Protein AF-A0A6N7G9A5-F1 (afdb_monomer_lite)

Structure (mmCIF, N/CA/C/O backbone):
data_AF-A0A6N7G9A5-F1
#
_entry.id   AF-A0A6N7G9A5-F1
#
loop_
_atom_site.group_PDB
_atom_site.id
_atom_site.type_symbol
_atom_site.label_atom_id
_atom_site.label_alt_id
_atom_site.label_comp_id
_atom_site.label_asym_id
_atom_site.label_entity_id
_atom_site.label_seq_id
_atom_site.pdbx_PDB_ins_code
_atom_site.Cartn_x
_atom_site.Cartn_y
_atom_site.Cartn_z
_atom_site.occupancy
_atom_site.B_iso_or_equiv
_atom_site.auth_seq_id
_atom_site.auth_comp_id
_atom_site.auth_asym_id
_atom_site.auth_atom_id
_atom_site.pdbx_PDB_model_num
ATOM 1 N N . MET A 1 1 ? -48.803 -59.055 18.938 1.00 36.44 1 MET A N 1
ATOM 2 C CA . MET A 1 1 ? -49.743 -59.397 20.038 1.00 36.44 1 MET A CA 1
ATOM 3 C C . MET A 1 1 ? -50.839 -58.345 20.004 1.00 36.44 1 MET A C 1
ATOM 5 O O . MET A 1 1 ? -50.505 -57.189 19.887 1.00 36.44 1 MET A O 1
ATOM 9 N N . GLY A 1 2 ? -52.135 -58.602 19.994 1.00 31.39 2 GLY A N 1
ATOM 10 C CA . GLY A 1 2 ? -52.877 -59.771 20.417 1.00 31.39 2 GLY A CA 1
ATOM 11 C C . GLY A 1 2 ? -54.177 -59.260 21.036 1.00 31.39 2 GLY A C 1
ATOM 12 O O . GLY A 1 2 ? -54.162 -58.829 22.176 1.00 31.39 2 GLY A O 1
ATOM 13 N N . LYS A 1 3 ? -55.256 -59.302 20.242 1.00 30.66 3 LYS A N 1
ATOM 14 C CA . LYS A 1 3 ? -56.678 -59.503 20.589 1.00 30.66 3 LYS A CA 1
ATOM 15 C C . LYS A 1 3 ? -57.119 -59.262 22.043 1.00 30.66 3 LYS A C 1
ATOM 17 O O . LYS A 1 3 ? -56.614 -59.939 22.935 1.00 30.66 3 LYS A O 1
ATOM 22 N N . ARG A 1 4 ? -58.280 -58.603 22.193 1.00 28.23 4 ARG A N 1
ATOM 23 C CA . ARG A 1 4 ? -59.519 -59.052 22.900 1.00 28.23 4 ARG A CA 1
ATOM 24 C C . ARG A 1 4 ? -60.460 -57.840 23.064 1.00 28.23 4 ARG A C 1
ATOM 26 O O . ARG A 1 4 ? -59.945 -56.752 23.232 1.00 28.23 4 ARG A O 1
ATOM 33 N N . ARG A 1 5 ? -61.795 -57.894 23.138 1.00 32.72 5 ARG A N 1
ATOM 34 C CA . ARG A 1 5 ? -62.924 -58.804 22.814 1.00 32.72 5 ARG A CA 1
ATOM 35 C C . ARG A 1 5 ? -64.164 -58.158 23.506 1.00 32.72 5 ARG A C 1
ATOM 37 O O . ARG A 1 5 ? -63.971 -57.603 24.579 1.00 32.72 5 ARG A O 1
ATOM 44 N N . PHE A 1 6 ? -65.384 -58.417 22.994 1.00 28.06 6 PHE A N 1
ATOM 45 C CA . PHE A 1 6 ? -66.720 -58.275 23.651 1.00 28.06 6 PHE A CA 1
ATOM 46 C C . PHE A 1 6 ? -67.262 -56.839 23.873 1.00 28.06 6 PHE A C 1
ATOM 48 O O . PHE A 1 6 ? -66.478 -55.941 24.116 1.00 28.06 6 PHE A O 1
ATOM 55 N N . ALA A 1 7 ? -68.565 -56.515 23.845 1.00 28.77 7 ALA A N 1
ATOM 56 C CA . ALA A 1 7 ? -69.832 -57.219 23.595 1.00 28.77 7 ALA A CA 1
ATOM 57 C C . ALA A 1 7 ? -70.938 -56.184 23.258 1.00 28.77 7 ALA A C 1
ATOM 59 O O . ALA A 1 7 ? -70.817 -55.003 23.558 1.00 28.77 7 ALA A O 1
ATOM 60 N N . VAL A 1 8 ? -72.029 -56.691 22.689 1.00 30.64 8 VAL A N 1
ATOM 61 C CA . VAL A 1 8 ? -73.323 -56.067 22.357 1.00 30.64 8 VAL A CA 1
ATOM 62 C C . VAL A 1 8 ? -74.145 -55.689 23.608 1.00 30.64 8 VAL A C 1
ATOM 64 O O . VAL A 1 8 ? -74.232 -56.535 24.492 1.00 30.64 8 VAL A O 1
ATOM 67 N N . LEU A 1 9 ? -74.829 -54.525 23.636 1.00 25.88 9 LEU A N 1
ATOM 68 C CA . LEU A 1 9 ? -76.278 -54.368 23.946 1.00 25.88 9 LEU A CA 1
ATOM 69 C C . LEU A 1 9 ? -76.773 -52.908 23.796 1.00 25.88 9 LEU A C 1
ATOM 71 O O . LEU A 1 9 ? -75.995 -51.966 23.814 1.00 25.88 9 LEU A O 1
ATOM 75 N N . ALA A 1 10 ? -78.086 -52.766 23.610 1.00 29.31 10 ALA A N 1
ATOM 76 C CA . ALA A 1 10 ? -78.815 -51.626 23.057 1.00 29.31 10 ALA A CA 1
ATOM 77 C C . ALA A 1 10 ? -79.323 -50.555 24.060 1.00 29.31 10 ALA A C 1
ATOM 79 O O . ALA A 1 10 ? -79.392 -50.804 25.259 1.00 29.31 10 ALA A O 1
ATOM 80 N N . CYS A 1 11 ? -79.856 -49.472 23.464 1.00 23.83 11 CYS A N 1
ATOM 81 C CA . CYS A 1 11 ? -80.899 -48.521 23.912 1.00 23.83 11 CYS A CA 1
ATOM 82 C C . CYS A 1 11 ? -80.522 -47.122 24.461 1.00 23.83 11 CYS A C 1
ATOM 84 O O . CYS A 1 11 ? -79.784 -46.985 25.425 1.00 23.83 11 CYS A O 1
ATOM 86 N N . LEU A 1 12 ? -81.256 -46.146 23.894 1.00 25.31 12 LEU A N 1
ATOM 87 C CA . LEU A 1 12 ? -81.702 -44.830 24.392 1.00 25.31 12 LEU A CA 1
ATOM 88 C C . LEU A 1 12 ? -80.767 -43.590 24.377 1.00 25.31 12 LEU A C 1
ATOM 90 O O . LEU A 1 12 ? -79.867 -43.447 25.189 1.00 25.31 12 LEU A O 1
ATOM 94 N N . SER A 1 13 ? -81.164 -42.632 23.517 1.00 28.06 13 SER A N 1
ATOM 95 C CA . SER A 1 13 ? -81.358 -41.179 23.757 1.00 28.06 13 SER A CA 1
ATOM 96 C C . SER A 1 13 ? -80.238 -40.286 24.326 1.00 28.06 13 SER A C 1
ATOM 98 O O . SER A 1 13 ? -79.962 -40.342 25.518 1.00 28.06 13 SER A O 1
ATOM 100 N N . ALA A 1 14 ? -79.777 -39.333 23.500 1.00 30.27 14 ALA A N 1
ATOM 101 C CA . ALA A 1 14 ? -79.524 -37.892 23.761 1.00 30.27 14 ALA A CA 1
ATOM 102 C C . ALA A 1 14 ? -78.944 -37.311 22.442 1.00 30.27 14 ALA A C 1
ATOM 104 O O . ALA A 1 14 ? -78.022 -37.909 21.904 1.00 30.27 14 ALA A O 1
ATOM 105 N N . PHE A 1 15 ? -79.516 -36.355 21.700 1.00 28.52 15 PHE A N 1
ATOM 106 C CA . PHE A 1 15 ? -79.980 -34.986 21.985 1.00 28.52 15 PHE A CA 1
ATOM 107 C C . PHE A 1 15 ? -78.852 -34.000 22.334 1.00 28.52 15 PHE A C 1
ATOM 109 O O . PHE A 1 15 ? -78.487 -33.906 23.497 1.00 28.52 15 PHE A O 1
ATOM 116 N N . THR A 1 16 ? -78.384 -33.275 21.306 1.00 31.84 16 THR A N 1
ATOM 117 C CA . THR A 1 16 ? -77.787 -31.911 21.264 1.00 31.84 16 THR A CA 1
ATOM 118 C C . THR A 1 16 ? -77.370 -31.697 19.794 1.00 31.84 16 THR A C 1
ATOM 120 O O . THR A 1 16 ? -76.538 -32.442 19.301 1.00 31.84 16 THR A O 1
ATOM 123 N N . LEU A 1 17 ? -77.957 -30.869 18.922 1.00 30.53 17 LEU A N 1
ATOM 124 C CA . LEU A 1 17 ? -78.688 -29.596 18.987 1.00 30.53 17 LEU A CA 1
ATOM 125 C C . LEU A 1 17 ? -77.843 -28.418 19.496 1.00 30.53 17 LEU A C 1
ATOM 127 O O . LEU A 1 17 ? -77.754 -28.198 20.695 1.00 30.53 17 LEU A O 1
ATOM 131 N N . PHE A 1 18 ? -77.279 -27.686 18.532 1.00 30.78 18 PHE A N 1
ATOM 132 C CA . PHE A 1 18 ? -77.001 -26.242 18.488 1.00 30.78 18 PHE A CA 1
ATOM 133 C C . PHE A 1 18 ? -77.009 -25.921 16.976 1.00 30.78 18 PHE A C 1
ATOM 135 O O . PHE A 1 18 ? -76.253 -26.554 16.253 1.00 30.78 18 PHE A O 1
ATOM 142 N N . VAL A 1 19 ? -77.848 -25.108 16.324 1.00 36.34 19 VAL A N 1
ATOM 143 C CA . VAL A 1 19 ? -78.741 -23.990 16.676 1.00 36.34 19 VAL A CA 1
ATOM 144 C C . VAL A 1 19 ? -78.189 -23.072 17.754 1.00 36.34 19 VAL A C 1
ATOM 146 O O . VAL A 1 19 ? -78.376 -23.299 18.942 1.00 36.34 19 VAL A O 1
ATOM 149 N N . GLY A 1 20 ? -77.581 -21.986 17.302 1.00 26.16 20 GLY A N 1
ATOM 150 C CA . GLY A 1 20 ? -77.301 -20.797 18.089 1.00 26.16 20 GLY A CA 1
ATOM 151 C C . GLY A 1 20 ? -76.529 -19.831 17.198 1.00 26.16 20 GLY A C 1
ATOM 152 O O . GLY A 1 20 ? -75.470 -20.186 16.715 1.00 26.16 20 GLY A O 1
ATOM 153 N N . GLY A 1 21 ? -77.017 -18.646 16.878 1.00 29.00 21 GLY A N 1
ATOM 154 C CA . GLY A 1 21 ? -78.244 -18.013 17.314 1.00 29.00 21 GLY A CA 1
ATOM 155 C C . GLY A 1 21 ? -78.239 -16.589 16.791 1.00 29.00 21 GLY A C 1
ATOM 156 O O . GLY A 1 21 ? -77.190 -15.956 16.723 1.00 29.00 21 GLY A O 1
ATOM 157 N N . ALA A 1 22 ? -79.423 -16.090 16.447 1.00 33.31 22 ALA A N 1
ATOM 158 C CA . ALA A 1 22 ? -79.662 -14.661 16.460 1.00 33.31 22 ALA A CA 1
ATOM 159 C C . ALA A 1 22 ? -79.161 -14.119 17.807 1.00 33.31 22 ALA A C 1
ATOM 161 O O . ALA A 1 22 ? -79.602 -14.589 18.863 1.00 33.31 22 ALA A O 1
ATOM 162 N N . ILE A 1 23 ? -78.219 -13.178 17.774 1.00 27.05 23 ILE A N 1
ATOM 163 C CA . ILE A 1 23 ? -77.836 -12.441 18.971 1.00 27.05 23 ILE A CA 1
ATOM 164 C C . ILE A 1 23 ? -79.038 -11.568 19.324 1.00 27.05 23 ILE A C 1
ATOM 166 O O . ILE A 1 23 ? -79.325 -10.558 18.687 1.00 27.05 23 ILE A O 1
ATOM 170 N N . ALA A 1 24 ? -79.791 -12.018 20.324 1.00 29.48 24 ALA A N 1
ATOM 171 C CA . ALA A 1 24 ? -80.792 -11.215 20.992 1.00 29.48 24 ALA A CA 1
ATOM 172 C C . ALA A 1 24 ? -80.064 -10.131 21.796 1.00 29.48 24 ALA A C 1
ATOM 174 O O . ALA A 1 24 ? -79.471 -10.412 22.839 1.00 29.48 24 ALA A O 1
ATOM 175 N N . VAL A 1 25 ? -80.107 -8.896 21.302 1.00 32.22 25 VAL A N 1
ATOM 176 C CA . VAL A 1 25 ? -79.693 -7.717 22.063 1.00 32.22 25 VAL A CA 1
ATOM 177 C C . VAL A 1 25 ? -80.685 -7.505 23.212 1.00 32.22 25 VAL A C 1
ATOM 179 O O . VAL A 1 25 ? -81.902 -7.612 23.046 1.00 32.22 25 VAL A O 1
ATOM 182 N N . ALA A 1 26 ? -80.138 -7.271 24.404 1.00 33.50 26 ALA A N 1
ATOM 183 C CA . ALA A 1 26 ? -80.866 -7.072 25.649 1.00 33.50 26 ALA A CA 1
ATOM 184 C C . ALA A 1 26 ? -81.902 -5.933 25.557 1.00 33.50 26 ALA A C 1
ATOM 186 O O . ALA A 1 26 ? -81.669 -4.902 24.931 1.00 33.50 26 ALA A O 1
ATOM 187 N N . GLY A 1 27 ? -83.055 -6.129 26.205 1.00 31.39 27 GLY A N 1
ATOM 188 C CA . GLY A 1 27 ? -84.157 -5.162 26.223 1.00 31.39 27 GLY A CA 1
ATOM 189 C C . GLY A 1 27 ? -83.847 -3.857 26.986 1.00 31.39 27 GLY A C 1
ATOM 190 O O . GLY A 1 27 ? -82.984 -3.847 27.865 1.00 31.39 27 GLY A O 1
ATOM 191 N N . PRO A 1 28 ? -84.573 -2.758 26.694 1.00 33.72 28 PRO A N 1
ATOM 192 C CA . PRO A 1 28 ? -84.279 -1.421 27.224 1.00 33.72 28 PRO A CA 1
ATOM 193 C C . PRO A 1 28 ? -84.869 -1.179 28.634 1.00 33.72 28 PRO A C 1
ATOM 195 O O . PRO A 1 28 ? -85.912 -1.754 28.962 1.00 33.72 28 PRO A O 1
ATOM 198 N N . PRO A 1 29 ? -84.283 -0.293 29.473 1.00 34.09 29 PRO A N 1
ATOM 199 C CA . PRO A 1 29 ? -84.945 0.212 30.677 1.00 34.09 29 PRO A CA 1
ATOM 200 C C . PRO A 1 29 ? -85.996 1.295 30.324 1.00 34.09 29 PRO A C 1
ATOM 202 O O . PRO A 1 29 ? -86.023 1.790 29.197 1.00 34.09 29 PRO A O 1
ATOM 205 N N . PRO A 1 30 ? -86.930 1.615 31.242 1.00 46.16 30 PRO A N 1
ATOM 206 C CA . PRO A 1 30 ? -88.298 1.971 30.883 1.00 46.16 30 PRO A CA 1
ATOM 207 C C . PRO A 1 30 ? -88.495 3.437 30.478 1.00 46.16 30 PRO A C 1
ATOM 209 O O . PRO A 1 30 ? -87.754 4.331 30.871 1.00 46.16 30 PRO A O 1
ATOM 212 N N . ASP A 1 31 ? -89.608 3.637 29.768 1.00 40.84 31 ASP A N 1
ATOM 213 C CA . ASP A 1 31 ? -90.300 4.900 29.491 1.00 40.84 31 ASP A CA 1
ATOM 214 C C . ASP A 1 31 ? -89.763 5.778 28.351 1.00 40.84 31 ASP A C 1
ATOM 216 O O . ASP A 1 31 ? -89.345 6.918 28.543 1.00 40.84 31 ASP A O 1
ATOM 220 N N . LYS A 1 32 ? -89.976 5.318 27.111 1.00 33.50 32 LYS A N 1
ATOM 221 C CA . LYS A 1 32 ? -91.065 5.817 26.236 1.00 33.50 32 LYS A CA 1
ATOM 222 C C . LYS A 1 32 ? -90.928 5.241 24.823 1.00 33.50 32 LYS A C 1
ATOM 224 O O . LYS A 1 32 ? -89.987 5.550 24.110 1.00 33.50 32 LYS A O 1
ATOM 229 N N . GLY A 1 33 ? -91.949 4.499 24.392 1.00 35.34 33 GLY A N 1
ATOM 230 C CA . GLY A 1 33 ? -92.214 4.257 22.971 1.00 35.34 33 GLY A CA 1
ATOM 231 C C . GLY A 1 33 ? -91.430 3.109 22.344 1.00 35.34 33 GLY A C 1
ATOM 232 O O . GLY A 1 33 ? -90.650 3.323 21.419 1.00 35.34 33 GLY A O 1
ATOM 233 N N . ASN A 1 34 ? -91.715 1.882 22.790 1.00 41.69 34 ASN A N 1
ATOM 234 C CA . ASN A 1 34 ? -91.424 0.684 22.007 1.00 41.69 34 ASN A CA 1
ATOM 235 C C . ASN A 1 34 ? -92.007 0.897 20.605 1.00 41.69 34 ASN A C 1
ATOM 237 O O . ASN A 1 34 ? -93.212 1.112 20.465 1.00 41.69 34 ASN A O 1
ATOM 241 N N . SER A 1 35 ? -91.161 0.955 19.588 1.00 43.06 35 SER A N 1
ATOM 242 C CA . SER A 1 35 ? -91.624 1.219 18.235 1.00 43.06 35 SER A CA 1
ATOM 243 C C . SER A 1 35 ? -91.107 0.102 17.356 1.00 43.06 35 SER A C 1
ATOM 245 O O . SER A 1 35 ? -89.953 0.146 16.941 1.00 43.06 35 SER A O 1
ATOM 247 N N . ASP A 1 36 ? -91.985 -0.887 17.158 1.00 48.09 36 ASP A N 1
ATOM 248 C CA . ASP A 1 36 ? -91.850 -2.036 16.263 1.00 48.09 36 ASP A CA 1
ATOM 249 C C . ASP A 1 36 ? -91.108 -1.620 14.994 1.00 48.09 36 ASP A C 1
ATOM 251 O O . ASP A 1 36 ? -91.685 -0.994 14.110 1.00 48.09 36 ASP A O 1
ATOM 255 N N . ALA A 1 37 ? -89.812 -1.880 14.934 1.00 47.75 37 ALA A N 1
ATOM 256 C CA . ALA A 1 37 ? -89.019 -1.626 13.753 1.00 47.75 37 ALA A CA 1
ATOM 257 C C . ALA A 1 37 ? -88.049 -2.777 13.595 1.00 47.75 37 ALA A C 1
ATOM 259 O O . ALA A 1 37 ? -87.420 -3.193 14.570 1.00 47.75 37 ALA A O 1
ATOM 260 N N . VAL A 1 38 ? -87.983 -3.309 12.385 1.00 47.44 38 VAL A N 1
ATOM 261 C CA . VAL A 1 38 ? -86.993 -4.314 12.020 1.00 47.44 38 VAL A CA 1
ATOM 262 C C . VAL A 1 38 ? -85.860 -3.564 11.346 1.00 47.44 38 VAL A C 1
ATOM 264 O O . VAL A 1 38 ? -86.121 -2.781 10.436 1.00 47.44 38 VAL A O 1
ATOM 267 N N . ILE A 1 39 ? -84.639 -3.766 11.840 1.00 50.56 39 ILE A N 1
ATOM 268 C CA . ILE A 1 39 ? -83.426 -3.271 11.193 1.00 50.56 39 ILE A CA 1
ATOM 269 C C . ILE A 1 39 ? -82.854 -4.430 10.388 1.00 50.56 39 ILE A C 1
ATOM 271 O O . ILE A 1 39 ? -82.611 -5.502 10.949 1.00 50.56 39 ILE A O 1
ATOM 275 N N . THR A 1 40 ? -82.667 -4.229 9.091 1.00 45.94 40 THR A N 1
ATOM 276 C CA . THR A 1 40 ? -81.996 -5.185 8.207 1.00 45.94 40 THR A CA 1
ATOM 277 C C . THR A 1 40 ? -80.705 -4.572 7.702 1.00 45.94 40 THR A C 1
ATOM 279 O O . THR A 1 40 ? -80.706 -3.421 7.280 1.00 45.94 40 THR A O 1
ATOM 282 N N . GLY A 1 41 ? -79.625 -5.349 7.768 1.00 48.00 41 GLY A N 1
ATOM 283 C CA . GLY A 1 41 ? -78.352 -5.016 7.144 1.00 48.00 41 GLY A CA 1
ATOM 284 C C . GLY A 1 41 ? -77.867 -6.188 6.306 1.00 48.00 41 GLY A C 1
ATOM 285 O O . GLY A 1 41 ? -78.084 -7.348 6.674 1.00 48.00 41 GLY A O 1
ATOM 286 N N . SER A 1 42 ? -77.242 -5.889 5.176 1.00 46.06 42 SER A N 1
ATOM 287 C CA . SER A 1 42 ? -76.635 -6.874 4.285 1.00 46.06 42 SER A CA 1
ATOM 288 C C . SER A 1 42 ? -75.257 -6.406 3.856 1.00 46.06 42 SER A C 1
ATOM 290 O O . SER A 1 42 ? -75.061 -5.218 3.627 1.00 46.06 42 SER A O 1
ATOM 292 N N . PHE A 1 43 ? -74.341 -7.359 3.727 1.00 44.12 43 PHE A N 1
ATOM 293 C CA . PHE A 1 43 ? -73.066 -7.175 3.048 1.00 44.12 43 PHE A CA 1
ATOM 294 C C . PHE A 1 43 ? -73.204 -7.765 1.642 1.00 44.12 43 PHE A C 1
ATOM 296 O O . PHE A 1 43 ? -73.871 -8.792 1.479 1.00 44.12 43 PHE A O 1
ATOM 303 N N . SER A 1 44 ? -72.628 -7.109 0.636 1.00 43.84 44 SER A N 1
ATOM 304 C CA . SER A 1 44 ? -72.447 -7.698 -0.692 1.00 43.84 44 SER A CA 1
ATOM 305 C C . SER A 1 44 ? -70.955 -7.936 -0.908 1.00 43.84 44 SER A C 1
ATOM 307 O O . SER A 1 44 ? -70.146 -7.048 -0.647 1.00 43.84 44 SER A O 1
ATOM 309 N N . ASP A 1 45 ? -70.595 -9.151 -1.312 1.00 45.44 45 ASP A N 1
ATOM 310 C CA . ASP A 1 45 ? -69.234 -9.670 -1.124 1.00 45.44 45 ASP A CA 1
ATOM 311 C C . ASP A 1 45 ? -68.226 -9.207 -2.189 1.00 45.44 45 ASP A C 1
ATOM 313 O O . ASP A 1 45 ? -67.065 -9.590 -2.129 1.00 45.44 45 ASP A O 1
ATOM 317 N N . GLU A 1 46 ? -68.629 -8.353 -3.131 1.00 39.41 46 GLU A N 1
ATOM 318 C CA . GLU A 1 46 ? -67.723 -7.858 -4.181 1.00 39.41 46 GLU A CA 1
ATOM 319 C C . GLU A 1 46 ? -67.289 -6.396 -3.963 1.00 39.41 46 GLU A C 1
ATOM 321 O O . GLU A 1 46 ? -66.339 -5.947 -4.589 1.00 39.41 46 GLU A O 1
ATOM 326 N N . CYS A 1 47 ? -67.918 -5.673 -3.028 1.00 42.81 47 CYS A N 1
ATOM 327 C CA . CYS A 1 47 ? -67.525 -4.351 -2.518 1.00 42.81 47 CYS A CA 1
ATOM 328 C C . CYS A 1 47 ? -68.265 -4.160 -1.187 1.00 42.81 47 CYS A C 1
ATOM 330 O O . CYS A 1 47 ? -69.495 -4.205 -1.188 1.00 42.81 47 CYS A O 1
ATOM 332 N N . ARG A 1 48 ? -67.557 -4.000 -0.057 1.00 47.66 48 ARG A N 1
ATOM 333 C CA . ARG A 1 48 ? -68.136 -3.978 1.307 1.00 47.66 48 ARG A CA 1
ATOM 334 C C . ARG A 1 48 ? -69.029 -2.754 1.572 1.00 47.66 48 ARG A C 1
ATOM 336 O O . ARG A 1 48 ? -68.702 -1.906 2.397 1.00 47.66 48 ARG A O 1
ATOM 343 N N . ASP A 1 49 ? -70.183 -2.710 0.926 1.00 44.56 49 ASP A N 1
ATOM 344 C CA . ASP A 1 49 ? -71.264 -1.784 1.223 1.00 44.56 49 ASP A CA 1
ATOM 345 C C . ASP A 1 49 ? -72.060 -2.287 2.427 1.00 44.56 49 ASP A C 1
ATOM 347 O O . ASP A 1 49 ? -72.414 -3.468 2.524 1.00 44.56 49 ASP A O 1
ATOM 351 N N . PHE A 1 50 ? -72.343 -1.373 3.354 1.00 47.34 50 PHE A N 1
ATOM 352 C CA . PHE A 1 50 ? -73.234 -1.615 4.479 1.00 47.34 50 PHE A CA 1
ATOM 353 C C . PHE A 1 50 ? -74.429 -0.665 4.392 1.00 47.34 50 PHE A C 1
ATOM 355 O O . PHE A 1 50 ? -74.315 0.535 4.641 1.00 47.34 50 PHE A O 1
ATOM 362 N N . GLU A 1 51 ? -75.592 -1.228 4.076 1.00 50.53 51 GLU A N 1
ATOM 363 C CA . GLU A 1 51 ? -76.870 -0.521 4.088 1.00 50.53 51 GLU A CA 1
ATOM 364 C C . GLU A 1 51 ? -77.665 -0.927 5.333 1.00 50.53 51 GLU A C 1
ATOM 366 O O . GLU A 1 51 ? -77.736 -2.108 5.682 1.00 50.53 51 GLU A O 1
ATOM 371 N N . ALA A 1 52 ? -78.247 0.055 6.025 1.00 51.25 52 ALA A N 1
ATOM 372 C CA . ALA A 1 52 ? -79.105 -0.179 7.179 1.00 51.25 52 ALA A CA 1
ATOM 373 C C . ALA A 1 52 ? -80.438 0.541 7.003 1.00 51.25 52 ALA A C 1
ATOM 375 O O . ALA A 1 52 ? -80.508 1.770 7.060 1.00 51.25 52 ALA A O 1
ATOM 376 N N . ASP A 1 53 ? -81.501 -0.249 6.893 1.00 53.69 53 ASP A N 1
ATOM 377 C CA . ASP A 1 53 ? -82.872 0.238 6.802 1.00 53.69 53 ASP A CA 1
ATOM 378 C C . ASP A 1 53 ? -83.662 -0.109 8.053 1.00 53.69 53 ASP A C 1
ATOM 380 O O . ASP A 1 53 ? -83.502 -1.183 8.638 1.00 53.69 53 ASP A O 1
ATOM 384 N N . ALA A 1 54 ? -84.563 0.791 8.447 1.00 51.94 54 ALA A N 1
ATOM 385 C CA . ALA A 1 54 ? -85.544 0.520 9.485 1.00 51.94 54 ALA A CA 1
ATOM 386 C C . ALA A 1 54 ? -86.956 0.808 8.989 1.00 51.94 54 ALA A C 1
ATOM 388 O O . ALA A 1 54 ? -87.306 1.938 8.642 1.00 51.94 54 ALA A O 1
ATOM 389 N N . GLU A 1 55 ? -87.807 -0.211 9.053 1.00 52.62 55 GLU A N 1
ATOM 390 C CA . GLU A 1 55 ? -89.211 -0.116 8.662 1.00 52.62 55 GLU A CA 1
ATOM 391 C C . GLU A 1 55 ? -90.146 -0.518 9.802 1.00 52.62 55 GLU A C 1
ATOM 393 O O . GLU A 1 55 ? -89.851 -1.394 10.617 1.00 52.62 55 GLU A O 1
ATOM 398 N N . LYS A 1 56 ? -91.315 0.122 9.852 1.00 57.34 56 LYS A N 1
ATOM 399 C CA . LYS A 1 56 ? -92.443 -0.278 10.705 1.00 57.34 56 LYS A CA 1
ATOM 400 C C . LYS A 1 56 ? -93.130 -1.529 10.133 1.00 57.34 56 LYS A C 1
ATOM 402 O O . LYS A 1 56 ? -93.004 -1.791 8.940 1.00 57.34 56 LYS A O 1
ATOM 407 N N . PRO A 1 57 ? -93.973 -2.249 10.902 1.00 57.19 57 PRO A N 1
ATOM 408 C CA . PRO A 1 57 ? -94.661 -3.448 10.414 1.00 57.19 57 PRO A CA 1
ATOM 409 C C . PRO A 1 57 ? -95.612 -3.192 9.235 1.00 57.19 57 PRO A C 1
ATOM 411 O O . PRO A 1 57 ? -96.050 -4.137 8.587 1.00 57.19 57 PRO A O 1
ATOM 414 N N . ASP A 1 58 ? -95.968 -1.928 8.975 1.00 65.81 58 ASP A N 1
ATOM 415 C CA . ASP A 1 58 ? -96.769 -1.501 7.828 1.00 65.81 58 ASP A CA 1
ATOM 416 C C . ASP A 1 58 ? -95.931 -1.125 6.586 1.00 65.81 58 ASP A C 1
ATOM 418 O O . ASP A 1 58 ? -96.495 -0.582 5.635 1.00 65.81 58 ASP A O 1
ATOM 422 N N . GLY A 1 59 ? -94.621 -1.415 6.585 1.00 55.44 59 GLY A N 1
ATOM 423 C CA . GLY A 1 59 ? -93.700 -1.211 5.456 1.00 55.44 59 GLY A CA 1
ATOM 424 C C . GLY A 1 59 ? -93.326 0.251 5.212 1.00 55.44 59 GLY A C 1
ATOM 425 O O . GLY A 1 59 ? -93.012 0.637 4.091 1.00 55.44 59 GLY A O 1
ATOM 426 N N . LYS A 1 60 ? -93.458 1.110 6.232 1.00 54.84 60 LYS A N 1
ATOM 427 C CA . LYS A 1 60 ? -93.069 2.525 6.148 1.00 54.84 60 LYS A CA 1
ATOM 428 C C . LYS A 1 60 ? -91.735 2.767 6.852 1.00 54.84 60 LYS A C 1
ATOM 430 O O . LYS A 1 60 ? -91.566 2.249 7.960 1.00 54.84 60 LYS A O 1
ATOM 435 N N . PRO A 1 61 ? -90.862 3.628 6.299 1.00 51.19 61 PRO A N 1
ATOM 436 C CA . PRO A 1 61 ? -89.562 3.910 6.888 1.00 51.19 61 PRO A CA 1
ATOM 437 C C . PRO A 1 61 ? -89.690 4.585 8.257 1.00 51.19 61 PRO A C 1
ATOM 439 O O . PRO A 1 61 ? -90.662 5.297 8.561 1.00 51.19 61 PRO A O 1
ATOM 442 N N . LYS A 1 62 ? -88.697 4.335 9.103 1.00 49.94 62 LYS A N 1
ATOM 443 C CA . LYS A 1 62 ? -88.570 4.868 10.454 1.00 49.94 62 LYS A CA 1
ATOM 444 C C . LYS A 1 62 ? -87.127 5.304 10.690 1.00 49.94 62 LYS A C 1
ATOM 446 O O . LYS A 1 62 ? -86.200 4.669 10.211 1.00 49.94 62 LYS A O 1
ATOM 451 N N . ASP A 1 63 ? -86.954 6.359 11.477 1.00 45.56 63 ASP A N 1
ATOM 452 C CA . ASP A 1 63 ? -85.627 6.872 11.798 1.00 45.56 63 ASP A CA 1
ATOM 453 C C . ASP A 1 63 ? -84.810 5.865 12.619 1.00 45.56 63 ASP A C 1
ATOM 455 O O . ASP A 1 63 ? -85.278 5.340 13.639 1.00 45.56 63 ASP A O 1
ATOM 459 N N . ILE A 1 64 ? -83.571 5.644 12.179 1.00 49.59 64 ILE A N 1
ATOM 460 C CA . ILE A 1 64 ? -82.539 4.922 12.918 1.00 49.59 64 ILE A CA 1
ATOM 461 C C . ILE A 1 64 ? -81.793 5.937 13.775 1.00 49.59 64 ILE A C 1
ATOM 463 O O . ILE A 1 64 ? -81.282 6.933 13.274 1.00 49.59 64 ILE A O 1
ATOM 467 N N . SER A 1 65 ? -81.757 5.702 15.082 1.00 41.28 65 SER A N 1
ATOM 468 C CA . SER A 1 65 ? -81.116 6.614 16.032 1.00 41.28 65 SER A CA 1
ATOM 469 C C . SER A 1 65 ? -79.651 6.276 16.329 1.00 41.28 65 SER A C 1
ATOM 471 O O . SER A 1 65 ? -78.958 7.132 16.872 1.00 41.28 65 SER A O 1
ATOM 473 N N . TYR A 1 66 ? -79.194 5.054 16.023 1.00 41.06 66 TYR A N 1
ATOM 474 C CA . TYR A 1 66 ? -77.825 4.593 16.283 1.00 41.06 66 TYR A CA 1
ATOM 475 C C . TYR A 1 66 ? -77.493 3.316 15.489 1.00 41.06 66 TYR A C 1
ATOM 477 O O . TYR A 1 66 ? -78.324 2.406 15.449 1.00 41.06 66 TYR A O 1
ATOM 485 N N . VAL A 1 67 ? -76.290 3.246 14.908 1.00 46.44 67 VAL A N 1
ATOM 486 C CA . VAL A 1 67 ? -75.685 2.037 14.319 1.00 46.44 67 VAL A CA 1
ATOM 487 C C . VAL A 1 67 ? -74.214 1.987 14.736 1.00 46.44 67 VAL A C 1
ATOM 489 O O . VAL A 1 67 ? -73.543 3.016 14.705 1.00 46.44 67 VAL A O 1
ATOM 492 N N . GLU A 1 68 ? -73.722 0.810 15.121 1.00 41.38 68 GLU A N 1
ATOM 493 C CA . GLU A 1 68 ? -72.331 0.578 15.524 1.00 41.38 68 GLU A CA 1
ATOM 494 C C . GLU A 1 68 ? -71.748 -0.580 14.707 1.00 41.38 68 GLU A C 1
ATOM 496 O O . GLU A 1 68 ? -72.362 -1.647 14.630 1.00 41.38 68 GLU A O 1
ATOM 501 N N . LEU A 1 69 ? -70.580 -0.370 14.096 1.00 46.69 69 LEU A N 1
ATOM 502 C CA . LEU A 1 69 ? -69.871 -1.368 13.294 1.00 46.69 69 LEU A CA 1
ATOM 503 C C . LEU A 1 69 ? -68.505 -1.647 13.926 1.00 46.69 69 LEU A C 1
ATOM 505 O O . LEU A 1 69 ? -67.767 -0.717 14.237 1.00 46.69 69 LEU A O 1
ATOM 509 N N . HIS A 1 70 ? -68.170 -2.927 14.100 1.00 39.25 70 HIS A N 1
ATOM 510 C CA . HIS A 1 70 ? -66.877 -3.382 14.621 1.00 39.25 70 HIS A CA 1
ATOM 511 C C . HIS A 1 70 ? -66.162 -4.189 13.534 1.00 39.25 70 HIS A C 1
ATOM 513 O O . HIS A 1 70 ? -66.715 -5.169 13.034 1.00 39.25 70 HIS A O 1
ATOM 519 N N . TYR A 1 71 ? -64.945 -3.785 13.170 1.00 42.53 71 TYR A N 1
ATOM 520 C CA . TYR A 1 71 ? -64.094 -4.513 12.226 1.00 42.53 71 TYR A CA 1
ATOM 521 C C . TYR A 1 71 ? -63.202 -5.487 13.001 1.00 42.53 71 TYR A C 1
ATOM 523 O O . TYR A 1 71 ? -62.619 -5.111 14.015 1.00 42.53 71 TYR A O 1
ATOM 531 N N . ALA A 1 72 ? -63.134 -6.743 12.557 1.00 38.03 72 ALA A N 1
ATOM 532 C CA . ALA A 1 72 ? -62.432 -7.798 13.289 1.00 38.03 72 ALA A CA 1
ATOM 533 C C . ALA A 1 72 ? -60.907 -7.805 13.070 1.00 38.03 72 ALA A C 1
ATOM 535 O O . ALA A 1 72 ? -60.206 -8.322 13.931 1.00 38.03 72 ALA A O 1
ATOM 536 N N . ASP A 1 73 ? -60.404 -7.193 11.991 1.00 36.97 73 ASP A N 1
ATOM 537 C CA . ASP A 1 73 ? -58.970 -7.054 11.714 1.00 36.97 73 ASP A CA 1
ATOM 538 C C . ASP A 1 73 ? -58.654 -5.654 11.173 1.00 36.97 73 ASP A C 1
ATOM 540 O O . ASP A 1 73 ? -59.368 -5.107 10.328 1.00 36.97 73 ASP A O 1
ATOM 544 N N . GLY A 1 74 ? -57.625 -5.031 11.746 1.00 41.41 74 GLY A N 1
ATOM 545 C CA . GLY A 1 74 ? -57.330 -3.612 11.590 1.00 41.41 74 GLY A CA 1
ATOM 546 C C . GLY A 1 74 ? -56.461 -3.287 10.378 1.00 41.41 74 GLY A C 1
ATOM 547 O O . GLY A 1 74 ? -55.280 -3.609 10.376 1.00 41.41 74 GLY A O 1
ATOM 548 N N . ARG A 1 75 ? -57.040 -2.561 9.416 1.00 33.22 75 ARG A N 1
ATOM 549 C CA . ARG A 1 75 ? -56.479 -1.434 8.634 1.00 33.22 75 ARG A CA 1
ATOM 550 C C . ARG A 1 75 ? -57.622 -0.895 7.757 1.00 33.22 75 ARG A C 1
ATOM 552 O O . ARG A 1 75 ? -58.216 -1.648 6.997 1.00 33.22 75 ARG A O 1
ATOM 559 N N . VAL A 1 76 ? -57.972 0.387 7.898 1.00 37.88 76 VAL A N 1
ATOM 560 C CA . VAL A 1 76 ? -58.998 1.063 7.078 1.00 37.88 76 VAL A CA 1
ATOM 561 C C . VAL A 1 76 ? -58.290 2.094 6.204 1.00 37.88 76 VAL A C 1
ATOM 563 O O . VAL A 1 76 ? -57.597 2.968 6.731 1.00 37.88 76 VAL A O 1
ATOM 566 N N . VAL A 1 77 ? -58.431 1.979 4.881 1.00 36.06 77 VAL A N 1
ATOM 567 C CA . VAL A 1 77 ? -57.889 2.951 3.923 1.00 36.06 77 VAL A CA 1
ATOM 568 C C . VAL A 1 77 ? -58.795 4.183 3.900 1.00 36.06 77 VAL A C 1
ATOM 570 O O . VAL A 1 77 ? -60.021 4.104 3.899 1.00 36.06 77 VAL A O 1
ATOM 573 N N . LYS A 1 78 ? -58.149 5.339 3.979 1.00 35.09 78 LYS A N 1
ATOM 574 C CA . LYS A 1 78 ? -58.700 6.649 4.311 1.00 35.09 78 LYS A CA 1
ATOM 575 C C . LYS A 1 78 ? -59.378 7.300 3.102 1.00 35.09 78 LYS A C 1
ATOM 577 O O . LYS A 1 78 ? -58.790 8.202 2.523 1.00 35.09 78 LYS A O 1
ATOM 582 N N . ASP A 1 79 ? -60.598 6.893 2.757 1.00 39.12 79 ASP A N 1
ATOM 583 C CA . ASP A 1 79 ? -61.518 7.784 2.027 1.00 39.12 79 ASP A CA 1
ATOM 584 C C . ASP A 1 79 ? -63.002 7.412 2.208 1.00 39.12 79 ASP A C 1
ATOM 586 O O . ASP A 1 79 ? -63.737 7.108 1.272 1.00 39.12 79 ASP A O 1
ATOM 590 N N . GLU A 1 80 ? -63.473 7.419 3.457 1.00 42.75 80 GLU A N 1
ATOM 591 C CA . GLU A 1 80 ? -64.910 7.353 3.735 1.00 42.75 80 GLU A CA 1
ATOM 592 C C . GLU A 1 80 ? -65.534 8.745 3.533 1.00 42.75 80 GLU A C 1
ATOM 594 O O . GLU A 1 80 ? -65.470 9.608 4.413 1.00 42.75 80 GLU A O 1
ATOM 599 N N . SER A 1 81 ? -66.161 8.982 2.378 1.00 40.94 81 SER A N 1
ATOM 600 C CA . SER A 1 81 ? -67.015 10.157 2.180 1.00 40.94 81 SER A CA 1
ATOM 601 C C . SER A 1 81 ? -68.485 9.794 2.421 1.00 40.94 81 SER A C 1
ATOM 603 O O . SER A 1 81 ? -69.075 8.969 1.729 1.00 40.94 81 SER A O 1
ATOM 605 N N . VAL A 1 82 ? -69.099 10.407 3.437 1.00 40.44 82 VAL A N 1
ATOM 606 C CA . VAL A 1 82 ? -70.534 10.259 3.725 1.00 40.44 82 VAL A CA 1
ATOM 607 C C . VAL A 1 82 ? -71.246 11.511 3.227 1.00 40.44 82 VAL A C 1
ATOM 609 O O . VAL A 1 82 ? -71.115 12.579 3.826 1.00 40.44 82 VAL A O 1
ATOM 612 N N . ASN A 1 83 ? -72.023 11.395 2.148 1.00 39.62 83 ASN A N 1
ATOM 613 C CA . ASN A 1 83 ? -72.892 12.468 1.661 1.00 39.62 83 ASN A CA 1
ATOM 614 C C . ASN A 1 83 ? -74.347 12.199 2.067 1.00 39.62 83 ASN A C 1
ATOM 616 O O . ASN A 1 83 ? -75.103 11.527 1.371 1.00 39.62 83 ASN A O 1
ATOM 620 N N . SER A 1 84 ? -74.761 12.775 3.196 1.00 38.47 84 SER A N 1
ATOM 621 C CA . SER A 1 84 ? -76.175 12.931 3.552 1.00 38.47 84 SER A CA 1
ATOM 622 C C . SER A 1 84 ? -76.442 14.406 3.865 1.00 38.47 84 SER A C 1
ATOM 624 O O . SER A 1 84 ? -75.607 15.042 4.509 1.00 38.47 84 SER A O 1
ATOM 626 N N . PRO A 1 85 ? -77.569 14.995 3.418 1.00 33.09 85 PRO A N 1
ATOM 627 C CA . PRO A 1 85 ? -77.730 16.448 3.335 1.00 33.09 85 PRO A CA 1
ATOM 628 C C . PRO A 1 85 ? -77.793 17.208 4.669 1.00 33.09 85 PRO A C 1
ATOM 630 O O . PRO A 1 85 ? -77.929 18.428 4.635 1.00 33.09 85 PRO A O 1
ATOM 633 N N . HIS A 1 86 ? -77.683 16.558 5.831 1.00 39.06 86 HIS A N 1
ATOM 634 C CA . HIS A 1 86 ? -77.656 17.260 7.116 1.00 39.06 86 HIS A CA 1
ATOM 635 C C . HIS A 1 86 ? -76.834 16.538 8.194 1.00 39.06 86 HIS A C 1
ATOM 637 O O . HIS A 1 86 ? -77.380 15.803 9.018 1.00 39.06 86 HIS A O 1
ATOM 643 N N . TYR A 1 87 ? -75.539 16.846 8.261 1.00 37.31 87 TYR A N 1
ATOM 644 C CA . TYR A 1 87 ? -74.744 16.696 9.482 1.00 37.31 87 TYR A CA 1
ATOM 645 C C . TYR A 1 87 ? -73.773 17.878 9.652 1.00 37.31 87 TYR A C 1
ATOM 647 O O . TYR A 1 87 ? -73.519 18.626 8.710 1.00 37.31 87 TYR A O 1
ATOM 655 N N . GLU A 1 88 ? -73.256 18.049 10.868 1.00 34.97 88 GLU A N 1
ATOM 656 C CA . GLU A 1 88 ? -72.166 18.971 11.207 1.00 34.97 88 GLU A CA 1
ATOM 657 C C . GLU A 1 88 ? -71.095 18.133 11.933 1.00 34.97 88 GLU A C 1
ATOM 659 O O . GLU A 1 88 ? -71.434 17.384 12.852 1.00 34.97 88 GLU A O 1
ATOM 664 N N . ILE A 1 89 ? -69.841 18.175 11.465 1.00 38.91 89 ILE A N 1
ATOM 665 C CA . ILE A 1 89 ? -68.682 17.544 12.126 1.00 38.91 89 ILE A CA 1
ATOM 666 C C . ILE A 1 89 ? -68.044 18.606 13.016 1.00 38.91 89 ILE A C 1
ATOM 668 O O . ILE A 1 89 ? -67.728 19.685 12.517 1.00 38.91 89 ILE A O 1
ATOM 672 N N . ASP A 1 90 ? -67.822 18.291 14.291 1.00 35.12 90 ASP A N 1
ATOM 673 C CA . ASP A 1 90 ? -66.927 19.082 15.136 1.00 35.12 90 ASP A CA 1
ATOM 674 C C . ASP A 1 90 ? -65.532 18.430 15.113 1.00 35.12 90 ASP A C 1
ATOM 676 O O . ASP A 1 90 ? -65.374 17.271 15.496 1.00 35.12 90 ASP A O 1
ATOM 680 N N . GLU A 1 91 ? -64.564 19.204 14.618 1.00 37.28 91 GLU A N 1
ATOM 681 C CA . GLU A 1 91 ? -63.101 19.007 14.629 1.00 37.28 91 GLU A CA 1
ATOM 682 C C . GLU A 1 91 ? -62.434 18.060 13.589 1.00 37.28 91 GLU A C 1
ATOM 684 O O . GLU A 1 91 ? -63.040 17.169 12.992 1.00 37.28 91 GLU A O 1
ATOM 689 N N . GLY A 1 92 ? -61.176 18.405 13.261 1.00 38.41 92 GLY A N 1
ATOM 690 C CA . GLY A 1 92 ? -60.456 18.087 12.017 1.00 38.41 92 GLY A CA 1
ATOM 691 C C . GLY A 1 92 ? -59.691 16.746 11.959 1.00 38.41 92 GLY A C 1
ATOM 692 O O . GLY A 1 92 ? -59.782 15.923 12.862 1.00 38.41 92 GLY A O 1
ATOM 693 N N . PRO A 1 93 ? -58.958 16.489 10.855 1.00 32.97 93 PRO A N 1
ATOM 694 C CA . PRO A 1 93 ? -58.411 15.170 10.521 1.00 32.97 93 PRO A CA 1
ATOM 695 C C . PRO A 1 93 ? -57.230 14.751 11.412 1.00 32.97 93 PRO A C 1
ATOM 697 O O . PRO A 1 93 ? -56.209 15.434 11.432 1.00 32.97 93 PRO A O 1
ATOM 700 N N . GLY A 1 94 ? -57.336 13.582 12.058 1.00 40.19 94 GLY A N 1
ATOM 701 C CA . GLY A 1 94 ? -56.224 12.939 12.777 1.00 40.19 94 GLY A CA 1
ATOM 702 C C . GLY A 1 94 ? -56.575 12.243 14.095 1.00 40.19 94 GLY A C 1
ATOM 703 O O . GLY A 1 94 ? -55.770 11.442 14.556 1.00 40.19 94 GLY A O 1
ATOM 704 N N . ASP A 1 95 ? -57.756 12.484 14.669 1.00 34.75 95 ASP A N 1
ATOM 705 C CA . ASP A 1 95 ? -58.138 11.899 15.963 1.00 34.75 95 ASP A CA 1
ATOM 706 C C . ASP A 1 95 ? -58.983 10.614 15.839 1.00 34.75 95 ASP A C 1
ATOM 708 O O . ASP A 1 95 ? -59.811 10.464 14.935 1.00 34.75 95 ASP A O 1
ATOM 712 N N . GLU A 1 96 ? -58.786 9.691 16.788 1.00 35.25 96 GLU A N 1
ATOM 713 C CA . GLU A 1 96 ? -59.531 8.436 16.953 1.00 35.25 96 GLU A CA 1
ATOM 714 C C . GLU A 1 96 ? -61.004 8.736 17.306 1.00 35.25 96 GLU A C 1
ATOM 716 O O . GLU A 1 96 ? -61.324 9.283 18.366 1.00 35.25 96 GLU A O 1
ATOM 721 N N . LYS A 1 97 ? -61.933 8.430 16.392 1.00 41.25 97 LYS A N 1
ATOM 722 C CA . LYS A 1 97 ? -63.349 8.808 16.533 1.00 41.25 97 LYS A CA 1
ATOM 723 C C . LYS A 1 97 ? -64.125 7.768 17.336 1.00 41.25 97 LYS A C 1
ATOM 725 O O . LYS A 1 97 ? -64.168 6.605 16.960 1.00 41.25 97 LYS A O 1
ATOM 730 N N . THR A 1 98 ? -64.824 8.192 18.391 1.00 31.73 98 THR A N 1
ATOM 731 C CA . THR A 1 98 ? -65.656 7.284 19.209 1.00 31.73 98 THR A CA 1
ATOM 732 C C . THR A 1 98 ? -67.160 7.363 18.931 1.00 31.73 98 THR A C 1
ATOM 734 O O . THR A 1 98 ? -67.880 6.474 19.371 1.00 31.73 98 THR A O 1
ATOM 737 N N . HIS A 1 99 ? -67.674 8.376 18.216 1.00 33.28 99 HIS A N 1
ATOM 738 C CA . HIS A 1 99 ? -69.120 8.510 17.963 1.00 33.28 99 HIS A CA 1
ATOM 739 C C . HIS A 1 99 ? -69.443 9.273 16.665 1.00 33.28 99 HIS A C 1
ATOM 741 O O . HIS A 1 99 ? -68.839 10.307 16.387 1.00 33.28 99 HIS A O 1
ATOM 747 N N . ALA A 1 100 ? -70.472 8.829 15.931 1.00 34.78 100 ALA A N 1
ATOM 748 C CA . ALA A 1 100 ? -71.122 9.581 14.853 1.00 34.78 100 ALA A CA 1
ATOM 749 C C . ALA A 1 100 ? -72.655 9.513 15.004 1.00 34.78 100 ALA A C 1
ATOM 751 O O . ALA A 1 100 ? -73.209 8.454 15.299 1.00 34.78 100 ALA A O 1
ATOM 752 N N . PHE A 1 101 ? -73.355 10.637 14.813 1.00 33.28 101 PHE A N 1
ATOM 753 C CA . PHE A 1 101 ? -74.822 10.706 14.858 1.00 33.28 101 PHE A CA 1
ATOM 754 C C . PHE A 1 101 ? -75.377 10.975 13.459 1.00 33.28 101 PHE A C 1
ATOM 756 O O . PHE A 1 101 ? -75.142 12.045 12.902 1.00 33.28 101 PHE A O 1
ATOM 763 N N . VAL A 1 102 ? -76.176 10.054 12.920 1.00 33.66 102 VAL A N 1
ATOM 764 C CA . VAL A 1 102 ? -76.885 10.258 11.648 1.00 33.66 102 VAL A CA 1
ATOM 765 C C . VAL A 1 102 ? -78.355 10.570 11.936 1.00 33.66 102 VAL A C 1
ATOM 767 O O . VAL A 1 102 ? -79.029 9.826 12.646 1.00 33.66 102 VAL A O 1
ATOM 770 N N . LYS A 1 103 ? -78.873 11.679 11.394 1.00 28.92 103 LYS A N 1
ATOM 771 C CA . LYS A 1 103 ? -80.314 11.979 11.360 1.00 28.92 103 LYS A CA 1
ATOM 772 C C . LYS A 1 103 ? -80.823 11.874 9.921 1.00 28.92 103 LYS A C 1
ATOM 774 O O . LYS A 1 103 ? -80.566 12.763 9.126 1.00 28.92 103 LYS A O 1
ATOM 779 N N . SER A 1 104 ? -81.558 10.793 9.652 1.00 30.95 104 SER A N 1
ATOM 780 C CA . SER A 1 104 ? -82.497 10.535 8.539 1.00 30.95 104 SER A CA 1
ATOM 781 C C . SER A 1 104 ? -82.123 10.983 7.109 1.00 30.95 104 SER A C 1
ATOM 783 O O . SER A 1 104 ? -82.107 12.177 6.809 1.00 30.95 104 SER A O 1
ATOM 785 N N . GLY A 1 105 ? -82.043 10.023 6.180 1.00 34.44 105 GLY A N 1
ATOM 786 C CA . GLY A 1 105 ? -82.179 10.245 4.733 1.00 34.44 105 GLY A CA 1
ATOM 787 C C . GLY A 1 105 ? -81.763 9.023 3.904 1.00 34.44 105 GLY A C 1
ATOM 788 O O . GLY A 1 105 ? -80.752 8.410 4.215 1.00 34.44 105 GLY A O 1
ATOM 789 N N . THR A 1 106 ? -82.529 8.678 2.862 1.00 31.39 106 THR A N 1
ATOM 790 C CA . THR A 1 106 ? -82.148 7.702 1.820 1.00 31.39 106 THR A CA 1
ATOM 791 C C . THR A 1 106 ? -81.456 8.427 0.670 1.00 31.39 106 THR A C 1
ATOM 793 O O . THR A 1 106 ? -82.033 9.369 0.116 1.00 31.39 106 THR A O 1
ATOM 796 N N . THR A 1 107 ? -80.264 7.975 0.287 1.00 31.80 107 THR A N 1
ATOM 797 C CA . THR A 1 107 ? -79.577 8.385 -0.943 1.00 31.80 107 THR A CA 1
ATOM 798 C C . THR A 1 107 ? -79.337 7.154 -1.809 1.00 31.80 107 THR A C 1
ATOM 800 O O . THR A 1 107 ? -79.092 6.070 -1.292 1.00 31.80 107 THR A O 1
ATOM 803 N N . THR A 1 108 ? -79.453 7.306 -3.123 1.00 31.83 108 THR A N 1
ATOM 804 C CA . THR A 1 108 ? -79.059 6.281 -4.089 1.00 31.83 108 THR A CA 1
ATOM 805 C C . THR A 1 108 ? -78.155 6.983 -5.076 1.00 31.83 108 THR A C 1
ATOM 807 O O . THR A 1 108 ? -78.632 7.766 -5.900 1.00 31.83 108 THR A O 1
ATOM 810 N N . GLU A 1 109 ? -76.858 6.732 -4.972 1.00 31.66 109 GLU A N 1
ATOM 811 C CA . GLU A 1 109 ? -75.901 7.124 -5.994 1.00 31.66 109 GLU A CA 1
ATOM 812 C C . GLU A 1 109 ? -75.265 5.861 -6.560 1.00 31.66 109 GLU A C 1
ATOM 814 O O . GLU A 1 109 ? -74.979 4.905 -5.845 1.00 31.66 109 GLU A O 1
ATOM 819 N N . ARG A 1 110 ? -75.142 5.833 -7.884 1.00 31.69 110 ARG A N 1
ATOM 820 C CA . ARG A 1 110 ? -74.477 4.761 -8.605 1.00 31.69 110 ARG A CA 1
ATOM 821 C C . ARG A 1 110 ? -73.050 5.236 -8.806 1.00 31.69 110 ARG A C 1
ATOM 823 O O . ARG A 1 110 ? -72.841 6.177 -9.567 1.00 31.69 110 ARG A O 1
ATOM 830 N N . PHE A 1 111 ? -72.110 4.619 -8.107 1.00 32.16 111 PHE A N 1
ATOM 831 C CA . PHE A 1 111 ? -70.699 4.814 -8.389 1.00 32.16 111 PHE A CA 1
ATOM 832 C C . PHE A 1 111 ? -70.401 4.145 -9.734 1.00 32.16 111 PHE A C 1
ATOM 834 O O . PHE A 1 111 ? -70.592 2.939 -9.890 1.00 32.16 111 PHE A O 1
ATOM 841 N N . ASP A 1 112 ? -70.005 4.937 -10.730 1.00 34.06 112 ASP A N 1
ATOM 842 C CA . ASP A 1 112 ? -69.207 4.409 -11.832 1.00 34.06 112 ASP A CA 1
ATOM 843 C C . ASP A 1 112 ? -67.808 4.206 -11.251 1.00 34.06 112 ASP A C 1
ATOM 845 O O . ASP A 1 112 ? -67.019 5.147 -11.151 1.00 34.06 112 ASP A O 1
ATOM 849 N N . CYS A 1 113 ? -67.522 2.981 -10.810 1.00 35.59 113 CYS A N 1
ATOM 850 C CA . CYS A 1 113 ? -66.147 2.521 -10.779 1.00 35.59 113 CYS A CA 1
ATOM 851 C C . CYS A 1 113 ? -65.698 2.515 -12.239 1.00 35.59 113 CYS A C 1
ATOM 853 O O . CYS A 1 113 ? -66.084 1.628 -13.004 1.00 35.59 113 CYS A O 1
ATOM 855 N N . ASP A 1 114 ? -64.944 3.538 -12.643 1.00 39.19 114 ASP A N 1
ATOM 856 C CA . ASP A 1 114 ? -64.079 3.392 -13.806 1.00 39.19 114 ASP A CA 1
ATOM 857 C C . ASP A 1 114 ? -63.247 2.133 -13.529 1.00 39.19 114 ASP A C 1
ATOM 859 O O . ASP A 1 114 ? -62.634 2.014 -12.467 1.00 39.19 114 ASP A O 1
ATOM 863 N N . GLY A 1 115 ? -63.420 1.118 -14.372 1.00 42.78 115 GLY A N 1
ATOM 864 C CA . GLY A 1 115 ? -63.092 -0.270 -14.066 1.00 42.78 115 GLY A CA 1
ATOM 865 C C . GLY A 1 115 ? -61.600 -0.501 -13.868 1.00 42.78 115 GLY A C 1
ATOM 866 O O . GLY A 1 115 ? -60.913 -0.879 -14.808 1.00 42.78 115 GLY A O 1
ATOM 867 N N . GLY A 1 116 ? -61.132 -0.325 -12.637 1.00 39.66 116 GLY A N 1
ATOM 868 C CA . GLY A 1 116 ? -59.836 -0.773 -12.146 1.00 39.66 116 GLY A CA 1
ATOM 869 C C . GLY A 1 116 ? -60.018 -1.854 -11.090 1.00 39.66 116 GLY A C 1
ATOM 870 O O . GLY A 1 116 ? -59.588 -1.685 -9.957 1.00 39.66 116 GLY A O 1
ATOM 871 N N . GLY A 1 117 ? -60.709 -2.941 -11.443 1.00 46.34 117 GLY A N 1
ATOM 872 C CA . GLY A 1 117 ? -60.384 -4.225 -10.837 1.00 46.34 117 GLY A CA 1
ATOM 873 C C . GLY A 1 117 ? -59.023 -4.613 -11.393 1.00 46.34 117 GLY A C 1
ATOM 874 O O . GLY A 1 117 ? -58.961 -5.185 -12.476 1.00 46.34 117 GLY A O 1
ATOM 875 N N . GLY A 1 118 ? -57.958 -4.185 -10.722 1.00 48.38 118 GLY A N 1
ATOM 876 C CA . GLY A 1 118 ? -56.753 -4.990 -10.730 1.00 48.38 118 GLY A CA 1
ATOM 877 C C . GLY A 1 118 ? -57.074 -6.187 -9.854 1.00 48.38 118 GLY A C 1
ATOM 878 O O . GLY A 1 118 ? -57.611 -6.012 -8.754 1.00 48.38 118 GLY A O 1
ATOM 879 N N . ASP A 1 119 ? -56.808 -7.388 -10.348 1.00 59.84 119 ASP A N 1
ATOM 880 C CA . ASP A 1 119 ? -56.505 -8.498 -9.453 1.00 59.84 119 ASP A CA 1
ATOM 881 C C . ASP A 1 119 ? -55.467 -8.004 -8.409 1.00 59.84 119 ASP A C 1
ATOM 883 O O . ASP A 1 119 ? -54.782 -7.003 -8.672 1.00 59.84 119 ASP A O 1
ATOM 887 N N . PRO A 1 120 ? -55.410 -8.572 -7.185 1.00 69.25 120 PRO A N 1
ATOM 888 C CA . PRO A 1 120 ? -54.352 -8.189 -6.250 1.00 69.25 120 PRO A CA 1
ATOM 889 C C . PRO A 1 120 ? -53.007 -8.230 -6.997 1.00 69.25 120 PRO A C 1
ATOM 891 O O . PRO A 1 120 ? -52.868 -9.100 -7.858 1.00 69.25 120 PRO A O 1
ATOM 894 N N . PRO A 1 121 ? -52.079 -7.282 -6.751 1.00 85.81 121 PRO A N 1
ATOM 895 C CA . PRO A 1 121 ? -50.774 -7.297 -7.408 1.00 85.81 121 PRO A CA 1
ATOM 896 C C . PRO A 1 121 ? -50.189 -8.704 -7.312 1.00 85.81 121 PRO A C 1
ATOM 898 O O . PRO A 1 121 ? -50.291 -9.297 -6.235 1.00 85.81 121 PRO A O 1
ATOM 901 N N . GLU A 1 122 ? -49.670 -9.236 -8.422 1.00 90.06 122 GLU A N 1
ATOM 902 C CA . GLU A 1 122 ? -49.278 -10.649 -8.545 1.00 90.06 122 GLU A CA 1
ATOM 903 C C . GLU A 1 122 ? -48.356 -11.081 -7.392 1.00 90.06 122 GLU A C 1
ATOM 905 O O . GLU A 1 122 ? -48.527 -12.161 -6.856 1.00 90.06 122 GLU A O 1
ATOM 910 N N . CYS A 1 123 ? -47.520 -10.172 -6.887 1.00 92.31 123 CYS A N 1
ATOM 911 C CA . CYS A 1 123 ? -46.646 -10.373 -5.727 1.00 92.31 123 CYS A CA 1
ATOM 912 C C . CYS A 1 123 ? -47.332 -10.417 -4.340 1.00 92.31 123 CYS A C 1
ATOM 914 O O . CYS A 1 123 ? -46.655 -10.349 -3.302 1.00 92.31 123 CYS A O 1
ATOM 916 N N . SER A 1 124 ? -48.666 -10.433 -4.289 1.00 91.81 124 SER A N 1
ATOM 917 C CA . SER A 1 124 ? -49.475 -10.488 -3.061 1.00 91.81 124 SER A CA 1
ATOM 918 C C . SER A 1 124 ? -50.829 -11.198 -3.224 1.00 91.81 124 SER A C 1
ATOM 920 O O . SER A 1 124 ? -51.720 -11.049 -2.369 1.00 91.81 124 SER A O 1
ATOM 922 N N . ASP A 1 125 ? -51.032 -11.917 -4.328 1.00 87.56 125 ASP A N 1
ATOM 923 C CA . ASP A 1 125 ? -52.311 -12.533 -4.683 1.00 87.56 125 ASP A CA 1
ATOM 924 C C . ASP A 1 125 ? -52.443 -13.994 -4.201 1.00 87.56 125 ASP A C 1
ATOM 926 O O . ASP A 1 125 ? -53.559 -14.543 -4.175 1.00 87.56 125 ASP A O 1
ATOM 930 N N . GLY A 1 126 ? -51.350 -14.594 -3.708 1.00 88.75 126 GLY A N 1
ATOM 931 C CA . GLY A 1 126 ? -51.311 -15.967 -3.210 1.00 88.75 126 GLY A CA 1
ATOM 932 C C . GLY A 1 126 ? -51.169 -17.032 -4.296 1.00 88.75 126 GLY A C 1
ATOM 933 O O . GLY A 1 126 ? -51.470 -18.207 -4.016 1.00 88.75 126 GLY A O 1
ATOM 934 N N . VAL A 1 127 ? -50.782 -16.657 -5.514 1.00 88.19 127 VAL A N 1
ATOM 935 C CA . VAL A 1 127 ? -50.618 -17.528 -6.677 1.00 88.19 127 VAL A CA 1
ATOM 936 C C . VAL A 1 127 ? -49.218 -17.355 -7.271 1.00 88.19 127 VAL A C 1
ATOM 938 O O . VAL A 1 127 ? -48.794 -16.259 -7.565 1.00 88.19 127 VAL A O 1
ATOM 941 N N . ASP A 1 128 ? -48.560 -18.493 -7.503 1.00 88.00 128 ASP A N 1
ATOM 942 C CA . ASP A 1 128 ? -47.324 -18.626 -8.289 1.00 88.00 128 ASP A CA 1
ATOM 943 C C . ASP A 1 128 ? -47.625 -18.332 -9.776 1.00 88.00 128 ASP A C 1
ATOM 945 O O . ASP A 1 128 ? -48.101 -19.207 -10.524 1.00 88.00 128 ASP A O 1
ATOM 949 N N . ASN A 1 129 ? -47.466 -17.070 -10.158 1.00 88.06 129 ASN A N 1
ATOM 950 C CA . ASN A 1 129 ? -47.776 -16.479 -11.453 1.00 88.06 129 ASN A CA 1
ATOM 951 C C . ASN A 1 129 ? -46.609 -16.606 -12.448 1.00 88.06 129 ASN A C 1
ATOM 953 O O . ASN A 1 129 ? -46.867 -16.667 -13.660 1.00 88.06 129 ASN A O 1
ATOM 957 N N . ASP A 1 130 ? -45.369 -16.764 -11.976 1.00 86.19 130 ASP A N 1
ATOM 958 C CA . ASP A 1 130 ? -44.179 -17.004 -12.808 1.00 86.19 130 ASP A CA 1
ATOM 959 C C . ASP A 1 130 ? -43.821 -18.506 -12.990 1.00 86.19 130 ASP A C 1
ATOM 961 O O . ASP A 1 130 ? -43.209 -18.902 -13.993 1.00 86.19 130 ASP A O 1
ATOM 965 N N . GLY A 1 131 ? -44.324 -19.383 -12.115 1.00 87.56 131 GLY A N 1
ATOM 966 C CA . GLY A 1 131 ? -44.191 -20.838 -12.167 1.00 87.56 131 GLY A CA 1
ATOM 967 C C . GLY A 1 131 ? -42.942 -21.413 -11.485 1.00 87.56 131 GLY A C 1
ATOM 968 O O . GLY A 1 131 ? -42.607 -22.584 -11.751 1.00 87.56 131 GLY A O 1
ATOM 969 N N . ASP A 1 132 ? -42.237 -20.648 -10.652 1.00 83.19 132 ASP A N 1
ATOM 970 C CA . ASP A 1 132 ? -40.983 -21.039 -10.001 1.00 83.19 132 ASP A CA 1
ATOM 971 C C . ASP A 1 132 ? -41.182 -21.859 -8.693 1.00 83.19 132 ASP A C 1
ATOM 973 O O . ASP A 1 132 ? -40.274 -22.591 -8.261 1.00 83.19 132 ASP A O 1
ATOM 977 N N . LYS A 1 133 ? -42.422 -21.911 -8.172 1.00 88.88 133 LYS A N 1
ATOM 978 C CA . LYS A 1 133 ? -42.895 -22.531 -6.905 1.00 88.88 133 LYS A CA 1
ATOM 979 C C . LYS A 1 133 ? -42.682 -21.712 -5.631 1.00 88.88 133 LYS A C 1
ATOM 981 O O . LYS A 1 133 ? -42.936 -22.246 -4.537 1.00 88.88 133 LYS A O 1
ATOM 986 N N . LYS A 1 134 ? -42.212 -20.488 -5.749 1.00 88.62 134 LYS A N 1
ATOM 987 C CA . LYS A 1 134 ? -42.417 -19.407 -4.795 1.00 88.62 134 LYS A CA 1
ATOM 988 C C . LYS A 1 134 ? -43.732 -18.707 -5.224 1.00 88.62 134 LYS A C 1
ATOM 990 O O . LYS A 1 134 ? -44.467 -19.291 -6.017 1.00 88.62 134 LYS A O 1
ATOM 995 N N . ILE A 1 135 ? -44.231 -17.761 -4.432 1.00 90.25 135 ILE A N 1
ATOM 996 C CA . ILE A 1 135 ? -45.680 -17.430 -4.483 1.00 90.25 135 ILE A CA 1
ATOM 997 C C . ILE A 1 135 ? -45.924 -15.936 -4.313 1.00 90.25 135 ILE A C 1
ATOM 999 O O . ILE A 1 135 ? -46.833 -15.417 -4.929 1.00 90.25 135 ILE A O 1
ATOM 1003 N N . ASP A 1 136 ? -45.256 -15.290 -3.358 1.00 89.75 136 ASP A N 1
ATOM 1004 C CA . ASP A 1 136 ? -45.464 -13.871 -3.061 1.00 89.75 136 ASP A CA 1
ATOM 1005 C C . ASP A 1 136 ? -44.247 -13.320 -2.292 1.00 89.75 136 ASP A C 1
ATOM 1007 O O . ASP A 1 136 ? -43.478 -14.057 -1.653 1.00 89.75 136 ASP A O 1
ATOM 1011 N N . TYR A 1 137 ? -44.143 -11.993 -2.209 1.00 89.50 137 TYR A N 1
ATOM 1012 C CA . TYR A 1 137 ? -43.209 -11.320 -1.305 1.00 89.50 137 TYR A CA 1
ATOM 1013 C C . TYR A 1 137 ? -43.458 -11.703 0.177 1.00 89.50 137 TYR A C 1
ATOM 1015 O O . TYR A 1 137 ? -44.608 -11.735 0.636 1.00 89.50 137 TYR A O 1
ATOM 1023 N N . PRO A 1 138 ? -42.414 -11.891 1.014 1.00 89.00 138 PRO A N 1
ATOM 1024 C CA . PRO A 1 138 ? -40.978 -11.728 0.748 1.00 89.00 138 PRO A CA 1
ATOM 1025 C C . PRO A 1 138 ? -40.264 -13.023 0.347 1.00 89.00 138 PRO A C 1
ATOM 1027 O O . PRO A 1 138 ? -39.036 -13.027 0.275 1.00 89.00 138 PRO A O 1
ATOM 1030 N N . ASP A 1 139 ? -41.007 -14.122 0.215 1.00 88.19 139 ASP A N 1
ATOM 1031 C CA . ASP A 1 139 ? -40.430 -15.442 -0.033 1.00 88.19 139 ASP A CA 1
ATOM 1032 C C . ASP A 1 139 ? -40.080 -15.627 -1.522 1.00 88.19 139 ASP A C 1
ATOM 1034 O O . ASP A 1 139 ? -39.266 -16.495 -1.836 1.00 88.19 139 ASP A O 1
ATOM 1038 N N . ASP A 1 140 ? -40.650 -14.793 -2.398 1.00 87.50 140 ASP A N 1
ATOM 1039 C CA . ASP A 1 140 ? -40.397 -14.741 -3.837 1.00 87.50 140 ASP A CA 1
ATOM 1040 C C . ASP A 1 140 ? -39.370 -13.653 -4.246 1.00 87.50 140 ASP A C 1
ATOM 1042 O O . ASP A 1 140 ? -39.628 -12.467 -4.016 1.00 87.50 140 ASP A O 1
ATOM 1046 N N . PRO A 1 141 ? -38.202 -14.011 -4.822 1.00 86.88 141 PRO A N 1
ATOM 1047 C CA . PRO A 1 141 ? -37.227 -13.076 -5.388 1.00 86.88 141 PRO A CA 1
ATOM 1048 C C . PRO A 1 141 ? -37.693 -12.349 -6.652 1.00 86.88 141 PRO A C 1
ATOM 1050 O O . PRO A 1 141 ? -37.175 -11.271 -6.924 1.00 86.88 141 PRO A O 1
ATOM 1053 N N . GLY A 1 142 ? -38.676 -12.882 -7.387 1.00 87.06 142 GLY A N 1
ATOM 1054 C CA . GLY A 1 142 ? -39.329 -12.213 -8.517 1.00 87.06 142 GLY A CA 1
ATOM 1055 C C . GLY A 1 142 ? -40.188 -11.005 -8.116 1.00 87.06 142 GLY A C 1
ATOM 1056 O O . GLY A 1 142 ? -40.742 -10.323 -8.985 1.00 87.06 142 GLY A O 1
ATOM 1057 N N . CYS A 1 143 ? -40.282 -10.730 -6.808 1.00 89.88 143 CYS A N 1
ATOM 1058 C CA . CYS A 1 143 ? -41.048 -9.651 -6.200 1.00 89.88 143 CYS A CA 1
ATOM 1059 C C . CYS A 1 143 ? -40.178 -8.740 -5.319 1.00 89.88 143 CYS A C 1
ATOM 1061 O O . CYS A 1 143 ? -39.709 -9.131 -4.243 1.00 89.88 143 CYS A O 1
ATOM 1063 N N . ASP A 1 144 ? -40.051 -7.469 -5.707 1.00 87.19 144 ASP A N 1
ATOM 1064 C CA . ASP A 1 144 ? -39.375 -6.445 -4.899 1.00 87.19 144 ASP A CA 1
ATOM 1065 C C . ASP A 1 144 ? -40.246 -5.979 -3.723 1.00 87.19 144 ASP A C 1
ATOM 1067 O O . ASP A 1 144 ? -39.752 -5.619 -2.645 1.00 87.19 144 ASP A O 1
ATOM 1071 N N . SER A 1 145 ? -41.564 -5.979 -3.921 1.00 86.38 145 SER A N 1
ATOM 1072 C CA . SER A 1 145 ? -42.560 -5.511 -2.968 1.00 86.38 145 SER A CA 1
ATOM 1073 C C . SER A 1 145 ? -43.916 -6.213 -3.156 1.00 86.38 145 SER A C 1
ATOM 1075 O O . SER A 1 145 ? -44.239 -6.691 -4.240 1.00 86.38 145 SER A O 1
ATOM 1077 N N . PRO A 1 146 ? -44.776 -6.246 -2.120 1.00 86.56 146 PRO A N 1
ATOM 1078 C CA . PRO A 1 146 ? -46.127 -6.797 -2.246 1.00 86.56 146 PRO A CA 1
ATOM 1079 C C . PRO A 1 146 ? -47.071 -5.901 -3.070 1.00 86.56 146 PRO A C 1
ATOM 1081 O O . PRO A 1 146 ? -48.233 -6.248 -3.257 1.00 86.56 146 PRO A O 1
ATOM 1084 N N . GLU A 1 147 ? -46.633 -4.715 -3.501 1.00 86.25 147 GLU A N 1
ATOM 1085 C CA . GLU A 1 147 ? -47.415 -3.818 -4.351 1.00 86.25 147 GLU A CA 1
ATOM 1086 C C . GLU A 1 147 ? -47.118 -3.987 -5.851 1.00 86.25 147 GLU A C 1
ATOM 1088 O O . GLU A 1 147 ? -47.753 -3.304 -6.658 1.00 86.25 147 GLU A O 1
ATOM 1093 N N . ASP A 1 148 ? -46.186 -4.869 -6.226 1.00 84.56 148 ASP A N 1
ATOM 1094 C CA . ASP A 1 148 ? -45.784 -5.062 -7.619 1.00 84.56 148 ASP A CA 1
ATOM 1095 C C . ASP A 1 148 ? -46.825 -5.851 -8.417 1.00 84.56 148 ASP A C 1
ATOM 1097 O O . ASP A 1 148 ? -47.243 -6.951 -8.054 1.00 84.56 148 ASP A O 1
ATOM 1101 N N . ASP A 1 149 ? -47.246 -5.260 -9.538 1.00 85.44 149 ASP A N 1
ATOM 1102 C CA . ASP A 1 149 ? -48.309 -5.784 -10.403 1.00 85.44 149 ASP A CA 1
ATOM 1103 C C . ASP A 1 149 ? -47.886 -7.028 -11.210 1.00 85.44 149 ASP A C 1
ATOM 1105 O O . ASP A 1 149 ? -48.718 -7.580 -11.926 1.00 85.44 149 ASP A O 1
ATOM 1109 N N . SER A 1 150 ? -46.612 -7.427 -11.165 1.00 85.19 150 SER A N 1
ATOM 1110 C CA . SER A 1 150 ? -46.074 -8.560 -11.920 1.00 85.19 150 SER A CA 1
ATOM 1111 C C . SER A 1 150 ? -45.070 -9.323 -11.074 1.00 85.19 150 SER A C 1
ATOM 1113 O O . SER A 1 150 ? -44.083 -8.734 -10.638 1.00 85.19 150 SER A O 1
ATOM 1115 N N . GLU A 1 151 ? -45.281 -10.627 -10.941 1.00 87.62 151 GLU A N 1
ATOM 1116 C CA . GLU A 1 151 ? -44.256 -11.554 -10.464 1.00 87.62 151 GLU A CA 1
ATOM 1117 C C . GLU A 1 151 ? -43.335 -11.818 -11.660 1.00 87.62 151 GLU A C 1
ATOM 1119 O O . GLU A 1 151 ? -43.722 -12.436 -12.660 1.00 87.62 151 GLU A O 1
ATOM 1124 N N . SER A 1 152 ? -42.173 -11.165 -11.661 1.00 83.81 152 SER A N 1
ATOM 1125 C CA . SER A 1 152 ? -41.207 -11.342 -12.746 1.00 83.81 152 SER A CA 1
ATOM 1126 C C . SER A 1 152 ? -40.535 -12.705 -12.592 1.00 83.81 152 SER A C 1
ATOM 1128 O O . SER A 1 152 ? -40.407 -13.164 -11.463 1.00 83.81 152 SER A O 1
ATOM 1130 N N . PRO A 1 153 ? -40.063 -13.343 -13.684 1.00 80.25 153 PRO A N 1
ATOM 1131 C CA . PRO A 1 153 ? -39.178 -14.494 -13.545 1.00 80.25 153 PRO A CA 1
ATOM 1132 C C . PRO A 1 153 ? -38.042 -14.149 -12.584 1.00 80.25 153 PRO A C 1
ATOM 1134 O O . PRO A 1 153 ? -37.545 -13.020 -12.653 1.00 80.25 153 PRO A O 1
ATOM 1137 N N . ASN A 1 154 ? -37.650 -15.102 -11.736 1.00 85.69 154 ASN A N 1
ATOM 1138 C CA . ASN A 1 154 ? -36.541 -14.917 -10.798 1.00 85.69 154 ASN A CA 1
ATOM 1139 C C . ASN A 1 154 ? -35.357 -14.159 -11.434 1.00 85.69 154 ASN A C 1
ATOM 1141 O O . ASN A 1 154 ? -34.980 -14.474 -12.571 1.00 85.69 154 ASN A O 1
ATOM 1145 N N . PRO A 1 155 ? -34.768 -13.191 -10.709 1.00 88.38 155 PRO A N 1
ATOM 1146 C CA . PRO A 1 155 ? -33.489 -12.583 -11.070 1.00 88.38 155 PRO A CA 1
ATOM 1147 C C . PRO A 1 155 ? -32.426 -13.659 -11.287 1.00 88.38 155 PRO A C 1
ATOM 1149 O O . PRO A 1 155 ? -32.540 -14.718 -10.664 1.00 88.38 155 PRO A O 1
ATOM 1152 N N . GLN A 1 156 ? -31.435 -13.384 -12.151 1.00 91.44 156 GLN A N 1
ATOM 1153 C CA . GLN A 1 156 ? -30.420 -14.361 -12.582 1.00 91.44 156 GLN A CA 1
ATOM 1154 C C . GLN A 1 156 ? -29.898 -15.141 -11.373 1.00 91.44 156 GLN A C 1
ATOM 1156 O O . GLN A 1 156 ? -30.168 -16.331 -11.287 1.00 91.44 156 GLN A O 1
ATOM 1161 N N . CYS A 1 157 ? -29.446 -14.416 -10.346 1.00 92.62 157 CYS A N 1
ATOM 1162 C CA . CYS A 1 157 ? -28.896 -14.918 -9.086 1.00 92.62 157 CYS A CA 1
ATOM 1163 C C . CYS A 1 157 ? -29.815 -15.764 -8.182 1.00 92.62 157 CYS A C 1
ATOM 1165 O O . CYS A 1 157 ? -29.464 -16.045 -7.024 1.00 92.62 157 CYS A O 1
ATOM 1167 N N . SER A 1 158 ? -31.022 -16.105 -8.634 1.00 92.19 158 SER A N 1
ATOM 1168 C CA . SER A 1 158 ? -31.937 -17.025 -7.952 1.00 92.19 158 SER A CA 1
ATOM 1169 C C . SER A 1 158 ? -32.808 -17.869 -8.895 1.00 92.19 158 SER A C 1
ATOM 1171 O O . SER A 1 158 ? -33.798 -18.474 -8.441 1.00 92.19 158 SER A O 1
ATOM 1173 N N . ASP A 1 159 ? -32.491 -17.899 -10.192 1.00 89.50 159 ASP A N 1
ATOM 1174 C CA . ASP A 1 159 ? -33.274 -18.586 -11.218 1.00 89.50 159 ASP A CA 1
ATOM 1175 C C . ASP A 1 159 ? -32.880 -20.069 -11.400 1.00 89.50 159 ASP A C 1
ATOM 1177 O O . ASP A 1 159 ? -33.636 -20.850 -12.005 1.00 89.50 159 ASP A O 1
ATOM 1181 N N . GLY A 1 160 ? -31.771 -20.506 -10.789 1.00 89.62 160 GLY A N 1
ATOM 1182 C CA . GLY A 1 160 ? -31.282 -21.880 -10.868 1.00 89.62 160 GLY A CA 1
ATOM 1183 C C . GLY A 1 160 ? -30.481 -22.198 -12.129 1.00 89.62 160 GLY A C 1
ATOM 1184 O O . GLY A 1 160 ? -30.323 -23.392 -12.446 1.00 89.62 160 GLY A O 1
ATOM 1185 N N . VAL A 1 161 ? -30.034 -21.189 -12.872 1.00 90.88 161 VAL A N 1
ATOM 1186 C CA . VAL A 1 161 ? -29.279 -21.287 -14.121 1.00 90.88 161 VAL A CA 1
ATOM 1187 C C . VAL A 1 161 ? -28.009 -20.448 -14.020 1.00 90.88 161 VAL A C 1
ATOM 1189 O O . VAL A 1 161 ? -28.082 -19.249 -13.887 1.00 90.88 161 VAL A O 1
ATOM 1192 N N . ASP A 1 162 ? -26.868 -21.103 -14.236 1.00 87.69 162 ASP A N 1
ATOM 1193 C CA . ASP A 1 162 ? -25.562 -20.478 -14.495 1.00 87.69 162 ASP A CA 1
ATOM 1194 C C . ASP A 1 162 ? -25.628 -19.613 -15.773 1.00 87.69 162 ASP A C 1
ATOM 1196 O O . ASP A 1 162 ? -25.535 -20.134 -16.901 1.00 87.69 162 ASP A O 1
ATOM 1200 N N . ASN A 1 163 ? -25.921 -18.324 -15.608 1.00 87.56 163 ASN A N 1
ATOM 1201 C CA . ASN A 1 163 ? -26.195 -17.376 -16.681 1.00 87.56 163 ASN A CA 1
ATOM 1202 C C . ASN A 1 163 ? -24.922 -16.710 -17.223 1.00 87.56 163 ASN A C 1
ATOM 1204 O O . ASN A 1 163 ? -24.925 -16.286 -18.390 1.00 87.56 163 ASN A O 1
ATOM 1208 N N . ASP A 1 164 ? -23.832 -16.685 -16.454 1.00 84.06 164 ASP A N 1
ATOM 1209 C CA . ASP A 1 164 ? -22.526 -16.156 -16.866 1.00 84.06 164 ASP A CA 1
ATOM 1210 C C . ASP A 1 164 ? -21.547 -17.250 -17.365 1.00 84.06 164 ASP A C 1
ATOM 1212 O O . ASP A 1 164 ? -20.673 -16.984 -18.201 1.00 84.06 164 ASP A O 1
ATOM 1216 N N . GLY A 1 165 ? -21.790 -18.513 -17.010 1.00 85.31 165 GLY A N 1
ATOM 1217 C CA . GLY A 1 165 ? -21.059 -19.689 -17.467 1.00 85.31 165 GLY A CA 1
ATOM 1218 C C . GLY A 1 165 ? -19.812 -20.032 -16.650 1.00 85.31 165 GLY A C 1
ATOM 1219 O O . GLY A 1 165 ? -18.981 -20.801 -17.161 1.00 85.31 165 GLY A O 1
ATOM 1220 N N . ASP A 1 166 ? -19.644 -19.486 -15.445 1.00 76.38 166 ASP A N 1
ATOM 1221 C CA . ASP A 1 166 ? -18.477 -19.703 -14.581 1.00 76.38 166 ASP A CA 1
ATOM 1222 C C . ASP A 1 166 ? -18.530 -21.048 -13.804 1.00 76.38 166 ASP A C 1
ATOM 1224 O O . ASP A 1 166 ? -17.538 -21.516 -13.226 1.00 76.38 166 ASP A O 1
ATOM 1228 N N . GLY A 1 167 ? -19.672 -21.746 -13.866 1.00 83.56 167 GLY A N 1
ATOM 1229 C CA . GLY A 1 167 ? -19.921 -23.031 -13.213 1.00 83.56 167 GLY A CA 1
ATOM 1230 C C . GLY A 1 167 ? -20.444 -22.935 -11.777 1.00 83.56 167 GLY A C 1
ATOM 1231 O O . GLY A 1 167 ? -20.656 -23.983 -11.140 1.00 83.56 167 GLY A O 1
ATOM 1232 N N . LYS A 1 168 ? -20.642 -21.721 -11.273 1.00 86.12 168 LYS A N 1
ATOM 1233 C CA . LYS A 1 168 ? -21.501 -21.356 -10.147 1.00 86.12 168 LYS A CA 1
ATOM 1234 C C . LYS A 1 168 ? -22.879 -20.993 -10.738 1.00 86.12 168 LYS A C 1
ATOM 1236 O O . LYS A 1 168 ? -23.121 -21.305 -11.895 1.00 86.12 168 LYS A O 1
ATOM 1241 N N . VAL A 1 169 ? -23.882 -20.736 -9.901 1.00 91.88 169 VAL A N 1
ATOM 1242 C CA . VAL A 1 169 ? -25.286 -20.864 -10.370 1.00 91.88 169 VAL A CA 1
ATOM 1243 C C . VAL A 1 169 ? -26.204 -19.818 -9.776 1.00 91.88 169 VAL A C 1
ATOM 1245 O O . VAL A 1 169 ? -27.116 -19.418 -10.459 1.00 91.88 169 VAL A O 1
ATOM 1248 N N . ASP A 1 170 ? -26.076 -19.502 -8.489 1.00 91.12 170 ASP A N 1
ATOM 1249 C CA . ASP A 1 170 ? -26.957 -18.557 -7.796 1.00 91.12 170 ASP A CA 1
ATOM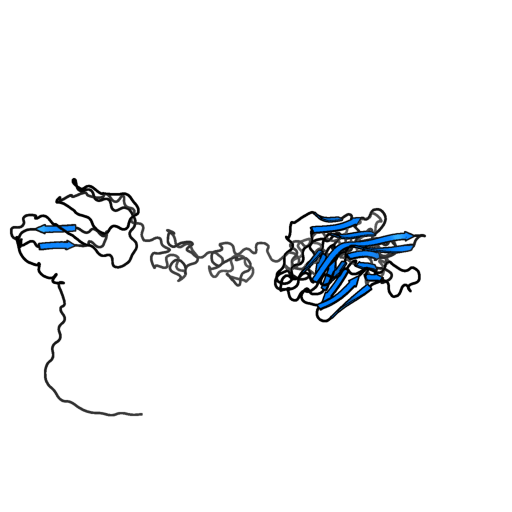 1250 C C . ASP A 1 170 ? -26.277 -18.102 -6.488 1.00 91.12 170 ASP A C 1
ATOM 1252 O O . ASP A 1 170 ? -25.337 -18.737 -5.982 1.00 91.12 170 ASP A O 1
ATOM 1256 N N . TYR A 1 171 ? -26.829 -17.078 -5.835 1.00 90.06 171 TYR A N 1
ATOM 1257 C CA . TYR A 1 171 ? -26.443 -16.689 -4.477 1.00 90.06 171 TYR A CA 1
ATOM 1258 C C . TYR A 1 171 ? -26.715 -17.801 -3.433 1.00 90.06 171 TYR A C 1
ATOM 1260 O O . TYR A 1 171 ? -27.799 -18.399 -3.425 1.00 90.06 171 TYR A O 1
ATOM 1268 N N . PRO A 1 172 ? -25.840 -18.003 -2.420 1.00 87.75 172 PRO A N 1
ATOM 1269 C CA . PRO A 1 172 ? -24.579 -17.300 -2.139 1.00 87.75 172 PRO A CA 1
ATOM 1270 C C . PRO A 1 172 ? -23.348 -17.980 -2.748 1.00 87.75 172 PRO A C 1
ATOM 1272 O O . PRO A 1 172 ? -22.221 -17.650 -2.376 1.00 87.75 172 PRO A O 1
ATOM 1275 N N . GLU A 1 173 ? -23.547 -19.027 -3.544 1.00 87.56 173 GLU A N 1
ATOM 1276 C CA . GLU A 1 173 ? -22.444 -19.785 -4.117 1.00 87.56 173 GLU A CA 1
ATOM 1277 C C . GLU A 1 173 ? -21.770 -19.042 -5.272 1.00 87.56 173 GLU A C 1
ATOM 1279 O O . GLU A 1 173 ? -20.592 -19.299 -5.509 1.00 87.56 173 GLU A O 1
ATOM 1284 N N . ASP A 1 174 ? -22.487 -18.126 -5.918 1.00 85.75 174 ASP A N 1
ATOM 1285 C CA . ASP A 1 174 ? -22.036 -17.295 -7.029 1.00 85.75 174 ASP A CA 1
ATOM 1286 C C . ASP A 1 174 ? -21.507 -15.907 -6.577 1.00 85.75 174 ASP A C 1
ATOM 1288 O O . ASP A 1 174 ? -22.265 -15.144 -5.972 1.00 85.75 174 ASP A O 1
ATOM 1292 N N . PRO A 1 175 ? -20.213 -15.576 -6.788 1.00 82.75 175 PRO A N 1
ATOM 1293 C CA . PRO A 1 175 ? -19.608 -14.274 -6.509 1.00 82.75 175 PRO A CA 1
ATOM 1294 C C . PRO A 1 175 ? -20.090 -13.132 -7.398 1.00 82.75 175 PRO A C 1
ATOM 1296 O O . PRO A 1 175 ? -19.953 -11.985 -6.966 1.00 82.75 175 PRO A O 1
ATOM 1299 N N . GLY A 1 176 ? -20.657 -13.421 -8.573 1.00 84.81 176 GLY A N 1
ATOM 1300 C CA . GLY A 1 176 ? -21.299 -12.421 -9.419 1.00 84.81 176 GLY A CA 1
ATOM 1301 C C . GLY A 1 176 ? -22.562 -11.847 -8.781 1.00 84.81 176 GLY A C 1
ATOM 1302 O O . GLY A 1 176 ? -22.955 -10.733 -9.098 1.00 84.81 176 GLY A O 1
ATOM 1303 N N . CYS A 1 177 ? -23.133 -12.556 -7.801 1.00 89.69 177 CYS A N 1
ATOM 1304 C CA . CYS A 1 177 ? -24.371 -12.191 -7.126 1.00 89.69 177 CYS A CA 1
ATOM 1305 C C . CYS A 1 177 ? -24.157 -11.472 -5.791 1.00 89.69 177 CYS A C 1
ATOM 1307 O O . CYS A 1 177 ? -23.701 -12.069 -4.805 1.00 89.69 177 CYS A O 1
ATOM 1309 N N . GLU A 1 178 ? -24.609 -10.220 -5.682 1.00 86.94 178 GLU A N 1
ATOM 1310 C CA . GLU A 1 178 ? -24.595 -9.500 -4.402 1.00 86.94 178 GLU A CA 1
ATOM 1311 C C . GLU A 1 178 ? -25.651 -10.046 -3.421 1.00 86.94 178 GLU A C 1
ATOM 1313 O O . GLU A 1 178 ? -25.396 -10.183 -2.214 1.00 86.94 178 GLU A O 1
ATOM 1318 N N . ASP A 1 179 ? -26.842 -10.376 -3.932 1.00 88.44 179 ASP A N 1
ATOM 1319 C CA . ASP A 1 179 ? -27.943 -10.981 -3.183 1.00 88.44 179 ASP A CA 1
ATOM 1320 C C . ASP A 1 179 ? -28.926 -11.751 -4.103 1.00 88.44 179 ASP A C 1
ATOM 1322 O O . ASP A 1 179 ? -28.825 -11.664 -5.323 1.00 88.44 179 ASP A O 1
ATOM 1326 N N . PRO A 1 180 ? -29.887 -12.535 -3.566 1.00 87.81 180 PRO A N 1
ATOM 1327 C CA . PRO A 1 180 ? -30.806 -13.333 -4.389 1.00 87.81 180 PRO A CA 1
ATOM 1328 C C . PRO A 1 180 ? -31.738 -12.544 -5.320 1.00 87.81 180 PRO A C 1
ATOM 1330 O O . PRO A 1 180 ? -32.456 -13.167 -6.095 1.00 87.81 180 PRO A O 1
ATOM 1333 N N . ARG A 1 181 ? -31.838 -11.217 -5.188 1.00 85.94 181 ARG A N 1
ATOM 1334 C CA . ARG A 1 181 ? -32.644 -10.366 -6.076 1.00 85.94 181 ARG A CA 1
ATOM 1335 C C . ARG A 1 181 ? -31.814 -9.690 -7.166 1.00 85.94 181 ARG A C 1
ATOM 1337 O O . ARG A 1 181 ? -32.376 -8.936 -7.956 1.00 85.94 181 ARG A O 1
ATOM 1344 N N . ASP A 1 182 ? -30.509 -9.929 -7.184 1.00 84.31 182 ASP A N 1
ATOM 1345 C CA . ASP A 1 182 ? -29.600 -9.389 -8.184 1.00 84.31 182 ASP A CA 1
ATOM 1346 C C . ASP A 1 182 ? -29.901 -9.985 -9.571 1.00 84.31 182 ASP A C 1
ATOM 1348 O O . ASP A 1 182 ? -30.112 -11.193 -9.717 1.00 84.31 182 ASP A O 1
ATOM 1352 N N . ASP A 1 183 ? -30.009 -9.123 -10.584 1.00 87.81 183 ASP A N 1
ATOM 1353 C CA . ASP A 1 183 ? -30.344 -9.513 -11.955 1.00 87.81 183 ASP A CA 1
ATOM 1354 C C . ASP A 1 183 ? -29.115 -9.697 -12.845 1.00 87.81 183 ASP A C 1
ATOM 1356 O O . ASP A 1 183 ? -29.277 -9.935 -14.046 1.00 87.81 183 ASP A O 1
ATOM 1360 N N . ASP A 1 184 ? -27.919 -9.629 -12.264 1.00 85.00 184 ASP A N 1
ATOM 1361 C CA . ASP A 1 184 ? -26.639 -9.800 -12.933 1.00 85.00 184 ASP A CA 1
ATOM 1362 C C . ASP A 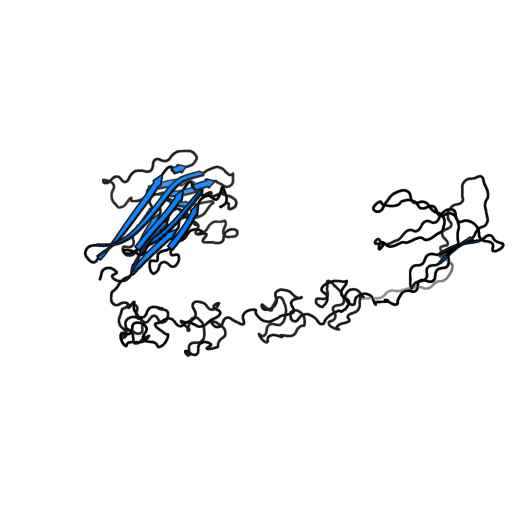1 184 ? -25.788 -10.847 -12.199 1.00 85.00 184 ASP A C 1
ATOM 1364 O O . ASP A 1 184 ? -25.408 -10.657 -11.053 1.00 85.00 184 ASP A O 1
ATOM 1368 N N . GLU A 1 185 ? -25.509 -11.962 -12.873 1.00 88.31 185 GLU A N 1
ATOM 1369 C CA . GLU A 1 185 ? -24.558 -12.982 -12.408 1.00 88.31 185 GLU A CA 1
ATOM 1370 C C . GLU A 1 185 ? -23.140 -12.720 -12.893 1.00 88.31 185 GLU A C 1
ATOM 1372 O O . GLU A 1 185 ? -22.242 -13.492 -12.587 1.00 88.31 185 GLU A O 1
ATOM 1377 N N . SER A 1 186 ? -22.906 -11.667 -13.683 1.00 83.06 186 SER A N 1
ATOM 1378 C CA . SER A 1 186 ? -21.552 -11.413 -14.140 1.00 83.06 186 SER A CA 1
ATOM 1379 C C . SER A 1 186 ? -20.670 -11.021 -12.963 1.00 83.06 186 SER A C 1
ATOM 1381 O O . SER A 1 186 ? -20.876 -9.992 -12.313 1.00 83.06 186 SER A O 1
ATOM 1383 N N . ASP A 1 187 ? -19.639 -11.833 -12.728 1.00 77.81 187 ASP A N 1
ATOM 1384 C CA . ASP A 1 187 ? -18.497 -11.445 -11.916 1.00 77.81 187 ASP A CA 1
ATOM 1385 C C . ASP A 1 187 ? -18.057 -10.041 -12.386 1.00 77.81 187 ASP A C 1
ATOM 1387 O O . ASP A 1 187 ? -17.584 -9.856 -13.512 1.00 77.81 187 ASP A O 1
ATOM 1391 N N . ASN A 1 188 ? -18.264 -9.011 -11.554 1.00 59.91 188 ASN A N 1
ATOM 1392 C CA . ASN A 1 188 ? -17.979 -7.610 -11.915 1.00 59.91 188 ASN A CA 1
ATOM 1393 C C . ASN A 1 188 ? -16.486 -7.333 -12.214 1.00 59.91 188 ASN A C 1
ATOM 1395 O O . ASN A 1 188 ? -16.112 -6.214 -12.564 1.00 59.91 188 ASN A O 1
ATOM 1399 N N . GLY A 1 189 ? -15.642 -8.353 -12.138 1.00 57.88 189 GLY A N 1
ATOM 1400 C CA . GLY A 1 189 ? -14.564 -8.615 -13.077 1.00 57.88 189 GLY A CA 1
ATOM 1401 C C . GLY A 1 189 ? -14.512 -10.131 -13.209 1.00 57.88 189 GLY A C 1
ATOM 1402 O O . GLY A 1 189 ? -14.458 -10.799 -12.179 1.00 57.88 189 GLY A O 1
ATOM 1403 N N . GLY A 1 190 ? -14.576 -10.683 -14.428 1.00 64.06 190 GLY A N 1
ATOM 1404 C CA . GLY A 1 190 ? -14.294 -12.111 -14.625 1.00 64.06 190 GLY A CA 1
ATOM 1405 C C . GLY A 1 190 ? -12.994 -12.485 -13.912 1.00 64.06 190 GLY A C 1
ATOM 1406 O O . GLY A 1 190 ? -12.203 -11.588 -13.625 1.00 64.06 190 GLY A O 1
ATOM 1407 N N . GLN A 1 191 ? -12.801 -13.771 -13.592 1.00 68.62 191 GLN A N 1
ATOM 1408 C CA . GLN A 1 191 ? -11.602 -14.257 -12.891 1.00 68.62 191 GLN A CA 1
ATOM 1409 C C . GLN A 1 191 ? -10.363 -13.428 -13.295 1.00 68.62 191 GLN A C 1
ATOM 1411 O O . GLN A 1 191 ? -10.137 -13.320 -14.502 1.00 68.62 191 GLN A O 1
ATOM 1416 N N . PRO A 1 192 ? -9.657 -12.777 -12.341 1.00 85.06 192 PRO A N 1
ATOM 1417 C CA . PRO A 1 192 ? -8.635 -11.778 -12.657 1.00 85.06 192 PRO A CA 1
ATOM 1418 C C . PRO A 1 192 ? -7.664 -12.328 -13.693 1.00 85.06 192 PRO A C 1
ATOM 1420 O O . PRO A 1 192 ? -7.301 -13.500 -13.562 1.00 85.06 192 PRO A O 1
ATOM 1423 N N . GLU A 1 193 ? -7.281 -11.523 -14.696 1.00 89.25 193 GLU A N 1
ATOM 1424 C CA . GLU A 1 193 ? -6.461 -11.976 -15.837 1.00 89.25 193 GLU A CA 1
ATOM 1425 C C . GLU A 1 193 ? -5.251 -12.782 -15.342 1.00 89.25 193 GLU A C 1
ATOM 1427 O O . GLU A 1 193 ? -5.025 -13.893 -15.789 1.00 89.25 193 GLU A O 1
ATOM 1432 N N . CYS A 1 194 ? -4.620 -12.335 -14.253 1.00 92.81 194 CYS A N 1
ATOM 1433 C CA . CYS A 1 194 ? -3.490 -12.998 -13.604 1.00 92.81 194 CYS A CA 1
ATOM 1434 C C . CYS A 1 194 ? -3.770 -14.339 -12.900 1.00 92.81 194 CYS A C 1
ATOM 1436 O O . CYS A 1 194 ? -2.911 -14.861 -12.172 1.00 92.81 194 CYS A O 1
ATOM 1438 N N . SER A 1 195 ? -4.967 -14.892 -13.049 1.00 92.12 195 SER A N 1
ATOM 1439 C CA . SER A 1 195 ? -5.355 -16.189 -12.510 1.00 92.12 195 SER A CA 1
ATOM 1440 C C . SER A 1 195 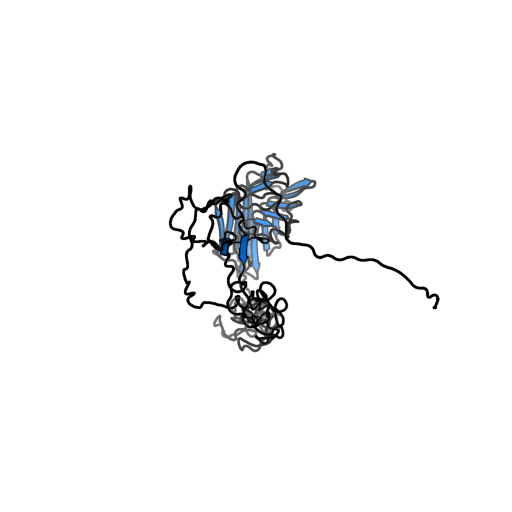? -6.316 -16.973 -13.401 1.00 92.12 195 SER A C 1
ATOM 1442 O O . SER A 1 195 ? -6.741 -18.051 -12.977 1.00 92.12 195 SER A O 1
ATOM 1444 N N . ASP A 1 196 ? -6.704 -16.469 -14.574 1.00 87.31 196 ASP A N 1
ATOM 1445 C CA . ASP A 1 196 ? -7.793 -17.013 -15.392 1.00 87.31 196 ASP A CA 1
ATOM 1446 C C . ASP A 1 196 ? -7.381 -18.214 -16.276 1.00 87.31 196 ASP A C 1
ATOM 1448 O O . ASP A 1 196 ? -8.240 -18.931 -16.816 1.00 87.31 196 ASP A O 1
ATOM 1452 N N . GLY A 1 197 ? -6.082 -18.521 -16.358 1.00 89.75 197 GLY A N 1
ATOM 1453 C CA . GLY A 1 197 ? -5.546 -19.631 -17.145 1.00 89.75 197 GLY A CA 1
ATOM 1454 C C . GLY A 1 197 ? -5.359 -19.327 -18.632 1.00 89.75 197 GLY A C 1
ATOM 1455 O O . GLY A 1 197 ? -5.153 -20.272 -19.417 1.00 89.75 197 GLY A O 1
ATOM 1456 N N . VAL A 1 198 ? -5.468 -18.066 -19.036 1.00 90.44 198 VAL A N 1
ATOM 1457 C CA . VAL A 1 198 ? -5.282 -17.542 -20.392 1.00 90.44 198 VAL A CA 1
ATOM 1458 C C . VAL A 1 198 ? -4.032 -16.643 -20.415 1.00 90.44 198 VAL A C 1
ATOM 1460 O O . VAL A 1 198 ? -3.458 -16.346 -19.394 1.00 90.44 198 VAL A O 1
ATOM 1463 N N . ASP A 1 199 ? -3.495 -16.394 -21.609 1.00 89.88 199 ASP A N 1
ATOM 1464 C CA . ASP A 1 199 ? -2.358 -15.488 -21.855 1.00 89.88 199 ASP A CA 1
ATOM 1465 C C . ASP A 1 199 ? -2.978 -14.244 -22.502 1.00 89.88 199 ASP A C 1
ATOM 1467 O O . ASP A 1 199 ? -3.254 -14.242 -23.718 1.00 89.88 199 ASP A O 1
ATOM 1471 N N . ASN A 1 200 ? -3.369 -13.281 -21.671 1.00 89.50 200 ASN A N 1
ATOM 1472 C CA . ASN A 1 200 ? -4.168 -12.116 -22.039 1.00 89.50 200 ASN A CA 1
ATOM 1473 C C . ASN A 1 200 ? -3.310 -10.993 -22.630 1.00 89.50 200 ASN A C 1
ATOM 1475 O O . ASN A 1 200 ? -3.806 -10.239 -23.484 1.00 89.50 200 ASN A O 1
ATOM 1479 N N . ASP A 1 201 ? -2.020 -10.935 -22.298 1.00 89.50 201 ASP A N 1
ATOM 1480 C CA . ASP A 1 201 ? -1.079 -9.953 -22.848 1.00 89.50 201 ASP A CA 1
ATOM 1481 C C . ASP A 1 201 ? -0.314 -10.447 -24.106 1.00 89.50 201 ASP A C 1
ATOM 1483 O O . ASP A 1 201 ? 0.114 -9.648 -24.955 1.00 89.50 201 ASP A O 1
ATOM 1487 N N . GLY A 1 202 ? -0.259 -11.764 -24.329 1.00 90.75 202 GLY A N 1
ATOM 1488 C CA . GLY A 1 202 ? 0.323 -12.412 -25.502 1.00 90.75 202 GLY A CA 1
ATOM 1489 C C . GLY A 1 202 ? 1.831 -12.672 -25.424 1.00 90.75 202 GLY A C 1
ATOM 1490 O O . GLY A 1 202 ? 2.453 -12.928 -26.477 1.00 90.75 202 GLY A O 1
ATOM 1491 N N . ASP A 1 203 ? 2.443 -12.600 -24.246 1.00 86.44 203 ASP A N 1
ATOM 1492 C CA . ASP A 1 203 ? 3.876 -12.794 -24.044 1.00 86.44 203 ASP A CA 1
ATOM 1493 C C . ASP A 1 203 ? 4.285 -14.291 -23.965 1.00 86.44 203 ASP A C 1
ATOM 1495 O O . ASP A 1 203 ? 5.431 -14.645 -24.308 1.00 86.44 203 ASP A O 1
ATOM 1499 N N . LYS A 1 204 ? 3.302 -15.195 -23.778 1.00 91.31 204 LYS A N 1
ATOM 1500 C CA . LYS A 1 204 ? 3.385 -16.668 -23.588 1.00 91.31 204 LYS A CA 1
ATOM 1501 C C . LYS A 1 204 ? 3.638 -17.137 -22.155 1.00 91.31 204 LYS A C 1
ATOM 1503 O O . LYS A 1 204 ? 3.935 -18.329 -21.960 1.00 91.31 204 LYS A O 1
ATOM 1508 N N . LYS A 1 205 ? 3.561 -16.241 -21.195 1.00 91.75 205 LYS A N 1
ATOM 1509 C CA . LYS A 1 205 ? 3.288 -16.505 -19.792 1.00 91.75 205 LYS A CA 1
ATOM 1510 C C . LYS A 1 205 ? 1.750 -16.415 -19.638 1.00 91.75 205 LYS A C 1
ATOM 1512 O O . LYS A 1 205 ? 1.067 -16.344 -20.654 1.00 91.75 205 LYS A O 1
ATOM 1517 N N . ILE A 1 206 ? 1.205 -16.814 -18.494 1.00 92.69 206 ILE A N 1
ATOM 1518 C CA . ILE A 1 206 ? -0.244 -17.108 -18.399 1.00 92.69 206 ILE A CA 1
ATOM 1519 C C . ILE A 1 206 ? -0.787 -16.460 -17.134 1.00 92.69 206 ILE A C 1
ATOM 1521 O O . ILE A 1 206 ? -1.577 -15.549 -17.194 1.00 92.69 206 ILE A O 1
ATOM 1525 N N . ASP A 1 207 ? -0.332 -16.916 -15.970 1.00 92.62 207 ASP A N 1
ATOM 1526 C CA . ASP A 1 207 ? -0.863 -16.436 -14.697 1.00 92.62 207 ASP A CA 1
ATOM 1527 C C . ASP A 1 207 ? 0.264 -16.253 -13.684 1.00 92.62 207 ASP A C 1
ATOM 1529 O O . ASP A 1 207 ? 1.366 -16.813 -13.810 1.00 92.62 207 ASP A O 1
ATOM 1533 N N . TYR A 1 208 ? -0.060 -15.598 -12.572 1.00 92.00 208 TYR A N 1
ATOM 1534 C CA . TYR A 1 208 ? 0.763 -15.631 -11.374 1.00 92.00 208 TYR A CA 1
ATOM 1535 C C . TYR A 1 208 ? 1.017 -17.082 -10.895 1.00 92.00 208 TYR A C 1
ATOM 1537 O O . TYR A 1 208 ? 0.094 -17.902 -10.824 1.00 92.00 208 TYR A O 1
ATOM 1545 N N . PRO A 1 209 ? 2.242 -17.440 -10.458 1.00 90.75 209 PRO A N 1
ATOM 1546 C CA . PRO A 1 209 ? 3.452 -16.619 -10.348 1.00 90.75 209 PRO A CA 1
ATOM 1547 C C . PRO A 1 209 ? 4.393 -16.755 -11.555 1.00 90.75 209 PRO A C 1
ATOM 1549 O O . PRO A 1 209 ? 5.550 -16.337 -11.462 1.00 90.75 209 PRO A O 1
ATOM 1552 N N . ASP A 1 210 ? 3.969 -17.436 -12.617 1.00 92.12 210 ASP A N 1
ATOM 1553 C CA . ASP A 1 210 ? 4.819 -17.688 -13.782 1.00 92.12 210 ASP A CA 1
ATOM 1554 C C . ASP A 1 210 ? 4.864 -16.463 -14.714 1.00 92.12 210 ASP A C 1
ATOM 1556 O O . ASP A 1 210 ? 5.830 -16.315 -15.466 1.00 92.12 210 ASP A O 1
ATOM 1560 N N . ASP A 1 211 ? 3.866 -15.581 -14.617 1.00 92.12 211 ASP A N 1
ATOM 1561 C CA . ASP A 1 211 ? 3.784 -14.294 -15.301 1.00 92.12 211 ASP A CA 1
ATOM 1562 C C . ASP A 1 211 ? 4.355 -13.125 -14.455 1.00 92.12 211 ASP A C 1
ATOM 1564 O O . ASP A 1 211 ? 3.871 -12.890 -13.344 1.00 92.12 211 ASP A O 1
ATOM 1568 N N . PRO A 1 212 ? 5.413 -12.420 -14.909 1.00 89.81 212 PRO A N 1
ATOM 1569 C CA . PRO A 1 212 ? 5.956 -11.209 -14.304 1.00 89.81 212 PRO A CA 1
ATOM 1570 C C . PRO A 1 212 ? 5.081 -9.970 -14.471 1.00 89.81 212 PRO A C 1
ATOM 1572 O O . PRO A 1 212 ? 5.235 -9.058 -13.667 1.00 89.81 212 PRO A O 1
ATOM 1575 N N . GLY A 1 213 ? 4.176 -9.933 -15.453 1.00 90.12 213 GLY A N 1
ATOM 1576 C CA . GLY A 1 213 ? 3.169 -8.878 -15.569 1.00 90.12 213 GLY A CA 1
ATOM 1577 C C . GLY A 1 213 ? 2.095 -8.941 -14.476 1.00 90.12 213 GLY A C 1
ATOM 1578 O O . GLY A 1 213 ? 1.274 -8.036 -14.369 1.00 90.12 213 GLY A O 1
ATOM 1579 N N . CYS A 1 214 ? 2.135 -9.986 -13.639 1.00 92.25 214 CYS A N 1
ATOM 1580 C CA . CYS A 1 214 ? 1.262 -10.202 -12.494 1.00 92.25 214 CYS A CA 1
ATOM 1581 C C . CYS A 1 214 ? 2.030 -10.101 -11.166 1.00 92.25 214 CYS A C 1
ATOM 1583 O O . CYS A 1 214 ? 2.894 -10.936 -10.854 1.00 92.25 214 CYS A O 1
ATOM 1585 N N . GLU A 1 215 ? 1.661 -9.137 -10.323 1.00 88.44 215 GLU A N 1
ATOM 1586 C CA . GLU A 1 215 ? 2.164 -9.019 -8.949 1.00 88.44 215 GLU A CA 1
ATOM 1587 C C . GLU A 1 215 ? 1.438 -10.000 -8.017 1.00 88.44 215 GLU A C 1
ATOM 1589 O O . GLU A 1 215 ? 2.028 -10.550 -7.076 1.00 88.44 215 GLU A O 1
ATOM 1594 N N . SER A 1 216 ? 0.163 -10.267 -8.308 1.00 88.56 216 SER A N 1
ATOM 1595 C CA . SER A 1 216 ? -0.715 -11.133 -7.534 1.00 88.56 216 SER A CA 1
ATOM 1596 C C . SER A 1 216 ? -1.719 -11.892 -8.423 1.00 88.56 216 SER A C 1
ATOM 1598 O O . SER A 1 216 ? -2.009 -11.473 -9.540 1.00 88.56 216 SER A O 1
ATOM 1600 N N . PRO A 1 217 ? -2.303 -13.010 -7.946 1.00 87.62 217 PRO A N 1
ATOM 1601 C CA . PRO A 1 217 ? -3.386 -13.691 -8.662 1.00 87.62 217 PRO A CA 1
ATOM 1602 C C . PRO A 1 217 ? -4.714 -12.911 -8.638 1.00 87.62 217 PRO A C 1
ATOM 1604 O O . PRO A 1 217 ? -5.695 -13.369 -9.211 1.00 87.62 217 PRO A O 1
ATOM 1607 N N . GLU A 1 218 ? -4.785 -11.793 -7.915 1.00 85.31 218 GLU A N 1
ATOM 1608 C CA . GLU A 1 218 ? -5.977 -10.947 -7.793 1.00 85.31 218 GLU A CA 1
ATOM 1609 C C . GLU A 1 218 ? -5.935 -9.767 -8.780 1.00 85.31 218 GLU A C 1
ATOM 1611 O O . GLU A 1 218 ? -6.882 -8.986 -8.826 1.00 85.31 218 GLU A O 1
ATOM 1616 N N . ASP A 1 219 ? -4.858 -9.641 -9.563 1.00 83.19 219 ASP A N 1
ATOM 1617 C CA . ASP A 1 219 ? -4.657 -8.536 -10.495 1.00 83.19 219 ASP A CA 1
ATOM 1618 C C . ASP A 1 219 ? -5.512 -8.708 -11.758 1.00 83.19 219 ASP A C 1
ATOM 1620 O O . ASP A 1 219 ? -5.495 -9.746 -12.426 1.00 83.19 219 ASP A O 1
ATOM 1624 N N . ASP A 1 220 ? -6.227 -7.644 -12.122 1.00 87.75 220 ASP A N 1
ATOM 1625 C CA . ASP A 1 220 ? -7.142 -7.612 -13.270 1.00 87.75 220 ASP A CA 1
ATOM 1626 C C . ASP A 1 220 ? -6.424 -7.499 -14.634 1.00 87.75 220 ASP A C 1
ATOM 1628 O O . ASP A 1 220 ? -7.084 -7.283 -15.649 1.00 87.75 220 ASP A O 1
ATOM 1632 N N . SER A 1 221 ? -5.088 -7.532 -14.676 1.00 87.38 221 SER A N 1
ATOM 1633 C CA . SER A 1 221 ? -4.296 -7.299 -15.892 1.00 87.38 221 SER A CA 1
ATOM 1634 C C . SER A 1 221 ? -2.927 -7.968 -15.802 1.00 87.38 221 SER A C 1
ATOM 1636 O O . SER A 1 221 ? -2.189 -7.681 -14.868 1.00 87.38 221 SER A O 1
ATOM 1638 N N . GLU A 1 222 ? -2.554 -8.751 -16.819 1.00 91.56 222 GLU A N 1
ATOM 1639 C CA . GLU A 1 222 ? -1.200 -9.327 -17.015 1.00 91.56 222 GLU A CA 1
ATOM 1640 C C . GLU A 1 222 ? -0.185 -8.308 -17.584 1.00 91.56 222 GLU A C 1
ATOM 1642 O O . GLU A 1 222 ? 0.911 -8.648 -18.012 1.00 91.56 222 GLU A O 1
ATOM 1647 N N . SER A 1 223 ? -0.555 -7.029 -17.671 1.00 89.12 223 SER A N 1
ATOM 1648 C CA . SER A 1 223 ? 0.273 -5.972 -18.258 1.00 89.12 223 SER A CA 1
ATOM 1649 C C . SER A 1 223 ? 0.247 -4.697 -17.405 1.00 89.12 223 SER A C 1
ATOM 1651 O O . SER A 1 223 ? -0.800 -4.363 -16.837 1.00 89.12 223 SER A O 1
ATOM 1653 N N . PRO A 1 224 ? 1.314 -3.875 -17.437 1.00 86.56 224 PRO A N 1
ATOM 1654 C CA . PRO A 1 224 ? 2.503 -4.006 -18.289 1.00 86.56 224 PRO A CA 1
ATOM 1655 C C . PRO A 1 224 ? 3.494 -5.063 -17.794 1.00 86.56 224 PRO A C 1
ATOM 1657 O O . PRO A 1 224 ? 3.654 -5.252 -16.596 1.00 86.56 224 PRO A O 1
ATOM 1660 N N . ASN A 1 225 ? 4.192 -5.697 -18.737 1.00 89.44 225 ASN A N 1
ATOM 1661 C CA . ASN A 1 225 ? 5.358 -6.509 -18.416 1.00 89.44 225 ASN A CA 1
ATOM 1662 C C . ASN A 1 225 ? 6.491 -5.608 -17.866 1.00 89.44 225 ASN A C 1
ATOM 1664 O O . ASN A 1 225 ? 6.701 -4.526 -18.427 1.00 89.44 225 ASN A O 1
ATOM 1668 N N . PRO A 1 226 ? 7.206 -6.028 -16.803 1.00 90.06 226 PRO A N 1
ATOM 1669 C CA . PRO A 1 226 ? 8.401 -5.345 -16.300 1.00 90.06 226 PRO A CA 1
ATOM 1670 C C . PRO A 1 226 ? 9.471 -5.222 -17.386 1.00 90.06 226 PRO A C 1
ATOM 1672 O O . PRO A 1 226 ? 9.568 -6.115 -18.231 1.00 90.06 226 PRO A O 1
ATOM 1675 N N . GLU A 1 227 ? 10.279 -4.157 -17.354 1.00 90.31 227 GLU A N 1
ATOM 1676 C CA . GLU A 1 227 ? 11.271 -3.866 -18.402 1.00 90.31 227 GLU A CA 1
ATOM 1677 C C . GLU A 1 227 ? 12.202 -5.057 -18.662 1.00 90.31 227 GLU A C 1
ATOM 1679 O O . GLU A 1 227 ? 12.423 -5.412 -19.811 1.00 90.31 227 GLU A O 1
ATOM 1684 N N . CYS A 1 228 ? 12.619 -5.783 -17.620 1.00 92.06 228 CYS A N 1
ATOM 1685 C CA . CYS A 1 228 ? 13.467 -6.966 -17.763 1.00 92.06 228 CYS A CA 1
ATOM 1686 C C . CYS A 1 228 ? 12.786 -8.211 -18.352 1.00 92.06 228 CYS A C 1
ATOM 1688 O O . CYS A 1 228 ? 13.393 -9.294 -18.396 1.00 92.06 228 CYS A O 1
ATOM 1690 N N . SER A 1 229 ? 11.519 -8.121 -18.758 1.00 92.75 229 SER A N 1
ATOM 1691 C CA . SER A 1 229 ? 10.798 -9.209 -19.419 1.00 92.75 229 SER A CA 1
ATOM 1692 C C . SER A 1 229 ? 9.800 -8.760 -20.497 1.00 92.75 229 SER A C 1
ATOM 1694 O O . SER A 1 229 ? 8.969 -9.578 -20.919 1.00 92.75 229 SER A O 1
ATOM 1696 N N . ASP A 1 230 ? 9.887 -7.508 -20.962 1.00 91.44 230 ASP A N 1
ATOM 1697 C CA . ASP A 1 230 ? 8.978 -6.908 -21.948 1.00 91.44 230 ASP A CA 1
ATOM 1698 C C . ASP A 1 230 ? 9.440 -7.092 -23.416 1.00 91.44 230 ASP A C 1
ATOM 1700 O O . ASP A 1 230 ? 8.682 -6.833 -24.366 1.00 91.44 230 ASP A O 1
ATOM 1704 N N . GLY A 1 231 ? 10.656 -7.608 -23.637 1.00 91.31 231 GLY A N 1
ATOM 1705 C CA . GLY A 1 231 ? 11.221 -7.853 -24.963 1.00 91.31 231 GLY A CA 1
ATOM 1706 C C . GLY A 1 231 ? 11.763 -6.615 -25.678 1.00 91.31 231 GLY A C 1
ATOM 1707 O O . GLY A 1 231 ? 11.973 -6.672 -26.905 1.00 91.31 231 GLY A O 1
ATOM 1708 N N . VAL A 1 232 ? 11.942 -5.503 -24.971 1.00 92.50 232 VAL A N 1
ATOM 1709 C CA . VAL A 1 232 ? 12.461 -4.222 -25.460 1.00 92.50 232 VAL A CA 1
ATOM 1710 C C . VAL A 1 232 ? 13.835 -3.940 -24.813 1.00 92.50 232 VAL A C 1
ATOM 1712 O O . VAL A 1 232 ? 14.303 -4.692 -23.985 1.00 92.50 232 VAL A O 1
ATOM 1715 N N . ASP A 1 233 ? 14.579 -2.989 -25.385 1.00 90.25 233 ASP A N 1
ATOM 1716 C CA . ASP A 1 233 ? 15.883 -2.500 -24.893 1.00 90.25 233 ASP A CA 1
ATOM 1717 C C . ASP A 1 233 ? 15.601 -1.093 -24.357 1.00 90.25 233 ASP A C 1
ATOM 1719 O O . ASP A 1 233 ? 15.564 -0.122 -25.138 1.00 90.25 233 ASP A O 1
ATOM 1723 N N . ASN A 1 234 ? 15.221 -1.012 -23.085 1.00 87.25 234 ASN A N 1
ATOM 1724 C CA . ASN A 1 234 ? 14.623 0.168 -22.460 1.00 87.25 234 ASN A CA 1
ATOM 1725 C C . ASN A 1 234 ? 15.695 1.197 -22.083 1.00 87.25 234 ASN A C 1
ATOM 1727 O O . ASN A 1 234 ? 15.455 2.409 -22.196 1.00 87.25 234 ASN A O 1
ATOM 1731 N N . ASP A 1 235 ? 16.913 0.739 -21.787 1.00 83.56 235 ASP A N 1
ATOM 1732 C CA . ASP A 1 235 ? 18.072 1.577 -21.466 1.00 83.56 235 ASP A CA 1
ATOM 1733 C C . ASP A 1 235 ? 18.887 2.008 -22.717 1.00 83.56 235 ASP A C 1
ATOM 1735 O O . ASP A 1 235 ? 19.594 3.030 -22.722 1.00 83.56 235 ASP A O 1
ATOM 1739 N N . GLY A 1 236 ? 18.711 1.309 -23.843 1.00 88.00 236 GLY A N 1
ATOM 1740 C CA . GLY A 1 236 ? 19.319 1.612 -25.133 1.00 88.00 236 GLY A CA 1
ATOM 1741 C C . GLY A 1 236 ? 20.779 1.173 -25.268 1.00 88.00 236 GLY A C 1
ATOM 1742 O O . GLY A 1 236 ? 21.498 1.720 -26.129 1.00 88.00 236 GLY A O 1
ATOM 1743 N N . ASP A 1 237 ? 21.250 0.245 -24.441 1.00 83.19 237 ASP A N 1
ATOM 1744 C CA . ASP A 1 237 ? 22.611 -0.283 -24.480 1.00 83.19 237 ASP A CA 1
ATOM 1745 C C . ASP A 1 237 ? 22.789 -1.428 -25.502 1.00 83.19 237 ASP A C 1
ATOM 1747 O O . ASP A 1 237 ? 23.915 -1.724 -25.949 1.00 83.19 237 ASP A O 1
ATOM 1751 N N . GLY A 1 238 ? 21.670 -1.960 -26.004 1.00 89.94 238 GLY A N 1
ATOM 1752 C CA . GLY A 1 238 ? 21.609 -2.996 -27.027 1.00 89.94 238 GLY A CA 1
ATOM 1753 C C . GLY A 1 238 ? 21.487 -4.420 -26.490 1.00 89.94 238 GLY A C 1
ATOM 1754 O O . GLY A 1 238 ? 21.661 -5.355 -27.292 1.00 89.94 238 GLY A O 1
ATOM 1755 N N . LYS A 1 239 ? 21.250 -4.587 -25.191 1.00 92.50 239 LYS A N 1
ATOM 1756 C CA . LYS A 1 239 ? 20.865 -5.830 -24.519 1.00 92.50 239 LYS A CA 1
ATOM 1757 C C . LYS A 1 239 ? 19.366 -5.755 -24.153 1.00 92.50 239 LYS A C 1
ATOM 1759 O O . LYS A 1 239 ? 18.732 -4.753 -24.443 1.00 92.50 239 LYS A O 1
ATOM 1764 N N . VAL A 1 240 ? 18.769 -6.909 -23.848 1.00 93.25 240 VAL A N 1
ATOM 1765 C CA . VAL A 1 240 ? 17.304 -7.085 -23.738 1.00 93.25 240 VAL A CA 1
ATOM 1766 C C . VAL A 1 240 ? 17.025 -8.226 -22.762 1.00 93.25 240 VAL A C 1
ATOM 1768 O O . VAL A 1 240 ? 17.561 -9.329 -22.961 1.00 93.25 240 VAL A O 1
ATOM 1771 N N . ASP A 1 241 ? 16.146 -8.005 -21.789 1.00 92.56 241 ASP A N 1
ATOM 1772 C CA . ASP A 1 241 ? 15.631 -8.990 -20.834 1.00 92.56 241 ASP A CA 1
ATOM 1773 C C . ASP A 1 241 ? 16.745 -9.853 -20.182 1.00 92.56 241 ASP A C 1
ATOM 1775 O O . ASP A 1 241 ? 17.771 -9.379 -19.715 1.00 92.56 241 ASP A O 1
ATOM 1779 N N . ALA A 1 242 ? 16.605 -11.185 -20.208 1.00 92.75 242 ALA A N 1
ATOM 1780 C CA . ALA A 1 242 ? 17.571 -12.154 -19.684 1.00 92.75 242 ALA A CA 1
ATOM 1781 C C . ALA A 1 242 ? 18.943 -12.171 -20.391 1.00 92.75 242 ALA A C 1
ATOM 1783 O O . ALA A 1 242 ? 19.853 -12.873 -19.944 1.00 92.75 242 ALA A O 1
ATOM 1784 N N . ASP A 1 243 ? 19.093 -11.507 -21.543 1.00 93.69 243 ASP A N 1
ATOM 1785 C CA . ASP A 1 243 ? 20.410 -11.292 -22.158 1.00 93.69 243 ASP A CA 1
ATOM 1786 C C . ASP A 1 243 ? 21.065 -9.993 -21.645 1.00 93.69 243 ASP A C 1
ATOM 1788 O O . ASP A 1 243 ? 22.235 -9.733 -21.964 1.00 93.69 243 ASP A O 1
ATOM 1792 N N . ASP A 1 244 ? 20.336 -9.204 -20.856 1.00 89.19 244 ASP A N 1
ATOM 1793 C CA . ASP A 1 244 ? 20.796 -8.001 -20.193 1.00 89.19 244 ASP A CA 1
ATOM 1794 C C . ASP A 1 244 ? 21.387 -8.309 -18.806 1.00 89.19 244 ASP A C 1
ATOM 1796 O O . ASP A 1 244 ? 20.666 -8.753 -17.920 1.00 89.19 244 ASP A O 1
ATOM 1800 N N . PRO A 1 245 ? 22.702 -8.117 -18.572 1.00 87.56 245 PRO A N 1
ATOM 1801 C CA . PRO A 1 245 ? 23.314 -8.179 -17.253 1.00 87.56 245 PRO A CA 1
ATOM 1802 C C . PRO A 1 245 ? 22.596 -7.317 -16.232 1.00 87.56 245 PRO A C 1
ATOM 1804 O O . PRO A 1 245 ? 22.677 -7.624 -15.043 1.00 87.56 245 PRO A O 1
ATOM 1807 N N . GLU A 1 246 ? 21.925 -6.264 -16.687 1.00 85.06 246 GLU A N 1
ATOM 1808 C CA . GLU A 1 246 ? 21.211 -5.366 -15.822 1.00 85.06 246 GLU A CA 1
ATOM 1809 C C . GLU A 1 246 ? 19.930 -5.991 -15.224 1.00 85.06 246 GLU A C 1
ATOM 1811 O O . GLU A 1 246 ? 19.573 -5.720 -14.088 1.00 85.06 246 GLU A O 1
ATOM 1816 N N . CYS A 1 247 ? 19.370 -7.017 -15.858 1.00 89.12 247 CYS A N 1
ATOM 1817 C CA . CYS A 1 247 ? 18.256 -7.801 -15.313 1.00 89.12 247 CYS A CA 1
ATOM 1818 C C . CYS A 1 247 ? 18.685 -8.945 -14.388 1.00 89.12 247 CYS A C 1
ATOM 1820 O O . CYS A 1 247 ? 17.930 -9.884 -14.116 1.00 89.12 247 CYS A O 1
ATOM 1822 N N . HIS A 1 248 ? 19.948 -8.945 -13.962 1.00 86.06 248 HIS A N 1
ATOM 1823 C CA . HIS A 1 248 ? 20.517 -9.974 -13.108 1.00 86.06 248 HIS A CA 1
ATOM 1824 C C . HIS A 1 248 ? 20.995 -9.366 -11.794 1.00 86.06 248 HIS A C 1
ATOM 1826 O O . HIS A 1 248 ? 21.849 -8.481 -11.760 1.00 86.06 248 HIS A O 1
ATOM 1832 N N . THR A 1 249 ? 20.558 -9.963 -10.688 1.00 81.69 249 THR A N 1
ATOM 1833 C CA . THR A 1 249 ? 20.933 -9.581 -9.314 1.00 81.69 249 THR A CA 1
ATOM 1834 C C . THR A 1 249 ? 22.445 -9.604 -9.033 1.00 81.69 249 THR A C 1
ATOM 1836 O O . THR A 1 249 ? 22.897 -9.059 -8.028 1.00 81.69 249 THR A O 1
ATOM 1839 N N . ASP A 1 250 ? 23.252 -10.237 -9.892 1.00 76.06 250 ASP A N 1
ATOM 1840 C CA . ASP A 1 250 ? 24.719 -10.271 -9.812 1.00 76.06 250 ASP A CA 1
ATOM 1841 C C . ASP A 1 250 ? 25.440 -9.580 -10.984 1.00 76.06 250 ASP A C 1
ATOM 1843 O O . ASP A 1 250 ? 26.671 -9.679 -11.080 1.00 76.06 250 ASP A O 1
ATOM 1847 N N . GLY A 1 251 ? 24.698 -8.915 -11.877 1.00 80.19 251 GLY A N 1
ATOM 1848 C CA . GLY A 1 251 ? 25.256 -8.201 -13.024 1.00 80.19 251 GLY A CA 1
ATOM 1849 C C . GLY A 1 251 ? 25.895 -9.117 -14.071 1.00 80.19 251 GLY A C 1
ATOM 1850 O O . GLY A 1 251 ? 26.761 -8.673 -14.832 1.00 80.19 251 GLY A O 1
ATOM 1851 N N . ASP A 1 252 ? 25.576 -10.416 -14.076 1.00 81.31 252 ASP A N 1
ATOM 1852 C CA . ASP A 1 252 ? 26.126 -11.399 -15.011 1.00 81.31 252 ASP A CA 1
ATOM 1853 C C . ASP A 1 252 ? 25.007 -12.126 -15.770 1.00 81.31 252 ASP A C 1
ATOM 1855 O O . ASP A 1 252 ? 24.529 -13.175 -15.340 1.00 81.31 252 ASP A O 1
ATOM 1859 N N . ALA A 1 253 ? 24.696 -11.652 -16.983 1.00 88.88 253 ALA A N 1
ATOM 1860 C CA . ALA A 1 253 ? 23.753 -12.303 -17.908 1.00 88.88 253 ALA A CA 1
ATOM 1861 C C . ALA A 1 253 ? 24.082 -13.777 -18.226 1.00 88.88 253 ALA A C 1
ATOM 1863 O O . ALA A 1 253 ? 23.277 -14.521 -18.786 1.00 88.88 253 ALA A O 1
ATOM 1864 N N . THR A 1 254 ? 25.296 -14.251 -17.918 1.00 90.25 254 THR A N 1
ATOM 1865 C CA . THR A 1 254 ? 25.652 -15.664 -18.101 1.00 90.25 254 THR A CA 1
ATOM 1866 C C . THR A 1 254 ? 25.238 -16.557 -16.932 1.00 90.25 254 THR A C 1
ATOM 1868 O O . THR A 1 254 ? 25.330 -17.787 -17.058 1.00 90.25 254 THR A O 1
ATOM 1871 N N . ASN A 1 255 ? 24.769 -15.975 -15.826 1.00 87.88 255 ASN A N 1
ATOM 1872 C CA . ASN A 1 255 ? 24.222 -16.673 -14.675 1.00 87.88 255 ASN A CA 1
ATOM 1873 C C . ASN A 1 255 ? 22.678 -16.676 -14.721 1.00 87.88 255 ASN A C 1
ATOM 1875 O O . ASN A 1 255 ? 22.038 -15.738 -14.272 1.00 87.88 255 ASN A O 1
ATOM 1879 N N . PRO A 1 256 ? 22.034 -17.748 -15.209 1.00 89.00 256 PRO A N 1
ATOM 1880 C CA . PRO A 1 256 ? 20.574 -17.797 -15.286 1.00 89.00 256 PRO A CA 1
ATOM 1881 C C . PRO A 1 256 ? 19.887 -17.873 -13.914 1.00 89.00 256 PRO A C 1
ATOM 1883 O O . PRO A 1 256 ? 18.681 -17.683 -13.846 1.00 89.00 256 PRO A O 1
ATOM 1886 N N . ASP A 1 257 ? 20.622 -18.192 -12.840 1.00 90.25 257 ASP A N 1
ATOM 1887 C CA . ASP A 1 257 ? 20.057 -18.264 -11.488 1.00 90.25 257 ASP A CA 1
ATOM 1888 C C . ASP A 1 257 ? 19.913 -16.867 -10.846 1.00 90.25 257 ASP A C 1
ATOM 1890 O O . ASP A 1 257 ? 19.277 -16.764 -9.799 1.00 90.25 257 ASP A O 1
ATOM 1894 N N . SER A 1 258 ? 20.528 -15.822 -11.420 1.00 85.38 258 SER A N 1
ATOM 1895 C CA . SER A 1 258 ? 20.466 -14.442 -10.915 1.00 85.38 258 SER A CA 1
ATOM 1896 C C . SER A 1 258 ? 19.482 -13.541 -11.658 1.00 85.38 258 SER A C 1
ATOM 1898 O O . SER A 1 258 ? 19.262 -12.431 -11.184 1.00 85.38 258 SER A O 1
ATOM 1900 N N . TYR A 1 259 ? 18.905 -14.005 -12.771 1.00 90.56 259 TYR A N 1
ATOM 1901 C CA . TYR A 1 259 ? 17.923 -13.262 -13.563 1.00 90.56 259 TYR A CA 1
ATOM 1902 C C . TYR A 1 259 ? 16.643 -13.006 -12.759 1.00 90.56 259 TYR A C 1
ATOM 1904 O O . TYR A 1 259 ? 16.045 -13.968 -12.258 1.00 90.56 259 TYR A O 1
ATOM 1912 N N . ASP A 1 260 ? 16.220 -11.746 -12.672 1.00 89.38 260 ASP A N 1
ATOM 1913 C CA . ASP A 1 260 ? 14.934 -11.352 -12.103 1.00 89.38 260 ASP A CA 1
ATOM 1914 C C . ASP A 1 260 ? 14.006 -10.812 -13.208 1.00 89.38 260 ASP A C 1
ATOM 1916 O O . ASP A 1 260 ? 14.164 -9.683 -13.658 1.00 89.38 260 ASP A O 1
ATOM 1920 N N . PRO A 1 261 ? 13.031 -11.609 -13.682 1.00 88.56 261 PRO A N 1
ATOM 1921 C CA . PRO A 1 261 ? 12.091 -11.159 -14.704 1.00 88.56 261 PRO A CA 1
ATOM 1922 C C . PRO A 1 261 ? 11.053 -10.159 -14.180 1.00 88.56 261 PRO A C 1
ATOM 1924 O O . PRO A 1 261 ? 10.283 -9.644 -14.984 1.00 88.56 261 PRO A O 1
ATOM 1927 N N . ARG A 1 262 ? 10.963 -9.951 -12.857 1.00 86.81 262 ARG A N 1
ATOM 1928 C CA . ARG A 1 262 ? 10.049 -8.978 -12.244 1.00 86.81 262 ARG A CA 1
ATOM 1929 C C . ARG A 1 262 ? 10.680 -7.605 -12.042 1.00 86.81 262 ARG A C 1
ATOM 1931 O O . ARG A 1 262 ? 9.982 -6.706 -11.591 1.00 86.81 262 ARG A O 1
ATOM 1938 N N . ASP A 1 263 ? 11.966 -7.469 -12.342 1.00 84.62 263 ASP A N 1
ATOM 1939 C CA . ASP A 1 263 ? 12.658 -6.191 -12.280 1.00 84.62 263 ASP A CA 1
ATOM 1940 C C . ASP A 1 263 ? 12.100 -5.252 -13.360 1.00 84.62 263 ASP A C 1
ATOM 1942 O O . ASP A 1 263 ? 12.011 -5.613 -14.539 1.00 84.62 263 ASP A O 1
ATOM 1946 N N . ASP A 1 264 ? 11.637 -4.080 -12.945 1.00 86.06 264 ASP A N 1
ATOM 1947 C CA . ASP A 1 264 ? 11.030 -3.081 -13.817 1.00 86.06 264 ASP A CA 1
ATOM 1948 C C . ASP A 1 264 ? 12.034 -2.030 -14.297 1.00 86.06 264 ASP A C 1
ATOM 1950 O O . ASP A 1 264 ? 11.621 -1.018 -14.860 1.00 86.06 264 ASP A O 1
ATOM 1954 N N . ASP A 1 265 ? 13.335 -2.275 -14.118 1.00 80.81 265 ASP A N 1
ATOM 1955 C CA . ASP A 1 265 ? 14.389 -1.356 -14.533 1.00 80.81 265 ASP A CA 1
ATOM 1956 C C . ASP A 1 265 ? 15.565 -2.079 -15.220 1.00 80.81 265 ASP A C 1
ATOM 1958 O O . ASP A 1 265 ? 16.462 -2.629 -14.579 1.00 80.81 265 ASP A O 1
ATOM 1962 N N . GLU A 1 266 ? 15.631 -1.999 -16.555 1.00 81.31 266 GLU A N 1
ATOM 1963 C CA . GLU A 1 266 ? 16.786 -2.498 -17.331 1.00 81.31 266 GLU A CA 1
ATOM 1964 C C . GLU A 1 266 ? 18.043 -1.626 -17.177 1.00 81.31 266 GLU A C 1
ATOM 1966 O O . GLU A 1 266 ? 19.102 -1.953 -17.708 1.00 81.31 266 GLU A O 1
ATOM 1971 N N . SER A 1 267 ? 17.965 -0.504 -16.462 1.00 72.44 267 SER A N 1
ATOM 1972 C CA . SER A 1 267 ? 19.117 0.350 -16.184 1.00 72.44 267 SER A CA 1
ATOM 1973 C C . SER A 1 267 ? 19.788 0.052 -14.843 1.00 72.44 267 SER A C 1
ATOM 1975 O O . SER A 1 267 ? 20.887 0.565 -14.604 1.00 72.44 267 SER A O 1
ATOM 1977 N N . ASN A 1 268 ? 19.198 -0.806 -13.996 1.00 60.69 268 ASN A N 1
ATOM 1978 C CA . ASN A 1 268 ? 19.641 -0.997 -12.612 1.00 60.69 268 ASN A CA 1
ATOM 1979 C C . ASN A 1 268 ? 20.335 -2.333 -12.321 1.00 60.69 268 ASN A C 1
ATOM 1981 O O . ASN A 1 268 ? 20.177 -2.968 -11.275 1.00 60.69 268 ASN A O 1
ATOM 1985 N N . GLY A 1 269 ? 21.200 -2.738 -13.242 1.00 48.19 269 GLY A N 1
ATOM 1986 C CA . GLY A 1 269 ? 21.990 -3.942 -13.092 1.00 48.19 269 GLY A CA 1
ATOM 1987 C C . GLY A 1 269 ? 22.756 -4.111 -11.815 1.00 48.19 269 GLY A C 1
ATOM 1988 O O . GLY A 1 269 ? 23.538 -3.243 -11.428 1.00 48.19 269 GLY A O 1
ATOM 1989 N N . GLY A 1 270 ? 22.701 -5.343 -11.294 1.00 48.44 270 GLY A N 1
ATOM 1990 C CA . GLY A 1 270 ? 23.543 -5.918 -10.238 1.00 48.44 270 GLY A CA 1
ATOM 1991 C C . GLY A 1 270 ? 25.060 -5.904 -10.505 1.00 48.44 270 GLY A C 1
ATOM 1992 O O . GLY A 1 270 ? 25.810 -6.733 -9.990 1.00 48.44 270 GLY A O 1
ATOM 1993 N N . GLY A 1 271 ? 25.546 -4.950 -11.293 1.00 47.34 271 GLY A N 1
ATOM 1994 C CA . GLY A 1 271 ? 26.921 -4.604 -11.582 1.00 47.34 271 GLY A CA 1
ATOM 1995 C C . GLY A 1 271 ? 27.352 -3.215 -11.092 1.00 47.34 271 GLY A C 1
ATOM 1996 O O . GLY A 1 271 ? 28.316 -2.695 -11.643 1.00 47.34 271 GLY A O 1
ATOM 1997 N N . GLY A 1 272 ? 26.769 -2.650 -10.029 1.00 46.09 272 GLY A N 1
ATOM 1998 C CA . GLY A 1 272 ? 27.533 -1.777 -9.125 1.00 46.09 272 GLY A CA 1
ATOM 1999 C C . GLY A 1 272 ? 27.192 -0.293 -9.052 1.00 46.09 272 GLY A C 1
ATOM 2000 O O . GLY A 1 272 ? 27.999 0.415 -8.452 1.00 46.09 272 GLY A O 1
ATOM 2001 N N . ASP A 1 273 ? 26.035 0.142 -9.530 1.00 55.03 273 ASP A N 1
ATOM 2002 C CA . ASP A 1 273 ? 25.437 1.391 -9.066 1.00 55.03 273 ASP A CA 1
ATOM 2003 C C . ASP A 1 273 ? 24.414 0.967 -8.009 1.00 55.03 273 ASP A C 1
ATOM 2005 O O . ASP A 1 273 ? 23.456 0.268 -8.287 1.00 55.03 273 ASP A O 1
ATOM 2009 N N . GLY A 1 274 ? 24.749 1.158 -6.739 1.00 65.69 274 GLY A N 1
ATOM 2010 C CA . GLY A 1 274 ? 23.803 0.857 -5.669 1.00 65.69 274 GLY A CA 1
ATOM 2011 C C . GLY A 1 274 ? 22.734 1.929 -5.577 1.00 65.69 274 GLY A C 1
ATOM 2012 O O . GLY A 1 274 ? 22.971 3.060 -5.991 1.00 65.69 274 GLY A O 1
ATOM 2013 N N . ASP A 1 275 ? 21.628 1.614 -4.922 1.00 81.44 275 ASP A N 1
ATOM 2014 C CA . ASP A 1 275 ? 20.629 2.617 -4.588 1.00 81.44 275 ASP A CA 1
ATOM 2015 C C . ASP A 1 275 ? 20.536 2.815 -3.092 1.00 81.44 275 ASP A C 1
ATOM 2017 O O . ASP A 1 275 ? 20.787 1.911 -2.291 1.00 81.44 275 ASP A O 1
ATOM 2021 N N . PHE A 1 276 ? 20.170 4.034 -2.723 1.00 89.44 276 PHE A N 1
ATOM 2022 C CA . PHE A 1 276 ? 19.700 4.321 -1.387 1.00 89.44 276 PHE A CA 1
ATOM 2023 C C . PHE A 1 276 ? 18.194 4.070 -1.320 1.00 89.44 276 PHE A C 1
ATOM 2025 O O . PHE A 1 276 ? 17.433 4.493 -2.189 1.00 89.44 276 PHE A O 1
ATOM 2032 N N . SER A 1 277 ? 17.765 3.427 -0.244 1.00 92.00 277 SER A N 1
ATOM 2033 C CA . SER A 1 277 ? 16.368 3.264 0.126 1.00 92.00 277 SER A CA 1
ATOM 2034 C C . SER A 1 277 ? 16.092 4.008 1.429 1.00 92.00 277 SER A C 1
ATOM 2036 O O . SER A 1 277 ? 16.957 4.146 2.295 1.00 92.00 277 SER A O 1
ATOM 2038 N N . CYS A 1 278 ? 14.876 4.522 1.568 1.00 94.56 278 CYS A N 1
ATOM 2039 C CA . CYS A 1 278 ? 14.449 5.256 2.745 1.00 94.56 278 CYS A CA 1
ATOM 2040 C C . CYS A 1 278 ? 12.999 4.920 3.081 1.00 94.56 278 CYS A C 1
ATOM 2042 O O . CYS A 1 278 ? 12.206 4.627 2.194 1.00 94.56 278 CYS A O 1
ATOM 2044 N N . ARG A 1 279 ? 12.626 4.984 4.357 1.00 95.62 279 ARG A N 1
ATOM 2045 C CA . ARG A 1 279 ? 11.227 4.890 4.793 1.00 95.62 279 ARG A CA 1
ATOM 2046 C C . ARG A 1 279 ? 11.030 5.645 6.088 1.00 95.62 279 ARG A C 1
ATOM 2048 O O . ARG A 1 279 ? 11.826 5.513 7.016 1.00 95.62 279 ARG A O 1
ATOM 2055 N N . ALA A 1 280 ? 9.933 6.379 6.189 1.00 96.38 280 ALA A N 1
ATOM 2056 C CA . ALA A 1 280 ? 9.577 7.122 7.388 1.00 96.38 280 ALA A CA 1
ATOM 2057 C C . ALA A 1 280 ? 8.171 6.737 7.856 1.00 96.38 280 ALA A C 1
ATOM 2059 O O . ALA A 1 280 ? 7.228 6.714 7.072 1.00 96.38 280 ALA A O 1
ATOM 2060 N N . SER A 1 281 ? 8.008 6.472 9.152 1.00 94.50 281 SER A N 1
ATOM 2061 C CA . SER A 1 281 ? 6.719 6.157 9.768 1.00 94.50 281 SER A CA 1
ATOM 2062 C C . SER A 1 281 ? 6.527 6.897 11.080 1.00 94.50 281 SER A C 1
ATOM 2064 O O . SER A 1 281 ? 7.264 6.722 12.054 1.00 94.50 281 SER A O 1
ATOM 2066 N N . ALA A 1 282 ? 5.505 7.749 11.145 1.00 92.94 282 ALA A N 1
ATOM 2067 C CA . ALA A 1 282 ? 5.259 8.537 12.350 1.00 92.94 282 ALA A CA 1
ATOM 2068 C C . ALA A 1 282 ? 4.679 7.684 13.494 1.00 92.94 282 ALA A C 1
ATOM 2070 O O . ALA A 1 282 ? 4.905 7.982 14.672 1.00 92.94 282 ALA A O 1
ATOM 2071 N N . LEU A 1 283 ? 3.909 6.644 13.158 1.00 88.56 283 LEU A N 1
ATOM 2072 C CA . LEU A 1 283 ? 3.274 5.732 14.106 1.00 88.56 283 LEU A CA 1
ATOM 2073 C C . LEU A 1 283 ? 3.016 4.377 13.441 1.00 88.56 283 LEU A C 1
ATOM 2075 O O . LEU A 1 283 ? 2.222 4.329 12.504 1.00 88.56 283 LEU A O 1
ATOM 2079 N N . ARG A 1 284 ? 3.536 3.298 14.037 1.00 86.75 284 ARG A N 1
ATOM 2080 C CA . ARG A 1 284 ? 3.195 1.912 13.685 1.00 86.75 284 ARG A CA 1
ATOM 2081 C C . ARG A 1 284 ? 2.710 1.119 14.897 1.00 86.75 284 ARG A C 1
ATOM 2083 O O . ARG A 1 284 ? 3.224 1.288 16.007 1.00 86.75 284 ARG A O 1
ATOM 2090 N N . ILE A 1 285 ? 1.706 0.269 14.685 1.00 81.25 285 ILE A N 1
ATOM 2091 C CA . ILE A 1 285 ? 1.195 -0.698 15.664 1.00 81.25 285 ILE A CA 1
ATOM 2092 C C . ILE A 1 285 ? 1.131 -2.073 14.983 1.00 81.25 285 ILE A C 1
ATOM 2094 O O . ILE A 1 285 ? 0.266 -2.286 14.137 1.00 81.25 285 ILE A O 1
ATOM 2098 N N . ASP A 1 286 ? 2.048 -2.981 15.335 1.00 73.75 286 ASP A N 1
ATOM 2099 C CA . ASP A 1 286 ? 2.330 -4.199 14.546 1.00 73.75 286 ASP A CA 1
ATOM 2100 C C . ASP A 1 286 ? 1.426 -5.401 14.858 1.00 73.75 286 ASP A C 1
ATOM 2102 O O . ASP A 1 286 ? 1.095 -6.178 13.969 1.00 73.75 286 ASP A O 1
ATOM 2106 N N . ALA A 1 287 ? 1.015 -5.579 16.113 1.00 59.94 287 ALA A N 1
ATOM 2107 C CA . ALA A 1 287 ? 0.032 -6.594 16.487 1.00 59.94 287 ALA A CA 1
ATOM 2108 C C . ALA A 1 287 ? -0.517 -6.293 17.876 1.00 59.94 287 ALA A C 1
ATOM 2110 O O . ALA A 1 287 ? 0.093 -6.593 18.910 1.00 59.94 287 ALA A O 1
ATOM 2111 N N . SER A 1 288 ? -1.694 -5.685 17.911 1.00 55.25 288 SER A N 1
ATOM 2112 C CA . SER A 1 288 ? -2.399 -5.434 19.161 1.00 55.25 288 SER A CA 1
ATOM 2113 C C . SER A 1 288 ? -3.277 -6.641 19.517 1.00 55.25 288 SER A C 1
ATOM 2115 O O . SER A 1 288 ? -3.858 -7.247 18.626 1.00 55.25 288 SER A O 1
ATOM 2117 N N . PRO A 1 289 ? -3.568 -6.957 20.795 1.00 54.50 289 PRO A N 1
ATOM 2118 C CA . PRO A 1 289 ? -4.736 -7.791 21.130 1.00 54.50 289 PRO A CA 1
ATOM 2119 C C . PRO A 1 289 ? -6.081 -7.199 20.628 1.00 54.50 289 PRO A C 1
ATOM 2121 O O . PRO A 1 289 ? -7.139 -7.798 20.838 1.00 54.50 289 PRO A O 1
ATOM 2124 N N . LEU A 1 290 ? -6.044 -6.026 19.986 1.00 51.25 290 LEU A N 1
ATOM 2125 C CA . LEU A 1 290 ? -7.121 -5.325 19.295 1.00 51.25 290 LEU A CA 1
ATOM 2126 C C . LEU A 1 290 ? -7.207 -5.622 17.781 1.00 51.25 290 LEU A C 1
ATOM 2128 O O . LEU A 1 290 ? -8.016 -4.964 17.121 1.00 51.25 290 LEU A O 1
ATOM 2132 N N . SER A 1 291 ? -6.476 -6.615 17.244 1.00 52.69 291 SER A N 1
ATOM 2133 C CA . SER A 1 291 ? -6.544 -7.052 15.829 1.00 52.69 291 SER A CA 1
ATOM 2134 C C . SER A 1 291 ? -7.958 -7.068 15.213 1.00 52.69 291 SER A C 1
ATOM 2136 O O . SER A 1 291 ? -8.098 -6.667 14.062 1.00 52.69 291 SER A O 1
ATOM 2138 N N . PRO A 1 292 ? -9.045 -7.456 15.930 1.00 53.06 292 PRO A N 1
ATOM 2139 C CA . PRO A 1 292 ? -10.390 -7.475 15.345 1.00 53.06 292 PRO A CA 1
ATOM 2140 C C . PRO A 1 292 ? -11.003 -6.096 15.038 1.00 53.06 292 PRO A C 1
ATOM 2142 O O . PRO A 1 292 ? -12.098 -6.054 14.485 1.00 53.06 292 PRO A O 1
ATOM 2145 N N . VAL A 1 293 ? -10.391 -4.986 15.472 1.00 54.78 293 VAL A N 1
ATOM 2146 C CA . VAL A 1 293 ? -10.970 -3.630 15.368 1.00 54.78 293 VAL A CA 1
ATOM 2147 C C . VAL A 1 293 ? -10.202 -2.728 14.404 1.00 54.78 293 VAL A C 1
ATOM 2149 O O . VAL A 1 293 ? -10.832 -1.893 13.762 1.00 54.78 293 VAL A O 1
ATOM 2152 N N . ILE A 1 294 ? -8.873 -2.851 14.333 1.00 54.72 294 ILE A N 1
ATOM 2153 C CA . ILE A 1 294 ? -8.012 -1.857 13.663 1.00 54.72 294 ILE A CA 1
ATOM 2154 C C . ILE A 1 294 ? -7.302 -2.431 12.420 1.00 54.72 294 ILE A C 1
ATOM 2156 O O . ILE A 1 294 ? -6.868 -1.655 11.578 1.00 54.72 294 ILE A O 1
ATOM 2160 N N . GLY A 1 295 ? -7.259 -3.762 12.255 1.00 57.56 295 GLY A N 1
ATOM 2161 C CA . GLY A 1 295 ? -6.356 -4.402 11.291 1.00 57.56 295 GLY A CA 1
ATOM 2162 C C . GLY A 1 295 ? -4.902 -4.296 11.765 1.00 57.56 295 GLY A C 1
ATOM 2163 O O . GLY A 1 295 ? -4.519 -3.299 12.372 1.00 57.56 295 GLY A O 1
ATOM 2164 N N . ASP A 1 296 ? -4.112 -5.345 11.553 1.00 64.19 296 ASP A N 1
ATOM 2165 C CA . ASP A 1 296 ? -2.676 -5.343 11.851 1.00 64.19 296 ASP A CA 1
ATOM 2166 C C . ASP A 1 296 ? -1.909 -5.471 10.519 1.00 64.19 296 ASP A C 1
ATOM 2168 O O . ASP A 1 296 ? -2.292 -6.335 9.720 1.00 64.19 296 ASP A O 1
ATOM 2172 N N . PRO A 1 297 ? -0.841 -4.684 10.274 1.00 73.69 297 PRO A N 1
ATOM 2173 C CA . PRO A 1 297 ? -0.363 -3.545 11.070 1.00 73.69 297 PRO A CA 1
ATOM 2174 C C . PRO A 1 297 ? -1.181 -2.257 10.826 1.00 73.69 297 PRO A C 1
ATOM 2176 O O . PRO A 1 297 ? -1.648 -1.997 9.719 1.00 73.69 297 PRO A O 1
ATOM 2179 N N . PHE A 1 298 ? -1.339 -1.417 11.858 1.00 78.31 298 PHE A N 1
ATOM 2180 C CA . PHE A 1 298 ? -1.941 -0.080 11.727 1.00 78.31 298 PHE A CA 1
ATOM 2181 C C . PHE A 1 298 ? -0.857 0.996 11.629 1.00 78.31 298 PHE A C 1
ATOM 2183 O O . PHE A 1 298 ? -0.165 1.279 12.614 1.00 78.31 298 PHE A O 1
ATOM 2190 N N . GLU A 1 299 ? -0.753 1.632 10.461 1.00 84.75 299 GLU A N 1
ATOM 2191 C CA . GLU A 1 299 ? 0.318 2.581 10.148 1.00 84.75 299 GLU A CA 1
ATOM 2192 C C . GLU A 1 299 ? -0.186 3.776 9.308 1.00 84.75 299 GLU A C 1
ATOM 2194 O O . GLU A 1 299 ? -0.038 3.827 8.094 1.00 84.75 299 GLU A O 1
ATOM 2199 N N . PRO A 1 300 ? -0.856 4.760 9.930 1.00 80.19 300 PRO A N 1
ATOM 2200 C CA . PRO A 1 300 ? -1.615 5.783 9.201 1.00 80.19 300 PRO A CA 1
ATOM 2201 C C . PRO A 1 300 ? -0.774 6.908 8.574 1.00 80.19 300 PRO A C 1
ATOM 2203 O O . PRO A 1 300 ? -1.342 7.756 7.885 1.00 80.19 300 PRO A O 1
ATOM 2206 N N . PHE A 1 301 ? 0.529 6.987 8.869 1.00 89.81 301 PHE A N 1
ATOM 2207 C CA . PHE A 1 301 ? 1.417 8.061 8.405 1.00 89.81 301 PHE A CA 1
ATOM 2208 C C . PHE A 1 301 ? 2.770 7.478 8.002 1.00 89.81 301 PHE A C 1
ATOM 2210 O O . PHE A 1 301 ? 3.686 7.425 8.827 1.00 89.81 301 PHE A O 1
ATOM 2217 N N . VAL A 1 302 ? 2.859 7.051 6.747 1.00 92.12 302 VAL A N 1
ATOM 2218 C CA . VAL A 1 302 ? 4.067 6.492 6.139 1.00 92.12 302 VAL A CA 1
ATOM 2219 C C . VAL A 1 302 ? 4.441 7.311 4.914 1.00 92.12 302 VAL A C 1
ATOM 2221 O O . VAL A 1 302 ? 3.558 7.702 4.156 1.00 92.12 302 VAL A O 1
ATOM 2224 N N . ALA A 1 303 ? 5.735 7.559 4.753 1.00 93.00 303 ALA A N 1
ATOM 2225 C CA . ALA A 1 303 ? 6.349 8.013 3.514 1.00 93.00 303 ALA A CA 1
ATOM 2226 C C . ALA A 1 303 ? 7.325 6.925 3.037 1.00 93.00 303 ALA A C 1
ATOM 2228 O O . ALA A 1 303 ? 8.081 6.373 3.849 1.00 93.00 303 ALA A O 1
ATOM 2229 N N . ASN A 1 304 ? 7.253 6.614 1.747 1.00 90.69 304 ASN A N 1
ATOM 2230 C CA . ASN A 1 304 ? 7.952 5.545 1.046 1.00 90.69 304 ASN A CA 1
ATOM 2231 C C . ASN A 1 304 ? 7.728 4.145 1.652 1.00 90.69 304 ASN A C 1
ATOM 2233 O O . ASN A 1 304 ? 8.644 3.503 2.172 1.00 90.69 304 ASN A O 1
ATOM 2237 N N . ASP A 1 305 ? 6.475 3.673 1.639 1.00 81.75 305 ASP A N 1
ATOM 2238 C CA . ASP A 1 305 ? 6.075 2.424 2.313 1.00 81.75 305 ASP A CA 1
ATOM 2239 C C . ASP A 1 305 ? 6.739 1.164 1.725 1.00 81.75 305 ASP A C 1
ATOM 2241 O O . ASP A 1 305 ? 7.042 0.226 2.464 1.00 81.75 305 ASP A O 1
ATOM 2245 N N . ALA A 1 306 ? 7.041 1.174 0.421 1.00 68.56 306 ALA A N 1
ATOM 2246 C CA . ALA A 1 306 ? 7.628 0.051 -0.314 1.00 68.56 306 ALA A CA 1
ATOM 2247 C C . ALA A 1 306 ? 9.128 -0.182 -0.035 1.00 68.56 306 ALA A C 1
ATOM 2249 O O . ALA A 1 306 ? 9.659 -1.223 -0.415 1.00 68.56 306 ALA A O 1
ATOM 2250 N N . LYS A 1 307 ? 9.810 0.746 0.657 1.00 66.19 307 LYS A N 1
ATOM 2251 C CA . LYS A 1 307 ? 11.252 0.681 0.959 1.00 66.19 307 LYS A CA 1
ATOM 2252 C C . LYS A 1 307 ? 12.180 0.520 -0.267 1.00 66.19 307 LYS A C 1
ATOM 2254 O O . LYS A 1 307 ? 13.292 0.046 -0.067 1.00 66.19 307 LYS A O 1
ATOM 2259 N N . SER A 1 308 ? 11.826 0.888 -1.500 1.00 74.25 308 SER A N 1
ATOM 2260 C CA . SER A 1 308 ? 12.825 1.027 -2.586 1.00 74.25 308 SER A CA 1
ATOM 2261 C C . SER A 1 308 ? 12.215 1.535 -3.897 1.00 74.25 308 SER A C 1
ATOM 2263 O O . SER A 1 308 ? 11.128 1.066 -4.235 1.00 74.25 308 SER A O 1
ATOM 2265 N N . PRO A 1 309 ? 12.928 2.380 -4.673 1.00 83.56 309 PRO A N 1
ATOM 2266 C CA . PRO A 1 309 ? 14.076 3.203 -4.259 1.00 83.56 309 PRO A CA 1
ATOM 2267 C C . PRO A 1 309 ? 13.649 4.300 -3.265 1.00 83.56 309 PRO A C 1
ATOM 2269 O O . PRO A 1 309 ? 12.468 4.434 -2.937 1.00 83.56 309 PRO A O 1
ATOM 2272 N N . CYS A 1 310 ? 14.593 5.069 -2.710 1.00 88.81 310 CYS A N 1
ATOM 2273 C CA . CYS A 1 310 ? 14.217 6.261 -1.949 1.00 88.81 310 CYS A CA 1
ATOM 2274 C C . CYS A 1 310 ? 13.499 7.262 -2.863 1.00 88.81 310 CYS A C 1
ATOM 2276 O O . CYS A 1 310 ? 13.990 7.554 -3.949 1.00 88.81 310 CYS A O 1
ATOM 2278 N N . ALA A 1 311 ? 12.351 7.777 -2.421 1.00 90.12 311 ALA A N 1
ATOM 2279 C CA . ALA A 1 311 ? 11.562 8.742 -3.175 1.00 90.12 311 ALA A CA 1
ATOM 2280 C C . ALA A 1 311 ? 11.104 9.907 -2.292 1.00 90.12 311 ALA A C 1
ATOM 2282 O O . ALA A 1 311 ? 10.837 9.735 -1.096 1.00 90.12 311 ALA A O 1
ATOM 2283 N N . ASP A 1 312 ? 10.967 11.078 -2.914 1.00 91.56 312 ASP A N 1
ATOM 2284 C CA . ASP A 1 312 ? 10.363 12.268 -2.316 1.00 91.56 312 ASP A CA 1
ATOM 2285 C C . ASP A 1 312 ? 8.880 12.017 -1.978 1.00 91.56 312 ASP A C 1
ATOM 2287 O O . ASP A 1 312 ? 7.999 12.126 -2.838 1.00 91.56 312 ASP A O 1
ATOM 2291 N N . GLU A 1 313 ? 8.580 11.728 -0.712 1.00 92.88 313 GLU A N 1
ATOM 2292 C CA . GLU A 1 313 ? 7.215 11.510 -0.228 1.00 92.88 313 GLU A CA 1
ATOM 2293 C C . GLU A 1 313 ? 6.960 12.200 1.113 1.00 92.88 313 GLU A C 1
ATOM 2295 O O . GLU A 1 313 ? 7.846 12.353 1.952 1.00 92.88 313 GLU A O 1
ATOM 2300 N N . ASP A 1 314 ? 5.708 12.601 1.351 1.00 93.06 314 ASP A N 1
ATOM 2301 C CA . ASP A 1 314 ? 5.288 13.169 2.626 1.00 93.06 314 ASP A CA 1
ATOM 2302 C C . ASP A 1 314 ? 3.910 12.670 3.073 1.00 93.06 314 ASP A C 1
ATOM 2304 O O . ASP A 1 314 ? 2.928 12.670 2.330 1.00 93.06 314 ASP A O 1
ATOM 2308 N N . ALA A 1 315 ? 3.815 12.306 4.349 1.00 89.75 315 ALA A N 1
ATOM 2309 C CA . ALA A 1 315 ? 2.568 11.981 5.020 1.00 89.75 315 ALA A CA 1
ATOM 2310 C C . ALA A 1 315 ? 2.476 12.759 6.328 1.00 89.75 315 ALA A C 1
ATOM 2312 O O . ALA A 1 315 ? 3.214 12.526 7.283 1.00 89.75 315 ALA A O 1
ATOM 2313 N N . SER A 1 316 ? 1.543 13.706 6.401 1.00 86.44 316 SER A N 1
ATOM 2314 C CA . SER A 1 316 ? 1.419 14.601 7.552 1.00 86.44 316 SER A CA 1
ATOM 2315 C C . SER A 1 316 ? -0.011 14.747 8.050 1.00 86.44 316 SER A C 1
ATOM 2317 O O . SER A 1 316 ? -0.975 14.834 7.292 1.00 86.44 316 SER A O 1
ATOM 2319 N N . LEU A 1 317 ? -0.142 14.895 9.366 1.00 78.31 317 LEU A N 1
ATOM 2320 C CA . LEU A 1 317 ? -1.377 15.258 10.043 1.00 78.31 317 LEU A CA 1
ATOM 2321 C C . LEU A 1 317 ? -1.146 16.479 10.928 1.00 78.31 317 LEU A C 1
ATOM 2323 O O . LEU A 1 317 ? -0.396 16.432 11.903 1.00 78.31 317 LEU A O 1
ATOM 2327 N N . ILE A 1 318 ? -1.869 17.565 10.652 1.00 60.59 318 ILE A N 1
ATOM 2328 C CA . ILE A 1 318 ? -1.851 18.775 11.478 1.00 60.59 318 ILE A CA 1
ATOM 2329 C C . ILE A 1 318 ? -3.234 18.965 12.112 1.00 60.59 318 ILE A C 1
ATOM 2331 O O . ILE A 1 318 ? -4.174 19.376 11.439 1.00 60.59 318 ILE A O 1
ATOM 2335 N N . ASN A 1 319 ? -3.332 18.759 13.433 1.00 56.56 319 ASN A N 1
ATOM 2336 C CA . ASN A 1 319 ? -4.504 19.048 14.280 1.00 56.56 319 ASN A CA 1
ATOM 2337 C C . ASN A 1 319 ? -5.791 18.265 13.956 1.00 56.56 319 ASN A C 1
ATOM 2339 O O . ASN A 1 319 ? -6.637 18.729 13.197 1.00 56.56 319 ASN A O 1
ATOM 2343 N N . THR A 1 320 ? -6.047 17.174 14.682 1.00 49.53 320 THR A N 1
ATOM 2344 C CA . THR A 1 320 ? -7.363 16.503 14.638 1.00 49.53 320 THR A CA 1
ATOM 2345 C C . THR A 1 320 ? -8.314 16.880 15.759 1.00 49.53 320 THR A C 1
ATOM 2347 O O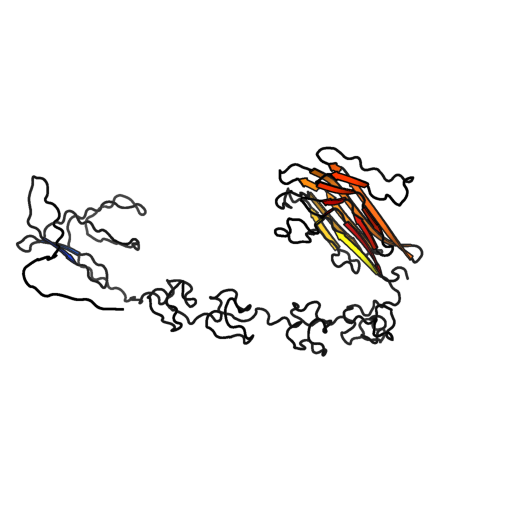 . THR A 1 320 ? -9.508 16.663 15.615 1.00 49.53 320 THR A O 1
ATOM 2350 N N . GLY A 1 321 ? -7.845 17.446 16.874 1.00 54.03 321 GLY A N 1
ATOM 2351 C CA . GLY A 1 321 ? -8.704 17.554 18.055 1.00 54.03 321 GLY A CA 1
ATOM 2352 C C . GLY A 1 321 ? -9.252 16.174 18.456 1.00 54.03 321 GLY A C 1
ATOM 2353 O O . GLY A 1 321 ? -10.391 15.844 18.165 1.00 54.03 321 GLY A O 1
ATOM 2354 N N . ASP A 1 322 ? -8.437 15.378 19.149 1.00 52.59 322 ASP A N 1
ATOM 2355 C CA . ASP A 1 322 ? -8.810 14.101 19.791 1.00 52.59 322 ASP A CA 1
ATOM 2356 C C . ASP A 1 322 ? -9.240 12.915 18.885 1.00 52.59 322 ASP A C 1
ATOM 2358 O O . ASP A 1 322 ? -9.773 11.943 19.412 1.00 52.59 322 ASP A O 1
ATOM 2362 N N . GLN A 1 323 ? -9.007 12.906 17.566 1.00 51.47 323 GLN A N 1
ATOM 2363 C CA . GLN A 1 323 ? -9.547 11.850 16.676 1.00 51.47 323 GLN A CA 1
ATOM 2364 C C . GLN A 1 323 ? -8.489 10.928 16.035 1.00 51.47 323 GLN A C 1
ATOM 2366 O O . GLN A 1 323 ? -8.426 10.808 14.821 1.00 51.47 323 GLN A O 1
ATOM 2371 N N . ILE A 1 324 ? -7.689 10.235 16.849 1.00 54.28 324 ILE A N 1
ATOM 2372 C CA . ILE A 1 324 ? -7.214 8.878 16.503 1.00 54.28 324 ILE A CA 1
ATOM 2373 C C . ILE A 1 324 ? -7.563 8.006 17.711 1.00 54.28 324 ILE A C 1
ATOM 2375 O O . ILE A 1 324 ? -6.713 7.696 18.536 1.00 54.28 324 ILE A O 1
ATOM 2379 N N . SER A 1 325 ? -8.861 7.757 17.928 1.00 48.25 325 SER A N 1
ATOM 2380 C CA . SER A 1 325 ? -9.348 7.024 19.103 1.00 48.25 325 SER A CA 1
ATOM 2381 C C . SER A 1 325 ? -9.728 5.587 18.740 1.00 48.25 325 SER A C 1
ATOM 2383 O O . SER A 1 325 ? -10.789 5.366 18.160 1.00 48.25 325 SER A O 1
ATOM 2385 N N . GLY A 1 326 ? -8.903 4.616 19.135 1.00 47.81 326 GLY A N 1
ATOM 2386 C CA . GLY A 1 326 ? -9.296 3.204 19.233 1.00 47.81 326 GLY A CA 1
ATOM 2387 C C . GLY A 1 326 ? -9.833 2.850 20.639 1.00 47.81 326 GLY A C 1
ATOM 2388 O O . GLY A 1 326 ? -9.499 3.544 21.609 1.00 47.81 326 GLY A O 1
ATOM 2389 N N . PRO A 1 327 ? -10.686 1.816 20.797 1.00 40.78 327 PRO A N 1
ATOM 2390 C CA . PRO A 1 327 ? -11.133 1.300 22.100 1.00 40.78 327 PRO A CA 1
ATOM 2391 C C . PRO A 1 327 ? -10.254 0.131 22.606 1.00 40.78 327 PRO A C 1
ATOM 2393 O O . PRO A 1 327 ? -9.670 -0.558 21.780 1.00 40.78 327 PRO A O 1
ATOM 2396 N N . PRO A 1 328 ? -10.335 -0.261 23.898 1.00 42.06 328 PRO A N 1
ATOM 2397 C CA . PRO A 1 328 ? -9.928 0.487 25.088 1.00 42.06 328 PRO A CA 1
ATOM 2398 C C . PRO A 1 328 ? -8.391 0.619 25.192 1.00 42.06 328 PRO A C 1
ATOM 2400 O O . PRO A 1 328 ? -7.645 -0.282 24.832 1.00 42.06 328 PRO A O 1
ATOM 2403 N N . GLY A 1 329 ? -7.945 1.778 25.684 1.00 53.19 329 GLY A N 1
ATOM 2404 C CA . GLY A 1 329 ? -6.552 2.220 25.621 1.00 53.19 329 GLY A CA 1
ATOM 2405 C C . GLY A 1 329 ? -6.390 3.343 24.594 1.00 53.19 329 GLY A C 1
ATOM 2406 O O . GLY A 1 329 ? -5.979 3.116 23.465 1.00 53.19 329 GLY A O 1
ATOM 2407 N N . THR A 1 330 ? -6.812 4.568 24.928 1.00 66.00 330 THR A N 1
ATOM 2408 C CA . THR A 1 330 ? -6.859 5.644 23.923 1.00 66.00 330 THR A CA 1
ATOM 2409 C C . THR A 1 330 ? -5.456 6.178 23.650 1.00 66.00 330 THR A C 1
ATOM 2411 O O . THR A 1 330 ? -4.870 6.811 24.537 1.00 66.00 330 THR A O 1
ATOM 2414 N N . LEU A 1 331 ? -4.958 5.977 22.433 1.00 74.19 331 LEU A N 1
ATOM 2415 C CA . LEU A 1 331 ? -3.878 6.771 21.863 1.00 74.19 331 LEU A CA 1
ATOM 2416 C C . LEU A 1 331 ? -4.440 8.139 21.443 1.00 74.19 331 LEU A C 1
ATOM 2418 O O . LEU A 1 331 ? -5.614 8.283 21.111 1.00 74.19 331 LEU A O 1
ATOM 2422 N N . THR A 1 332 ? -3.652 9.197 21.539 1.00 76.69 332 THR A N 1
ATOM 2423 C CA . THR A 1 332 ? -4.026 10.520 21.037 1.00 76.69 332 THR A CA 1
ATOM 2424 C C . THR A 1 332 ? -2.776 11.186 20.514 1.00 76.69 332 THR A C 1
ATOM 2426 O O . THR A 1 332 ? -1.792 11.265 21.242 1.00 76.69 332 THR A O 1
ATOM 2429 N N . ILE A 1 333 ? -2.832 11.682 19.283 1.00 78.31 333 ILE A N 1
ATOM 2430 C CA . ILE A 1 333 ? -1.730 12.374 18.617 1.00 78.31 333 ILE A CA 1
ATOM 2431 C C . ILE A 1 333 ? -2.268 13.709 18.113 1.00 78.31 333 ILE A C 1
ATOM 2433 O O . ILE A 1 333 ? -3.366 13.765 17.556 1.00 78.31 333 ILE A O 1
ATOM 2437 N N . LYS A 1 334 ? -1.541 14.807 18.352 1.00 83.88 334 LYS A N 1
ATOM 2438 C CA . LYS A 1 334 ? -1.966 16.133 17.868 1.00 83.88 334 LYS A CA 1
ATOM 2439 C C . LYS A 1 334 ? -1.401 16.476 16.503 1.00 83.88 334 LYS A C 1
ATOM 2441 O O . LYS A 1 334 ? -2.063 17.188 15.747 1.00 83.88 334 LYS A O 1
ATOM 2446 N N . ALA A 1 335 ? -0.177 16.042 16.246 1.00 85.50 335 ALA A N 1
ATOM 2447 C CA . ALA A 1 335 ? 0.458 16.168 14.953 1.00 85.50 335 ALA A CA 1
ATOM 2448 C C . ALA A 1 335 ? 1.377 14.974 14.721 1.00 85.50 335 ALA A C 1
ATOM 2450 O O . ALA A 1 335 ? 1.965 14.466 15.677 1.00 85.50 335 ALA A O 1
ATOM 2451 N N . ALA A 1 336 ? 1.468 14.562 13.469 1.00 90.94 336 ALA A N 1
ATOM 2452 C CA . ALA A 1 336 ? 2.350 13.519 12.981 1.00 90.94 336 ALA A CA 1
ATOM 2453 C C . ALA A 1 336 ? 2.890 13.967 11.623 1.00 90.94 336 ALA A C 1
ATOM 2455 O O . ALA A 1 336 ? 2.194 14.689 10.906 1.00 90.94 336 ALA A O 1
ATOM 2456 N N . HIS A 1 337 ? 4.107 13.569 11.300 1.00 93.94 337 HIS A N 1
ATOM 2457 C CA . HIS A 1 337 ? 4.695 13.726 9.981 1.00 93.94 337 HIS A CA 1
ATOM 2458 C C . HIS A 1 337 ? 5.648 12.563 9.722 1.00 93.94 337 HIS A C 1
ATOM 2460 O O . HIS A 1 337 ? 6.281 12.068 10.654 1.00 93.94 337 HIS A O 1
ATOM 2466 N N . ALA A 1 338 ? 5.709 12.150 8.473 1.00 96.00 338 ALA A N 1
ATOM 2467 C CA . ALA A 1 338 ? 6.708 11.288 7.884 1.00 96.00 338 ALA A CA 1
ATOM 2468 C C . ALA A 1 338 ? 7.089 11.939 6.554 1.00 96.00 338 ALA A C 1
ATOM 2470 O O . ALA A 1 338 ? 6.204 12.416 5.840 1.00 96.00 338 ALA A O 1
ATOM 2471 N N . VAL A 1 339 ? 8.380 12.036 6.279 1.00 96.00 339 VAL A N 1
ATOM 2472 C CA . VAL A 1 339 ? 8.935 12.629 5.067 1.00 96.00 339 VAL A CA 1
ATOM 2473 C C . VAL A 1 339 ? 10.118 11.780 4.636 1.00 96.00 339 VAL A C 1
ATOM 2475 O O . VAL A 1 339 ? 10.916 11.362 5.479 1.00 96.00 339 VAL A O 1
ATOM 2478 N N . THR A 1 340 ? 10.223 11.545 3.340 1.00 96.50 340 THR A N 1
ATOM 2479 C CA . THR A 1 340 ? 11.401 10.980 2.695 1.00 96.50 340 THR A CA 1
ATOM 2480 C C . THR A 1 340 ? 11.858 11.896 1.566 1.00 96.50 340 THR A C 1
ATOM 2482 O O . THR A 1 340 ? 11.015 12.523 0.927 1.00 96.50 340 THR A O 1
ATOM 2485 N N . GLU A 1 341 ? 13.169 12.012 1.356 1.00 93.56 341 GLU A N 1
ATOM 2486 C CA . GLU A 1 341 ? 13.777 12.817 0.287 1.00 93.56 341 GLU A CA 1
ATOM 2487 C C . GLU A 1 341 ? 14.943 12.047 -0.370 1.00 93.56 341 GLU A C 1
ATOM 2489 O O . GLU A 1 341 ? 15.712 11.379 0.331 1.00 93.56 341 GLU A O 1
ATOM 2494 N N . ASP A 1 342 ? 15.092 12.155 -1.697 1.00 88.62 342 ASP A N 1
ATOM 2495 C CA . ASP A 1 342 ? 16.118 11.444 -2.495 1.00 88.62 342 ASP A CA 1
ATOM 2496 C C . ASP A 1 342 ? 17.302 12.334 -2.959 1.00 88.62 342 ASP A C 1
ATOM 2498 O O . ASP A 1 342 ? 18.280 11.868 -3.552 1.00 88.62 342 ASP A O 1
ATOM 2502 N N . ASP A 1 343 ? 17.262 13.630 -2.626 1.00 77.06 343 ASP A N 1
ATOM 2503 C CA . ASP A 1 343 ? 18.118 14.696 -3.174 1.00 77.06 343 ASP A CA 1
ATOM 2504 C C . ASP A 1 343 ? 19.644 14.425 -3.095 1.00 77.06 343 ASP A C 1
ATOM 2506 O O . ASP A 1 343 ? 20.416 14.940 -3.914 1.00 77.06 343 ASP A O 1
ATOM 2510 N N . ASN A 1 344 ? 20.128 13.698 -2.076 1.00 73.50 344 ASN A N 1
ATOM 2511 C CA . ASN A 1 344 ? 21.556 13.371 -1.888 1.00 73.50 344 ASN A CA 1
ATOM 2512 C C . ASN A 1 344 ? 21.805 11.954 -1.332 1.00 73.50 344 ASN A C 1
ATOM 2514 O O . ASN A 1 344 ? 22.847 11.717 -0.705 1.00 73.50 344 ASN A O 1
ATOM 2518 N N . GLY A 1 345 ? 20.878 11.031 -1.577 1.00 86.19 345 GLY A N 1
ATOM 2519 C CA . GLY A 1 345 ? 20.926 9.659 -1.088 1.00 86.19 345 GLY A CA 1
ATOM 2520 C C . GLY A 1 345 ? 19.580 9.247 -0.510 1.00 86.19 345 GLY A C 1
ATOM 2521 O O . GLY A 1 345 ? 18.568 9.417 -1.172 1.00 86.19 345 GLY A O 1
ATOM 2522 N N . ALA A 1 346 ? 19.568 8.716 0.709 1.00 92.94 346 ALA A N 1
ATOM 2523 C CA . ALA A 1 346 ? 18.333 8.429 1.434 1.00 92.94 346 ALA A CA 1
ATOM 2524 C C . ALA A 1 346 ? 18.196 9.393 2.599 1.00 92.94 346 ALA A C 1
ATOM 2526 O O . ALA A 1 346 ? 19.019 9.332 3.501 1.00 92.94 346 ALA A O 1
ATOM 2527 N N . ASP A 1 347 ? 17.159 10.217 2.642 1.00 95.38 347 ASP A N 1
ATOM 2528 C CA . ASP A 1 347 ? 16.812 10.987 3.833 1.00 95.38 347 ASP A CA 1
ATOM 2529 C C . ASP A 1 347 ? 15.405 10.575 4.288 1.00 95.38 347 ASP A C 1
ATOM 2531 O O . ASP A 1 347 ? 14.448 10.651 3.528 1.00 95.38 347 ASP A O 1
ATOM 2535 N N . ALA A 1 348 ? 15.265 10.113 5.530 1.00 96.81 348 ALA A N 1
ATOM 2536 C CA . ALA A 1 348 ? 13.988 9.765 6.148 1.00 96.81 348 ALA A CA 1
ATOM 2537 C C . ALA A 1 348 ? 13.834 10.504 7.478 1.00 96.81 348 ALA A C 1
ATOM 2539 O O . ALA A 1 348 ? 14.703 10.420 8.347 1.00 96.81 348 ALA A O 1
ATOM 2540 N N . GLU A 1 349 ? 12.706 11.183 7.678 1.00 96.88 349 GLU A N 1
ATOM 2541 C CA . GLU A 1 349 ? 12.351 11.847 8.932 1.00 96.88 349 GLU A CA 1
ATOM 2542 C C . GLU A 1 349 ? 10.908 11.520 9.315 1.00 96.88 349 GLU A C 1
ATOM 2544 O O . GLU A 1 349 ? 9.966 11.738 8.556 1.00 96.88 349 GLU A O 1
ATOM 2549 N N . ALA A 1 350 ? 10.710 11.032 10.535 1.00 96.81 350 ALA A N 1
ATOM 2550 C CA . ALA A 1 350 ? 9.386 10.786 11.078 1.00 96.81 350 ALA A CA 1
ATOM 2551 C C . ALA A 1 350 ? 9.263 11.337 12.485 1.00 96.81 350 ALA A C 1
ATOM 2553 O O . ALA A 1 350 ? 10.133 11.148 13.336 1.00 96.81 350 ALA A O 1
ATOM 2554 N N . GLY A 1 351 ? 8.121 11.939 12.792 1.00 93.75 351 GLY A N 1
ATOM 2555 C CA . GLY A 1 351 ? 7.894 12.401 14.141 1.00 93.75 351 GLY A CA 1
ATOM 2556 C C . GLY A 1 351 ? 6.480 12.805 14.476 1.00 93.75 351 GLY A C 1
ATOM 2557 O O . GLY A 1 351 ? 5.609 13.035 13.635 1.00 93.75 351 GLY A O 1
ATOM 2558 N N . VAL A 1 352 ? 6.246 12.922 15.773 1.00 91.44 352 VAL A N 1
ATOM 2559 C CA . VAL A 1 352 ? 4.937 13.214 16.342 1.00 91.44 352 VAL A CA 1
ATOM 2560 C C . VAL A 1 352 ? 5.030 14.231 17.463 1.00 91.44 352 VAL A C 1
ATOM 2562 O O . VAL A 1 352 ? 6.009 14.323 18.206 1.00 91.44 352 VAL A O 1
ATOM 2565 N N . ALA A 1 353 ? 3.936 14.964 17.649 1.00 90.00 353 ALA A N 1
ATOM 2566 C CA . ALA A 1 353 ? 3.777 15.901 18.743 1.00 90.00 353 ALA A CA 1
ATOM 2567 C C . ALA A 1 353 ? 2.561 15.557 19.607 1.00 90.00 353 ALA A C 1
ATOM 2569 O O . ALA A 1 353 ? 1.436 15.371 19.130 1.00 90.00 353 ALA A O 1
ATOM 2570 N N . ASN A 1 354 ? 2.775 15.635 20.919 1.00 86.50 354 ASN A N 1
ATOM 2571 C CA . ASN A 1 354 ? 1.793 15.420 21.975 1.00 86.50 354 ASN A CA 1
ATOM 2572 C C . ASN A 1 354 ? 1.096 14.060 21.870 1.00 86.50 354 ASN A C 1
ATOM 2574 O O . ASN A 1 354 ? -0.135 14.004 21.798 1.00 86.50 354 ASN A O 1
ATOM 2578 N N . VAL A 1 355 ? 1.880 12.988 21.918 1.00 84.06 355 VAL A N 1
ATOM 2579 C CA . VAL A 1 355 ? 1.344 11.639 22.073 1.00 84.06 355 VAL A CA 1
ATOM 2580 C C . VAL A 1 355 ? 0.867 11.451 23.502 1.00 84.06 355 VAL A C 1
ATOM 2582 O O . VAL A 1 355 ? 1.564 11.798 24.458 1.00 84.06 355 VAL A O 1
ATOM 2585 N N . ILE A 1 356 ? -0.330 10.903 23.659 1.00 81.62 356 ILE A N 1
ATOM 2586 C CA . ILE A 1 356 ? -0.880 10.498 24.947 1.00 81.62 356 ILE A CA 1
ATOM 2587 C C . ILE A 1 356 ? -1.400 9.083 24.796 1.00 81.62 356 ILE A C 1
ATOM 2589 O O . ILE A 1 356 ? -2.307 8.834 24.009 1.00 81.62 356 ILE A O 1
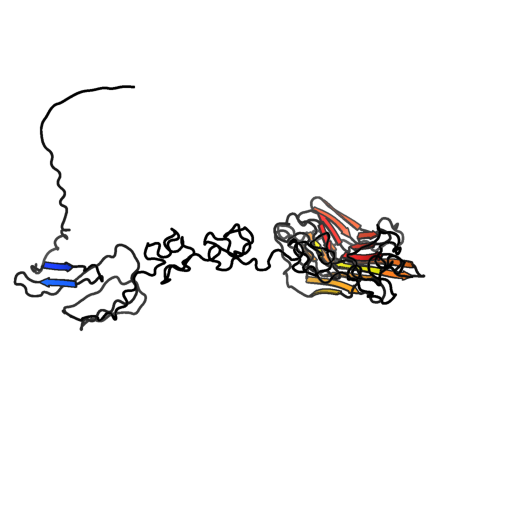ATOM 2593 N N . VAL A 1 357 ? -0.873 8.188 25.611 1.00 77.38 357 VAL A N 1
ATOM 2594 C CA . VAL A 1 357 ? -1.366 6.832 25.765 1.00 77.38 357 VAL A CA 1
ATOM 2595 C C . VAL A 1 357 ? -2.123 6.748 27.077 1.00 77.38 357 VAL A C 1
ATOM 2597 O O . VAL A 1 357 ? -1.603 7.103 28.142 1.00 77.38 357 VAL A O 1
ATOM 2600 N N . LYS A 1 358 ? -3.360 6.264 27.017 1.00 76.75 358 LYS A N 1
ATOM 2601 C CA . LYS A 1 358 ? -4.165 5.964 28.202 1.00 76.75 358 LYS A CA 1
ATOM 2602 C C . LYS A 1 358 ? -4.416 4.467 28.294 1.00 76.75 358 LYS A C 1
ATOM 2604 O O . LYS A 1 358 ? -4.458 3.793 27.278 1.00 76.75 358 LYS A O 1
ATOM 2609 N N . ASN A 1 359 ? -4.610 3.961 29.506 1.00 72.00 359 ASN A N 1
ATOM 2610 C CA . ASN A 1 359 ? -5.056 2.585 29.731 1.00 72.00 359 ASN A CA 1
ATOM 2611 C C . ASN A 1 359 ? -6.578 2.431 29.537 1.00 72.00 359 ASN A C 1
ATOM 2613 O O . ASN A 1 359 ? -7.291 3.409 29.303 1.00 72.00 359 ASN A O 1
ATOM 2617 N N . ASP A 1 360 ? -7.090 1.214 29.726 1.00 69.94 360 ASP A N 1
ATOM 2618 C CA . ASP A 1 360 ? -8.513 0.860 29.566 1.00 69.94 360 ASP A CA 1
ATOM 2619 C C . ASP A 1 360 ? -9.478 1.635 30.475 1.00 69.94 360 ASP A C 1
ATOM 2621 O O . ASP A 1 360 ? -10.681 1.693 30.228 1.00 69.94 360 ASP A O 1
ATOM 2625 N N . VAL A 1 361 ? -8.961 2.238 31.548 1.00 73.81 361 VAL A N 1
ATOM 2626 C CA . VAL A 1 361 ? -9.729 3.042 32.510 1.00 73.81 361 VAL A CA 1
ATOM 2627 C C . VAL A 1 361 ? -9.617 4.544 32.186 1.00 73.81 361 VAL A C 1
ATOM 2629 O O . VAL A 1 361 ? -10.122 5.389 32.925 1.00 73.81 361 VAL A O 1
ATOM 2632 N N . GLY A 1 362 ? -8.966 4.903 31.075 1.00 73.88 362 GLY A N 1
ATOM 2633 C CA . GLY A 1 362 ? -8.776 6.280 30.620 1.00 73.88 362 GLY A CA 1
ATOM 2634 C C . GLY A 1 362 ? -7.714 7.056 31.403 1.00 73.88 362 GLY A C 1
ATOM 2635 O O . GLY A 1 362 ? -7.695 8.286 31.346 1.00 73.88 362 GLY A O 1
ATOM 2636 N N . VAL A 1 363 ? -6.842 6.371 32.147 1.00 78.06 363 VAL A N 1
ATOM 2637 C CA . VAL A 1 363 ? -5.729 6.995 32.877 1.00 78.06 363 VAL A CA 1
ATOM 2638 C C . VAL A 1 363 ? -4.521 7.095 31.957 1.00 78.06 363 VAL A C 1
ATOM 2640 O O . VAL A 1 363 ? -4.119 6.098 31.368 1.00 78.06 363 VAL A O 1
ATOM 2643 N N . GLU A 1 364 ? -3.938 8.288 31.861 1.00 81.00 364 GLU A N 1
ATOM 2644 C CA . GLU A 1 364 ? -2.687 8.534 31.139 1.00 81.00 364 GLU A CA 1
ATOM 2645 C C . GLU A 1 364 ? -1.531 7.739 31.753 1.00 81.00 364 GLU A C 1
ATOM 2647 O O . GLU A 1 364 ? -1.231 7.877 32.942 1.00 81.00 364 GLU A O 1
ATOM 2652 N N . VAL A 1 365 ? -0.902 6.908 30.927 1.00 76.69 365 VAL A N 1
ATOM 2653 C CA . VAL A 1 365 ? 0.228 6.053 31.311 1.00 76.69 365 VAL A CA 1
ATOM 2654 C C . VAL A 1 365 ? 1.532 6.522 30.684 1.00 76.69 365 VAL A C 1
ATOM 2656 O O . VAL A 1 365 ? 2.565 6.469 31.347 1.00 76.69 365 VAL A O 1
ATOM 2659 N N . LEU A 1 366 ? 1.474 7.041 29.458 1.00 81.12 366 LEU A N 1
ATOM 2660 C CA . LEU A 1 366 ? 2.613 7.586 28.733 1.00 81.12 366 LEU A CA 1
ATOM 2661 C C . LEU A 1 366 ? 2.179 8.875 28.036 1.00 81.12 366 LEU A C 1
ATOM 2663 O O . LEU A 1 366 ? 1.129 8.932 27.397 1.00 81.12 366 LEU A O 1
ATOM 2667 N N . ARG A 1 367 ? 2.999 9.911 28.147 1.00 87.06 367 ARG A N 1
ATOM 2668 C CA . ARG A 1 367 ? 2.901 11.113 27.330 1.00 87.06 367 ARG A CA 1
ATOM 2669 C C . ARG A 1 367 ? 4.268 11.435 26.770 1.00 87.06 367 ARG A C 1
ATOM 2671 O O . ARG A 1 367 ? 5.246 11.457 27.511 1.00 87.06 367 ARG A O 1
ATOM 2678 N N . VAL A 1 368 ? 4.293 11.745 25.484 1.00 87.88 368 VAL A N 1
ATOM 2679 C CA . VAL A 1 368 ? 5.484 12.194 24.773 1.00 87.88 368 VAL A CA 1
ATOM 2680 C C . VAL A 1 368 ? 5.165 13.546 24.151 1.00 87.88 368 VAL A C 1
ATOM 2682 O O . VAL A 1 368 ? 4.183 13.695 23.421 1.00 87.88 368 VAL A O 1
ATOM 2685 N N . GLY A 1 369 ? 5.929 14.571 24.520 1.00 89.44 369 GLY A N 1
ATOM 2686 C CA . GLY A 1 369 ? 5.741 15.921 23.998 1.00 89.44 369 GLY A CA 1
ATOM 2687 C C . GLY A 1 369 ? 6.126 16.008 22.525 1.00 89.44 369 GLY A C 1
ATOM 2688 O O . GLY A 1 369 ? 5.314 16.463 21.721 1.00 89.44 369 GLY A O 1
ATOM 2689 N N . VAL A 1 370 ? 7.328 15.545 22.201 1.00 90.88 370 VAL A N 1
ATOM 2690 C CA . VAL A 1 370 ? 7.877 15.399 20.848 1.00 90.88 370 VAL A CA 1
ATOM 2691 C C . VAL A 1 370 ? 8.654 14.088 20.804 1.00 90.88 370 VAL A C 1
ATOM 2693 O O . VAL A 1 370 ? 9.343 13.777 21.777 1.00 90.88 370 VAL A O 1
ATOM 2696 N N . ALA A 1 371 ? 8.505 13.335 19.722 1.00 93.12 371 ALA A N 1
ATOM 2697 C CA . ALA A 1 371 ? 9.352 12.201 19.375 1.00 93.12 371 ALA A CA 1
ATOM 2698 C C . ALA A 1 371 ? 9.610 12.266 17.872 1.00 93.12 371 ALA A C 1
ATOM 2700 O O . ALA A 1 371 ? 8.653 12.151 17.110 1.00 93.12 371 ALA A O 1
ATOM 2701 N N . ASN A 1 372 ? 10.864 12.479 17.490 1.00 94.56 372 ASN A N 1
ATOM 2702 C CA . ASN A 1 372 ? 11.325 12.528 16.108 1.00 94.56 372 ASN A CA 1
ATOM 2703 C C . ASN A 1 372 ? 12.462 11.524 15.934 1.00 94.56 372 ASN A C 1
ATOM 2705 O O . ASN A 1 372 ? 13.291 11.391 16.834 1.00 94.56 372 ASN A O 1
ATOM 2709 N N . ALA A 1 373 ? 12.510 10.859 14.792 1.00 95.94 373 ALA A N 1
ATOM 2710 C CA . ALA A 1 373 ? 13.617 10.029 14.356 1.00 95.94 373 ALA A CA 1
ATOM 2711 C C . ALA A 1 373 ? 14.003 10.435 12.937 1.00 95.94 373 ALA A C 1
ATOM 2713 O O . ALA A 1 373 ? 13.129 10.758 12.129 1.00 95.94 373 ALA A O 1
ATOM 2714 N N . SER A 1 374 ? 15.298 10.397 12.652 1.00 95.69 374 SER A N 1
ATOM 2715 C CA . SER A 1 374 ? 15.833 10.560 11.310 1.00 95.69 374 SER A CA 1
ATOM 2716 C C . SER A 1 374 ? 16.844 9.467 10.996 1.00 95.69 374 SER A C 1
ATOM 2718 O O . SER A 1 374 ? 17.572 9.004 11.877 1.00 95.69 374 SER A O 1
ATOM 2720 N N . ALA A 1 375 ? 16.886 9.067 9.734 1.00 95.50 375 ALA A N 1
ATOM 2721 C CA . ALA A 1 375 ? 17.888 8.174 9.180 1.00 95.50 375 ALA A CA 1
ATOM 2722 C C . ALA A 1 375 ? 18.317 8.736 7.825 1.00 95.50 375 ALA A C 1
ATOM 2724 O O . ALA A 1 375 ? 17.484 9.190 7.046 1.00 95.50 375 ALA A O 1
ATOM 2725 N N . THR A 1 376 ? 19.621 8.749 7.584 1.00 95.19 376 THR A N 1
ATOM 2726 C CA . THR A 1 376 ? 20.234 9.299 6.380 1.00 95.19 376 THR A CA 1
ATOM 2727 C C . THR A 1 376 ? 21.234 8.303 5.813 1.00 95.19 376 THR A C 1
ATOM 2729 O O . THR A 1 376 ? 22.003 7.707 6.567 1.00 95.19 376 THR A O 1
ATOM 2732 N N . GLY A 1 377 ? 21.257 8.147 4.498 1.00 93.94 377 GLY A N 1
ATOM 2733 C CA . GLY A 1 377 ? 22.246 7.397 3.743 1.00 93.94 377 GLY A CA 1
ATOM 2734 C C . GLY A 1 377 ? 22.919 8.318 2.740 1.00 93.94 377 GLY A C 1
ATOM 2735 O O . GLY A 1 377 ? 22.253 8.961 1.935 1.00 93.94 377 GLY A O 1
ATOM 2736 N N . ARG A 1 378 ? 24.248 8.428 2.814 1.00 92.94 378 ARG A N 1
ATOM 2737 C CA . ARG A 1 378 ? 25.033 9.350 1.981 1.00 92.94 378 ARG A CA 1
ATOM 2738 C C . ARG A 1 378 ? 26.377 8.769 1.586 1.00 92.94 378 ARG A C 1
ATOM 2740 O O . ARG A 1 378 ? 26.917 7.885 2.244 1.00 92.94 378 ARG A O 1
ATOM 2747 N N . CYS A 1 379 ? 26.982 9.340 0.552 1.00 90.38 379 CYS A N 1
ATOM 2748 C CA . CYS A 1 379 ? 28.309 8.938 0.103 1.00 90.38 379 CYS A CA 1
ATOM 2749 C C . CYS A 1 379 ? 29.430 9.753 0.753 1.00 90.38 379 CYS A C 1
ATOM 2751 O O . CYS A 1 379 ? 29.610 10.941 0.467 1.00 90.38 379 CYS A O 1
ATOM 2753 N N . GLU A 1 380 ? 30.279 9.098 1.548 1.00 89.88 380 GLU A N 1
ATOM 2754 C CA . GLU A 1 380 ? 31.499 9.693 2.094 1.00 89.88 380 GLU A CA 1
ATOM 2755 C C . GLU A 1 380 ? 32.740 8.943 1.605 1.00 89.88 380 GLU A C 1
ATOM 2757 O O . GLU A 1 380 ? 32.977 7.778 1.904 1.00 89.88 380 GLU A O 1
ATOM 2762 N N . GLY A 1 381 ? 33.586 9.627 0.830 1.00 83.88 381 GLY A N 1
ATOM 2763 C CA . GLY A 1 381 ? 34.830 9.026 0.339 1.00 83.88 381 GLY A CA 1
ATOM 2764 C C . GLY A 1 381 ? 34.636 7.877 -0.660 1.00 83.88 381 GLY A C 1
ATOM 2765 O O . GLY A 1 381 ? 35.556 7.073 -0.808 1.00 83.88 381 GLY A O 1
ATOM 2766 N N . GLY A 1 382 ? 33.492 7.829 -1.354 1.00 80.50 382 GLY A N 1
ATOM 2767 C CA . GLY A 1 382 ? 33.142 6.764 -2.306 1.00 80.50 382 GLY A CA 1
ATOM 2768 C C . GLY A 1 382 ? 32.622 5.494 -1.632 1.00 80.50 382 GLY A C 1
ATOM 2769 O O . GLY A 1 382 ? 32.703 4.421 -2.217 1.00 80.50 382 GLY A O 1
ATOM 2770 N N . GLN A 1 383 ? 32.170 5.599 -0.381 1.00 84.81 383 GLN A N 1
ATOM 2771 C CA . GLN A 1 383 ? 31.521 4.519 0.352 1.00 84.81 383 GLN A CA 1
ATOM 2772 C C . GLN A 1 383 ? 30.202 5.034 0.939 1.00 84.81 383 GLN A C 1
ATOM 2774 O O . GLN A 1 383 ? 30.167 6.197 1.365 1.00 84.81 383 GLN A O 1
ATOM 2779 N N . PRO A 1 384 ? 29.149 4.203 0.978 1.00 89.88 384 PRO A N 1
ATOM 2780 C CA . PRO A 1 384 ? 27.922 4.544 1.679 1.00 89.88 384 PRO A CA 1
ATOM 2781 C C . PRO A 1 384 ? 28.197 4.659 3.178 1.00 89.88 384 PRO A C 1
ATOM 2783 O O . PRO A 1 384 ? 28.969 3.888 3.756 1.00 89.88 384 PRO A O 1
ATOM 2786 N N . VAL A 1 385 ? 27.587 5.663 3.790 1.00 92.25 385 VAL A N 1
ATOM 2787 C CA . VAL A 1 385 ? 27.582 5.905 5.226 1.00 92.25 385 VAL A CA 1
ATOM 2788 C C . VAL A 1 385 ? 26.142 6.156 5.628 1.00 92.25 385 VAL A C 1
ATOM 2790 O O . VAL A 1 385 ? 25.514 7.088 5.122 1.00 92.25 385 VAL A O 1
ATOM 2793 N N . LEU A 1 386 ? 25.657 5.325 6.544 1.00 93.12 386 LEU A N 1
ATOM 2794 C CA . LEU A 1 386 ? 24.382 5.516 7.211 1.00 93.12 386 LEU A CA 1
ATOM 2795 C C . LEU A 1 386 ? 24.599 6.257 8.528 1.00 93.12 386 LEU A C 1
ATOM 2797 O O . LEU A 1 386 ? 25.610 6.067 9.207 1.00 93.12 386 LEU A O 1
ATOM 2801 N N . ASP A 1 387 ? 23.669 7.136 8.860 1.00 92.56 387 ASP A N 1
ATOM 2802 C CA . ASP A 1 387 ? 23.699 7.956 10.064 1.00 92.56 387 ASP A CA 1
ATOM 2803 C C . ASP A 1 387 ? 22.269 8.303 10.463 1.00 92.56 387 ASP A C 1
ATOM 2805 O O . ASP A 1 387 ? 21.395 8.424 9.608 1.00 92.56 387 ASP A O 1
ATOM 2809 N N . GLY A 1 388 ? 22.005 8.494 11.745 1.00 90.81 388 GLY A N 1
ATOM 2810 C CA . GLY A 1 388 ? 20.649 8.772 12.193 1.00 90.81 388 GLY A CA 1
ATOM 2811 C C . GLY A 1 388 ? 20.610 9.270 13.618 1.00 90.81 388 GLY A C 1
ATOM 2812 O O . GLY A 1 388 ? 21.500 8.978 14.416 1.00 90.81 388 GLY A O 1
ATOM 2813 N N . GLU A 1 389 ? 19.551 9.985 13.960 1.00 91.06 389 GLU A N 1
ATOM 2814 C CA . GLU A 1 389 ? 19.363 10.583 15.277 1.00 91.06 389 GLU A CA 1
ATOM 2815 C C . GLU A 1 389 ? 17.916 10.389 15.740 1.00 91.06 389 GLU A C 1
ATOM 2817 O O . GLU A 1 389 ? 17.006 10.123 14.953 1.00 91.06 389 GLU A O 1
ATOM 2822 N N . SER A 1 390 ? 17.674 10.545 17.041 1.00 90.94 390 SER A N 1
ATOM 2823 C CA . SER A 1 390 ? 16.315 10.740 17.530 1.00 90.94 390 SER A CA 1
ATOM 2824 C C . SER A 1 390 ? 16.251 11.820 18.602 1.00 90.94 390 SER A C 1
ATOM 2826 O O . SER A 1 390 ? 17.165 12.002 19.407 1.00 90.94 390 SER A O 1
ATOM 2828 N N . GLU A 1 391 ? 15.146 12.559 18.618 1.00 89.75 391 GLU A N 1
ATOM 2829 C CA . GLU A 1 391 ? 14.868 13.591 19.606 1.00 89.75 391 GLU A CA 1
ATOM 2830 C C . GLU A 1 391 ? 13.580 13.256 20.348 1.00 89.75 391 GLU A C 1
ATOM 2832 O O . GLU A 1 391 ? 12.515 13.083 19.754 1.00 89.75 391 GLU A O 1
ATOM 2837 N N . ILE A 1 392 ? 13.653 13.233 21.678 1.00 90.06 392 ILE A N 1
ATOM 2838 C CA . ILE A 1 392 ? 12.489 13.011 22.528 1.00 90.06 392 ILE A CA 1
ATOM 2839 C C . ILE A 1 392 ? 12.421 14.127 23.566 1.00 90.06 392 ILE A C 1
ATOM 2841 O O . ILE A 1 392 ? 13.342 14.344 24.355 1.00 90.06 392 ILE A O 1
ATOM 2845 N N . VAL A 1 393 ? 11.293 14.834 23.608 1.00 88.81 393 VAL A N 1
ATOM 2846 C CA . VAL A 1 393 ? 11.075 15.951 24.534 1.00 88.81 393 VAL A CA 1
ATOM 2847 C C . VAL A 1 393 ? 9.796 15.737 25.326 1.00 88.81 393 VAL A C 1
ATOM 2849 O O . VAL A 1 393 ? 8.725 15.480 24.778 1.00 88.81 393 VAL A O 1
ATOM 2852 N N . GLY A 1 394 ? 9.883 15.914 26.645 1.00 85.62 394 GLY A N 1
ATOM 2853 C CA . GLY A 1 394 ? 8.712 15.901 27.522 1.00 85.62 394 GLY A CA 1
ATOM 2854 C C . GLY A 1 394 ? 8.097 14.513 27.688 1.00 85.62 394 GLY A C 1
ATOM 2855 O O . GLY A 1 394 ? 6.888 14.354 27.513 1.00 85.62 394 GLY A O 1
ATOM 2856 N N . LEU A 1 395 ? 8.928 13.527 28.035 1.00 86.81 395 LEU A N 1
ATOM 2857 C CA . LEU A 1 395 ? 8.491 12.182 28.390 1.00 86.81 395 LEU A CA 1
ATOM 2858 C C . LEU A 1 395 ? 7.910 12.160 29.809 1.00 86.81 395 LEU A C 1
ATOM 2860 O O . LEU A 1 395 ? 8.559 12.540 30.787 1.00 86.81 395 LEU A O 1
ATOM 2864 N N . ASN A 1 396 ? 6.679 11.681 29.934 1.00 86.12 396 ASN A N 1
ATOM 2865 C CA . ASN A 1 396 ? 6.021 11.472 31.212 1.00 86.12 396 ASN A CA 1
ATOM 2866 C C . ASN A 1 396 ? 5.455 10.055 31.286 1.00 86.12 396 ASN A C 1
ATOM 2868 O O . ASN A 1 396 ? 4.723 9.627 30.397 1.00 86.12 396 ASN A O 1
ATOM 2872 N N . ILE A 1 397 ? 5.779 9.350 32.367 1.00 82.56 397 ILE A N 1
ATOM 2873 C CA . ILE A 1 397 ? 5.339 7.981 32.618 1.00 82.56 397 ILE A CA 1
ATOM 2874 C C . ILE A 1 397 ? 4.603 7.944 33.956 1.00 82.56 397 ILE A C 1
ATOM 2876 O O . ILE A 1 397 ? 5.160 8.269 35.011 1.00 82.56 397 ILE A O 1
ATOM 2880 N N . ASN A 1 398 ? 3.334 7.535 33.930 1.00 78.12 398 ASN A N 1
ATOM 2881 C CA . ASN A 1 398 ? 2.449 7.483 35.099 1.00 78.12 398 ASN A CA 1
ATOM 2882 C C . ASN A 1 398 ? 2.400 8.803 35.900 1.00 78.12 398 ASN A C 1
ATOM 2884 O O . ASN A 1 398 ? 2.377 8.798 37.134 1.00 78.12 398 ASN A O 1
ATOM 2888 N N . GLY A 1 399 ? 2.423 9.946 35.214 1.00 78.00 399 GLY A N 1
ATOM 2889 C CA . GLY A 1 399 ? 2.416 11.272 35.834 1.00 78.00 399 GLY A CA 1
ATOM 2890 C C . GLY A 1 399 ? 3.794 11.783 36.267 1.00 78.00 399 GLY A C 1
ATOM 2891 O O . GLY A 1 399 ? 3.894 12.942 36.672 1.00 78.00 399 GLY A O 1
ATOM 2892 N N . ASN A 1 400 ? 4.858 10.980 36.162 1.00 80.56 400 ASN A N 1
ATOM 2893 C CA . ASN A 1 400 ? 6.217 11.387 36.512 1.00 80.56 400 ASN A CA 1
ATOM 2894 C C . ASN A 1 400 ? 7.003 11.767 35.260 1.00 80.56 400 ASN A C 1
ATOM 2896 O O . ASN A 1 400 ? 7.093 10.984 34.319 1.00 80.56 400 ASN A O 1
ATOM 2900 N N . GLU A 1 401 ? 7.592 12.959 35.270 1.00 81.44 401 GLU A N 1
ATOM 2901 C CA . GLU A 1 401 ? 8.516 13.386 34.223 1.00 81.44 401 GLU A CA 1
ATOM 2902 C C . GLU A 1 401 ? 9.777 12.520 34.281 1.00 81.44 401 GLU A C 1
ATOM 2904 O O . GLU A 1 401 ? 10.415 12.398 35.332 1.00 81.44 401 GLU A O 1
ATOM 2909 N N . VAL A 1 402 ? 10.100 11.891 33.157 1.00 80.44 402 VAL A N 1
ATOM 2910 C CA . VAL A 1 402 ? 11.307 11.090 32.994 1.00 80.44 402 VAL A CA 1
ATOM 2911 C C . VAL A 1 402 ? 12.341 11.975 32.324 1.00 80.44 402 VAL A C 1
ATOM 2913 O O . VAL A 1 402 ? 12.121 12.500 31.236 1.00 80.44 402 VAL A O 1
ATOM 2916 N N . THR A 1 403 ? 13.475 12.166 32.993 1.00 71.56 403 THR A N 1
ATOM 2917 C CA . THR A 1 403 ? 14.619 12.829 32.372 1.00 71.56 403 THR A CA 1
ATOM 2918 C C . THR A 1 403 ? 15.294 11.831 31.451 1.00 71.56 403 THR A C 1
ATOM 2920 O O . THR A 1 403 ? 15.772 10.799 31.916 1.00 71.56 403 THR A O 1
ATOM 2923 N N . ILE A 1 404 ? 15.309 12.148 30.165 1.00 68.00 404 ILE A N 1
ATOM 2924 C CA . ILE A 1 404 ? 16.002 11.350 29.163 1.00 68.00 404 ILE A CA 1
ATOM 2925 C C . ILE A 1 404 ? 17.497 11.631 29.334 1.00 68.00 404 ILE A C 1
ATOM 2927 O O . ILE A 1 404 ? 17.877 12.812 29.363 1.00 68.00 404 ILE A O 1
ATOM 2931 N N . PRO A 1 405 ? 18.333 10.601 29.550 1.00 60.19 405 PRO A N 1
ATOM 2932 C CA . PRO A 1 405 ? 19.777 10.774 29.535 1.00 60.19 405 PRO A CA 1
ATOM 2933 C C . PRO A 1 405 ? 20.157 11.443 28.214 1.00 60.19 405 PRO A C 1
ATOM 2935 O O . PRO A 1 405 ? 19.723 11.011 27.156 1.00 60.19 405 PRO A O 1
ATOM 2938 N N . GLN A 1 406 ? 20.882 12.554 28.282 1.00 55.56 406 GLN A N 1
ATOM 2939 C CA . GLN A 1 406 ? 21.530 13.089 27.087 1.00 55.56 406 GLN A CA 1
ATOM 2940 C C . GLN A 1 406 ? 22.691 12.153 26.768 1.00 55.56 406 GLN A C 1
ATOM 2942 O O . GLN A 1 406 ? 23.351 11.730 27.723 1.00 55.56 406 GLN A O 1
ATOM 2947 N N . ASP A 1 407 ? 22.931 11.873 25.487 1.00 53.09 407 ASP A N 1
ATOM 2948 C CA . ASP A 1 407 ? 24.059 11.058 25.037 1.00 53.09 407 ASP A CA 1
ATOM 2949 C C . ASP A 1 407 ? 25.338 11.524 25.734 1.00 53.09 407 ASP A C 1
ATOM 2951 O O . ASP A 1 407 ? 25.806 12.656 25.558 1.00 53.09 407 ASP A O 1
ATOM 2955 N N . ASP A 1 408 ? 25.859 10.679 26.624 1.00 53.00 408 ASP A N 1
ATOM 2956 C CA . ASP A 1 408 ? 27.138 10.930 27.262 1.00 53.00 408 ASP A CA 1
ATOM 2957 C C . ASP A 1 408 ? 28.212 10.422 26.287 1.00 53.00 408 ASP A C 1
ATOM 2959 O O . ASP A 1 408 ? 28.261 9.228 25.988 1.00 53.00 408 ASP A O 1
ATOM 2963 N N . PRO A 1 409 ? 29.089 11.291 25.758 1.00 53.09 409 PRO A N 1
ATOM 2964 C CA . PRO A 1 409 ? 30.135 10.873 24.826 1.00 53.09 409 PRO A CA 1
ATOM 2965 C C . PRO A 1 409 ? 31.171 9.923 25.459 1.00 53.09 409 PRO A C 1
ATOM 2967 O O . PRO A 1 409 ? 32.075 9.459 24.766 1.00 53.09 409 PRO A O 1
ATOM 2970 N N . GLU A 1 410 ? 31.101 9.663 26.773 1.00 54.91 410 GLU A N 1
ATOM 2971 C CA . GLU A 1 410 ? 31.904 8.653 27.472 1.00 54.91 410 GLU A CA 1
ATOM 2972 C C . GLU A 1 410 ? 31.174 7.304 27.673 1.00 54.91 410 GLU A C 1
ATOM 2974 O O . GLU A 1 410 ? 31.806 6.350 28.146 1.00 54.91 410 GLU A O 1
ATOM 2979 N N . THR A 1 411 ? 29.883 7.188 27.323 1.00 53.12 411 THR A N 1
ATOM 2980 C CA . THR A 1 411 ? 29.165 5.898 27.315 1.00 53.12 411 THR A CA 1
ATOM 2981 C C . THR A 1 411 ? 29.616 5.051 26.118 1.00 53.12 411 THR A C 1
ATOM 2983 O O . THR A 1 411 ? 29.752 5.586 25.021 1.00 53.12 411 THR A O 1
ATOM 2986 N N . PRO A 1 412 ? 29.901 3.747 26.297 1.00 51.84 412 PRO A N 1
ATOM 2987 C CA . PRO A 1 412 ? 30.211 2.855 25.182 1.00 51.84 412 PRO A CA 1
ATOM 2988 C C . PRO A 1 412 ? 29.066 2.823 24.162 1.00 51.84 412 PRO A C 1
ATOM 2990 O O . PRO A 1 412 ? 27.907 2.799 24.564 1.00 51.84 412 PRO A O 1
ATOM 2993 N N . GLU A 1 413 ? 29.410 2.742 22.876 1.00 52.75 413 GLU A N 1
ATOM 2994 C CA . GLU A 1 413 ? 28.483 2.669 21.728 1.00 52.75 413 GLU A CA 1
ATOM 2995 C C . GLU A 1 413 ? 27.481 1.488 21.820 1.00 52.75 413 GLU A C 1
ATOM 2997 O O . GLU A 1 413 ? 26.445 1.508 21.172 1.00 52.75 413 GLU A O 1
ATOM 3002 N N . ASP A 1 414 ? 27.727 0.508 22.703 1.00 47.44 414 ASP A N 1
ATOM 3003 C CA . ASP A 1 414 ? 26.873 -0.671 22.932 1.00 47.44 414 ASP A CA 1
ATOM 3004 C C . ASP A 1 414 ? 25.636 -0.425 23.847 1.00 47.44 414 ASP A C 1
ATOM 3006 O O . ASP A 1 414 ? 24.924 -1.376 24.173 1.00 47.44 414 ASP A O 1
ATOM 3010 N N . GLU A 1 415 ? 25.369 0.810 24.305 1.00 53.28 415 GLU A N 1
ATOM 3011 C CA . GLU A 1 415 ? 24.138 1.189 25.041 1.00 53.28 415 GLU A CA 1
ATOM 3012 C C . GLU A 1 415 ? 23.470 2.447 24.436 1.00 53.28 415 GLU A C 1
ATOM 3014 O O . GLU A 1 415 ? 23.171 3.409 25.144 1.00 53.28 415 GLU A O 1
ATOM 3019 N N . SER A 1 416 ? 23.246 2.457 23.115 1.00 62.31 416 SER A N 1
ATOM 3020 C CA . SER A 1 416 ? 22.691 3.599 22.358 1.00 62.31 416 SER A CA 1
ATOM 3021 C C . SER A 1 416 ? 21.218 3.933 22.657 1.00 62.31 416 SER A C 1
ATOM 3023 O O . SER A 1 416 ? 20.735 4.987 22.246 1.00 62.31 416 SER A O 1
ATOM 3025 N N . PHE A 1 417 ? 20.516 3.098 23.432 1.00 72.81 417 PHE A N 1
ATOM 3026 C CA . PHE A 1 417 ? 19.104 3.272 23.773 1.00 72.81 417 PHE A CA 1
ATOM 3027 C C . PHE A 1 417 ? 18.847 3.221 25.286 1.00 72.81 417 PHE A C 1
ATOM 3029 O O . PHE A 1 417 ? 19.531 2.539 26.050 1.00 72.81 417 PHE A O 1
ATOM 3036 N N . THR A 1 418 ? 17.808 3.921 25.750 1.00 82.44 418 THR A N 1
ATOM 3037 C CA . THR A 1 418 ? 17.377 3.873 27.158 1.00 82.44 418 THR A CA 1
ATOM 3038 C C . THR A 1 418 ? 16.220 2.895 27.335 1.00 82.44 418 THR A C 1
ATOM 3040 O O . THR A 1 418 ? 15.123 3.133 26.834 1.00 82.44 418 THR A O 1
ATOM 3043 N N . GLU A 1 419 ? 16.435 1.836 28.119 1.00 85.62 419 GLU A N 1
ATOM 3044 C CA . GLU A 1 419 ? 15.389 0.886 28.514 1.00 85.62 419 GLU A CA 1
ATOM 3045 C C . GLU A 1 419 ? 14.700 1.309 29.825 1.00 85.62 419 GLU A C 1
ATOM 3047 O O . GLU A 1 419 ? 15.339 1.525 30.861 1.00 85.62 419 GLU A O 1
ATOM 3052 N N . ILE A 1 420 ? 13.368 1.385 29.809 1.00 83.94 420 ILE A N 1
ATOM 3053 C CA . ILE A 1 420 ? 12.541 1.730 30.967 1.00 83.94 420 ILE A CA 1
ATOM 3054 C C . ILE A 1 420 ? 11.500 0.628 31.201 1.00 83.94 420 ILE A C 1
ATOM 3056 O O . ILE A 1 420 ? 10.434 0.628 30.577 1.00 83.94 420 ILE A O 1
ATOM 3060 N N . PRO A 1 421 ? 11.741 -0.290 32.154 1.00 82.25 421 PRO A N 1
ATOM 3061 C CA . PRO A 1 421 ? 10.770 -1.323 32.485 1.00 82.25 421 PRO A CA 1
ATOM 3062 C C . PRO A 1 421 ? 9.564 -0.723 33.224 1.00 82.25 421 PRO A C 1
ATOM 3064 O O . PRO A 1 421 ? 9.697 -0.148 34.310 1.00 82.25 421 PRO A O 1
ATOM 3067 N N . LEU A 1 422 ? 8.358 -0.917 32.682 1.00 76.25 422 LEU A N 1
ATOM 3068 C CA . LEU A 1 422 ? 7.083 -0.493 33.285 1.00 76.25 422 LEU A CA 1
ATOM 3069 C C . LEU A 1 422 ? 6.399 -1.609 34.089 1.00 76.25 422 LEU A C 1
ATOM 3071 O O . LEU A 1 422 ? 5.264 -1.464 34.555 1.00 76.25 422 LEU A O 1
ATOM 3075 N N . GLY A 1 423 ? 7.094 -2.730 34.292 1.00 77.94 423 GLY A N 1
ATOM 3076 C CA . GLY A 1 423 ? 6.584 -3.890 35.013 1.00 77.94 423 GLY A CA 1
ATOM 3077 C C . GLY A 1 423 ? 5.567 -4.663 34.167 1.00 77.94 423 GLY A C 1
ATOM 3078 O O . GLY A 1 423 ? 5.910 -5.086 33.071 1.00 77.94 423 GLY A O 1
ATOM 3079 N N . PRO A 1 424 ? 4.326 -4.891 34.641 1.00 72.25 424 PRO A N 1
ATOM 3080 C CA . PRO A 1 424 ? 3.353 -5.723 33.926 1.00 72.25 424 PRO A CA 1
ATOM 3081 C C . PRO A 1 424 ? 2.797 -5.080 32.648 1.00 72.25 424 PRO A C 1
ATOM 3083 O O . PRO A 1 424 ? 2.071 -5.749 31.922 1.00 72.25 424 PRO A O 1
ATOM 3086 N N . LEU A 1 425 ? 3.078 -3.795 32.412 1.00 70.44 425 LEU A N 1
ATOM 3087 C CA . LEU A 1 425 ? 2.651 -3.091 31.204 1.00 70.44 425 LEU A CA 1
ATOM 3088 C C . LEU A 1 425 ? 3.607 -3.324 30.030 1.00 70.44 425 LEU A C 1
ATOM 3090 O O . LEU A 1 425 ? 3.168 -3.195 28.900 1.00 70.44 425 LEU A O 1
ATOM 3094 N N . GLY A 1 426 ? 4.864 -3.698 30.281 1.00 81.38 426 GLY A N 1
ATOM 3095 C CA . GLY A 1 426 ? 5.880 -3.855 29.240 1.00 81.38 426 GLY A CA 1
ATOM 3096 C C . GLY A 1 426 ? 7.112 -2.991 29.481 1.00 81.38 426 GLY A C 1
ATOM 3097 O O . GLY A 1 426 ? 7.383 -2.585 30.620 1.00 81.38 426 GLY A O 1
ATOM 3098 N N . THR A 1 427 ? 7.827 -2.697 28.404 1.00 85.25 427 THR A N 1
ATOM 3099 C CA . THR A 1 427 ? 9.091 -1.958 28.403 1.00 85.25 427 THR A CA 1
ATOM 3100 C C . THR A 1 427 ? 9.034 -0.834 27.374 1.00 85.25 427 THR A C 1
ATOM 3102 O O . THR A 1 427 ? 8.513 -1.010 26.279 1.00 85.25 427 THR A O 1
ATOM 3105 N N . VAL A 1 428 ? 9.536 0.346 27.747 1.00 86.00 428 VAL A N 1
ATOM 3106 C CA . VAL A 1 428 ? 9.740 1.464 26.816 1.00 86.00 428 VAL A CA 1
ATOM 3107 C C . VAL A 1 428 ? 11.221 1.544 26.483 1.00 86.00 428 VAL A C 1
ATOM 3109 O O . VAL A 1 428 ? 12.045 1.650 27.389 1.00 86.00 428 VAL A O 1
ATOM 3112 N N . PHE A 1 429 ? 11.533 1.551 25.199 1.00 87.69 429 PHE A N 1
ATOM 3113 C CA . PHE A 1 429 ? 12.841 1.820 24.632 1.00 87.69 429 PHE A CA 1
ATOM 3114 C C . PHE A 1 429 ? 12.825 3.227 24.028 1.00 87.69 429 PHE A C 1
ATOM 3116 O O . PHE A 1 429 ? 11.886 3.602 23.322 1.00 87.69 429 PHE A O 1
ATOM 3123 N N . LEU A 1 430 ? 13.835 4.028 24.353 1.00 87.94 430 LEU A N 1
ATOM 3124 C CA . LEU A 1 430 ? 14.020 5.383 23.834 1.00 87.94 430 LEU A CA 1
ATOM 3125 C C . LEU A 1 430 ? 15.313 5.441 23.032 1.00 87.94 430 LEU A C 1
ATOM 3127 O O . LEU A 1 430 ? 16.305 4.885 23.504 1.00 87.94 430 LEU A O 1
ATOM 3131 N N . ASN A 1 431 ? 15.315 6.169 21.915 1.00 86.81 431 ASN A N 1
ATOM 3132 C CA . ASN A 1 431 ? 16.473 6.280 21.021 1.00 86.81 431 ASN A CA 1
ATOM 3133 C C . ASN A 1 431 ? 16.989 4.906 20.578 1.00 86.81 431 ASN A C 1
ATOM 3135 O O . ASN A 1 431 ? 18.166 4.594 20.708 1.00 86.81 431 ASN A O 1
ATOM 3139 N N . TRP A 1 432 ? 16.075 4.042 20.150 1.00 88.38 432 TRP A N 1
ATOM 3140 C CA . TRP A 1 432 ? 16.432 2.696 19.731 1.00 88.38 432 TRP A CA 1
ATOM 3141 C C . TRP A 1 432 ? 17.040 2.715 18.326 1.00 88.38 432 TRP A C 1
ATOM 3143 O O . TRP A 1 432 ? 16.590 3.461 17.454 1.00 88.38 432 TRP A O 1
ATOM 3153 N N . GLU A 1 433 ? 18.075 1.904 18.141 1.00 89.06 433 GLU A N 1
ATOM 3154 C CA . GLU A 1 433 ? 18.850 1.773 16.912 1.00 89.06 433 GLU A CA 1
ATOM 3155 C C . GLU A 1 433 ? 19.049 0.293 16.605 1.00 89.06 433 GLU A C 1
ATOM 3157 O O . GLU A 1 433 ? 19.332 -0.494 17.514 1.00 89.06 433 GLU A O 1
ATOM 3162 N N . ASP A 1 434 ? 18.921 -0.052 15.332 1.00 88.81 434 ASP A N 1
ATOM 3163 C CA . ASP A 1 434 ? 19.358 -1.325 14.772 1.00 88.81 434 ASP A CA 1
ATOM 3164 C C . ASP A 1 434 ? 20.109 -1.028 13.479 1.00 88.81 434 ASP A C 1
ATOM 3166 O O . ASP A 1 434 ? 19.559 -0.403 12.574 1.00 88.81 434 ASP A O 1
ATOM 3170 N N . ASP A 1 435 ? 21.384 -1.399 13.455 1.00 87.12 435 ASP A N 1
ATOM 3171 C CA . ASP A 1 435 ? 22.312 -1.163 12.352 1.00 87.12 435 ASP A CA 1
ATOM 3172 C C . ASP A 1 435 ? 22.878 -2.521 11.919 1.00 87.12 435 ASP A C 1
ATOM 3174 O O . ASP A 1 435 ? 23.671 -3.148 12.637 1.00 87.12 435 ASP A O 1
ATOM 3178 N N . SER A 1 436 ? 22.431 -3.010 10.760 1.00 83.62 436 SER A N 1
ATOM 3179 C CA . SER A 1 436 ? 22.924 -4.254 10.155 1.00 83.62 436 SER A CA 1
ATOM 3180 C C . SER A 1 436 ? 24.179 -4.044 9.299 1.00 83.62 436 SER A C 1
ATOM 3182 O O . SER A 1 436 ? 24.820 -5.022 8.898 1.00 83.62 436 SER A O 1
ATOM 3184 N N . GLY A 1 437 ? 24.580 -2.788 9.081 1.00 82.88 437 GLY A N 1
ATOM 3185 C CA . GLY A 1 437 ? 25.678 -2.336 8.230 1.00 82.88 437 GLY A CA 1
ATOM 3186 C C . GLY A 1 437 ? 25.230 -1.850 6.848 1.00 82.88 437 GLY A C 1
ATOM 3187 O O . GLY A 1 437 ? 25.878 -0.968 6.280 1.00 82.88 437 GLY A O 1
ATOM 3188 N N . ASP A 1 438 ? 24.158 -2.427 6.314 1.00 86.50 438 ASP A N 1
ATOM 3189 C CA . ASP A 1 438 ? 23.477 -2.052 5.070 1.00 86.50 438 ASP A CA 1
ATOM 3190 C C . ASP A 1 438 ? 22.138 -1.343 5.311 1.00 86.50 438 ASP A C 1
ATOM 3192 O O . ASP A 1 438 ? 21.827 -0.431 4.561 1.00 86.50 438 ASP A O 1
ATOM 3196 N N . GLU A 1 439 ? 21.443 -1.636 6.416 1.00 90.81 439 GLU A N 1
ATOM 3197 C CA . GLU A 1 439 ? 20.235 -0.936 6.870 1.00 90.81 439 GLU A CA 1
ATOM 3198 C C . GLU A 1 439 ? 20.476 -0.295 8.248 1.00 90.81 439 GLU A C 1
ATOM 3200 O O . GLU A 1 439 ? 21.043 -0.909 9.158 1.00 90.81 439 GLU A O 1
ATOM 3205 N N . LEU A 1 440 ? 19.994 0.937 8.421 1.00 93.00 440 LEU A N 1
ATOM 3206 C CA . LEU A 1 440 ? 19.910 1.641 9.695 1.00 93.00 440 LEU A CA 1
ATOM 3207 C C . LEU A 1 440 ? 18.446 1.948 10.004 1.00 93.00 440 LEU A C 1
ATOM 3209 O O . LEU A 1 440 ? 17.817 2.780 9.348 1.00 93.00 440 LEU A O 1
ATOM 3213 N N . THR A 1 441 ? 17.927 1.349 11.073 1.00 93.50 441 THR A N 1
ATOM 3214 C CA . THR A 1 441 ? 16.615 1.676 11.635 1.00 93.50 441 THR A CA 1
ATOM 3215 C C . THR A 1 441 ? 16.770 2.519 12.897 1.00 93.50 441 THR A C 1
ATOM 3217 O O . THR A 1 441 ? 17.371 2.100 13.888 1.00 93.50 441 THR A O 1
ATOM 3220 N N . ARG A 1 442 ? 16.138 3.693 12.907 1.00 93.94 442 ARG A N 1
ATOM 3221 C CA . ARG A 1 442 ? 16.034 4.588 14.062 1.00 93.94 442 ARG A CA 1
ATOM 3222 C C . ARG A 1 442 ? 14.607 4.662 14.568 1.00 93.94 442 ARG A C 1
ATOM 3224 O O . ARG A 1 442 ? 13.684 4.925 13.805 1.00 93.94 442 ARG A O 1
ATOM 3231 N N . ARG A 1 443 ? 14.422 4.503 15.881 1.00 93.69 443 ARG A N 1
ATOM 3232 C CA . ARG A 1 443 ? 13.127 4.680 16.554 1.00 93.69 443 ARG A CA 1
ATOM 3233 C C . ARG A 1 443 ? 13.254 5.626 17.734 1.00 93.69 443 ARG A C 1
ATOM 3235 O O . ARG A 1 443 ? 13.995 5.362 18.681 1.00 93.69 443 ARG A O 1
ATOM 3242 N N . ALA A 1 444 ? 12.461 6.691 17.734 1.00 92.38 444 ALA A N 1
ATOM 3243 C CA . ALA A 1 444 ? 12.434 7.624 18.852 1.00 92.38 444 ALA A CA 1
ATOM 3244 C C . ALA A 1 444 ? 11.849 6.951 20.099 1.00 92.38 444 ALA A C 1
ATOM 3246 O O . ALA A 1 444 ? 12.469 6.945 21.163 1.00 92.38 444 ALA A O 1
ATOM 3247 N N . VAL A 1 445 ? 10.669 6.337 19.981 1.00 90.19 445 VAL A N 1
ATOM 3248 C CA . VAL A 1 445 ? 10.052 5.581 21.077 1.00 90.19 445 VAL A CA 1
ATOM 3249 C C . VAL A 1 445 ? 9.527 4.252 20.557 1.00 90.19 445 VAL A C 1
ATOM 3251 O O . VAL A 1 445 ? 8.689 4.216 19.661 1.00 90.19 445 VAL A O 1
ATOM 3254 N N . PHE A 1 446 ? 9.966 3.165 21.179 1.00 89.81 446 PHE A N 1
ATOM 3255 C CA . PHE A 1 446 ? 9.439 1.826 20.957 1.00 89.81 446 PHE A CA 1
ATOM 3256 C C . PHE A 1 446 ? 8.889 1.284 22.276 1.00 89.81 446 PHE A C 1
ATOM 3258 O O . PHE A 1 446 ? 9.587 1.229 23.286 1.00 89.81 446 PHE A O 1
ATOM 3265 N N . PHE A 1 447 ? 7.610 0.937 22.303 1.00 85.75 447 PHE A N 1
ATOM 3266 C CA . PHE A 1 447 ? 6.961 0.335 23.457 1.00 85.75 447 PHE A CA 1
ATOM 3267 C C . PHE A 1 447 ? 6.575 -1.099 23.131 1.00 85.75 447 PHE A C 1
ATOM 3269 O O . PHE A 1 447 ? 5.734 -1.324 22.270 1.00 85.75 447 PHE A O 1
ATOM 3276 N N . GLU A 1 448 ? 7.146 -2.041 23.869 1.00 85.88 448 GLU A N 1
ATOM 3277 C CA . GLU A 1 448 ? 6.833 -3.464 23.775 1.00 85.88 448 GLU A CA 1
ATOM 3278 C C . GLU A 1 448 ? 5.968 -3.840 24.984 1.00 85.88 448 GLU A C 1
ATOM 3280 O O . GLU A 1 448 ? 6.446 -3.820 26.129 1.00 85.88 448 GLU A O 1
ATOM 3285 N N . GLY A 1 449 ? 4.675 -4.134 24.789 1.00 75.44 449 GLY A N 1
ATOM 3286 C CA . GLY A 1 449 ? 3.820 -4.459 25.933 1.00 75.44 449 GLY A CA 1
ATOM 3287 C C . GLY A 1 449 ? 2.301 -4.432 25.760 1.00 75.44 449 GLY A C 1
ATOM 3288 O O . GLY A 1 449 ? 1.734 -4.204 24.702 1.00 75.44 449 GLY A O 1
ATOM 3289 N N . SER A 1 450 ? 1.590 -4.685 26.861 1.00 65.31 450 SER A N 1
ATOM 3290 C CA . SER A 1 450 ? 0.119 -4.733 26.923 1.00 65.31 450 SER A CA 1
ATOM 3291 C C . SER A 1 450 ? -0.461 -3.484 27.608 1.00 65.31 450 SER A C 1
ATOM 3293 O O . SER A 1 450 ? 0.145 -2.969 28.550 1.00 65.31 450 SER A O 1
ATOM 3295 N N . PRO A 1 451 ? -1.671 -3.015 27.235 1.00 58.47 451 PRO A N 1
ATOM 3296 C CA . PRO A 1 451 ? -2.653 -3.659 26.351 1.00 58.47 451 PRO A CA 1
ATOM 3297 C C . PRO A 1 451 ? -2.536 -3.307 24.858 1.00 58.47 451 PRO A C 1
ATOM 3299 O O . PRO A 1 451 ? -3.337 -3.812 24.085 1.00 58.47 451 PRO A O 1
ATOM 3302 N N . LEU A 1 452 ? -1.600 -2.448 24.446 1.00 61.62 452 LEU A N 1
ATOM 3303 C CA . LEU A 1 452 ? -1.586 -1.919 23.075 1.00 61.62 452 LEU A CA 1
ATOM 3304 C C . LEU A 1 452 ? -0.863 -2.798 22.053 1.00 61.62 452 LEU A C 1
ATOM 3306 O O . LEU A 1 452 ? -1.125 -2.630 20.868 1.00 61.62 452 LEU A O 1
ATOM 3310 N N . GLY A 1 453 ? -0.049 -3.755 22.495 1.00 74.31 453 GLY A N 1
ATOM 3311 C CA . GLY A 1 453 ? 0.904 -4.423 21.616 1.00 74.31 453 GLY A CA 1
ATOM 3312 C C . GLY A 1 453 ? 2.133 -3.545 21.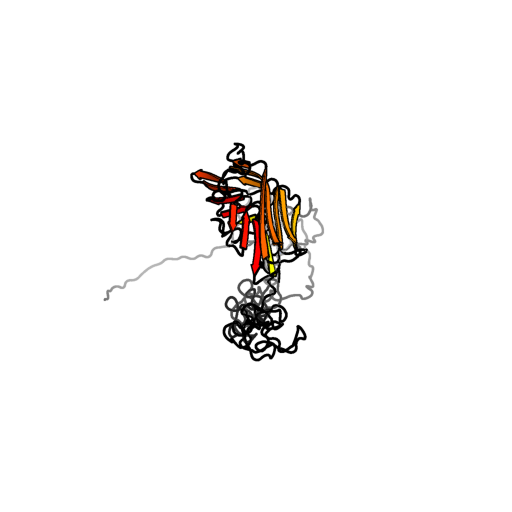404 1.00 74.31 453 GLY A C 1
ATOM 3313 O O . GLY A 1 453 ? 2.375 -2.600 22.165 1.00 74.31 453 GLY A O 1
ATOM 3314 N N . ASP A 1 454 ? 2.885 -3.869 20.365 1.00 83.19 454 ASP A N 1
ATOM 3315 C CA . ASP A 1 454 ? 4.096 -3.149 20.002 1.00 83.19 454 ASP A CA 1
ATOM 3316 C C . ASP A 1 454 ? 3.716 -1.823 19.343 1.00 83.19 454 ASP A C 1
ATOM 3318 O O . ASP A 1 454 ? 3.013 -1.794 18.334 1.00 83.19 454 ASP A O 1
ATOM 3322 N N . VAL A 1 455 ? 4.122 -0.718 19.968 1.00 84.25 455 VAL A N 1
ATOM 3323 C CA . VAL A 1 455 ? 3.836 0.643 19.504 1.00 84.25 455 VAL A CA 1
ATOM 3324 C C . VAL A 1 455 ? 5.149 1.334 19.194 1.00 84.25 455 VAL A C 1
ATOM 3326 O O . VAL A 1 455 ? 5.978 1.542 20.083 1.00 84.25 455 VAL A O 1
ATOM 3329 N N . ILE A 1 456 ? 5.309 1.737 17.942 1.00 89.69 456 ILE A N 1
ATOM 3330 C CA . ILE A 1 456 ? 6.483 2.444 17.445 1.00 89.69 456 ILE A CA 1
ATOM 3331 C C . ILE A 1 456 ? 6.061 3.862 17.094 1.00 89.69 456 ILE A C 1
ATOM 3333 O O . ILE A 1 456 ? 5.042 4.083 16.443 1.00 89.69 456 ILE A O 1
ATOM 3337 N N . ILE A 1 457 ? 6.820 4.836 17.581 1.00 90.75 457 ILE A N 1
ATOM 3338 C CA . ILE A 1 457 ? 6.550 6.256 17.403 1.00 90.75 457 ILE A CA 1
ATOM 3339 C C . ILE A 1 457 ? 7.817 6.920 16.876 1.00 90.75 457 ILE A C 1
ATOM 3341 O O . ILE A 1 457 ? 8.828 6.941 17.584 1.00 90.75 457 ILE A O 1
ATOM 3345 N N . GLY A 1 458 ? 7.712 7.508 15.683 1.00 93.19 458 GLY A N 1
ATOM 3346 C CA . GLY A 1 458 ? 8.843 8.063 14.946 1.00 93.19 458 GLY A CA 1
ATOM 3347 C C . GLY A 1 458 ? 9.845 6.967 14.604 1.00 93.19 458 GLY A C 1
ATOM 3348 O O . GLY A 1 458 ? 10.755 6.707 15.389 1.00 93.19 458 GLY A O 1
ATOM 3349 N N . GLU A 1 459 ? 9.649 6.313 13.465 1.00 95.44 459 GLU A N 1
ATOM 3350 C CA . GLU A 1 459 ? 10.586 5.374 12.853 1.00 95.44 459 GLU A CA 1
ATOM 3351 C C . GLU A 1 459 ? 11.118 5.975 11.553 1.00 95.44 459 GLU A C 1
ATOM 3353 O O . GLU A 1 459 ? 10.339 6.431 10.718 1.00 95.44 459 GLU A O 1
ATOM 3358 N N . ALA A 1 460 ? 12.433 5.966 11.389 1.00 96.44 460 ALA A N 1
ATOM 3359 C CA . ALA A 1 460 ? 13.100 6.324 10.150 1.00 96.44 460 ALA A CA 1
ATOM 3360 C C . ALA A 1 460 ? 14.072 5.204 9.787 1.00 96.44 460 ALA A C 1
ATOM 3362 O O . ALA A 1 460 ? 14.770 4.679 10.658 1.00 96.44 460 ALA A O 1
ATOM 3363 N N . ILE A 1 461 ? 14.085 4.830 8.518 1.00 95.19 461 ILE A N 1
ATOM 3364 C CA . ILE A 1 461 ? 14.911 3.761 7.973 1.00 95.19 461 ILE A CA 1
ATOM 3365 C C . ILE A 1 461 ? 15.667 4.344 6.789 1.00 95.19 461 ILE A C 1
ATOM 3367 O O . ILE A 1 461 ? 15.059 5.002 5.944 1.00 95.19 461 ILE A O 1
ATOM 3371 N N . ALA A 1 462 ? 16.973 4.111 6.753 1.00 94.31 462 ALA A N 1
ATOM 3372 C CA . ALA A 1 462 ? 17.807 4.325 5.581 1.00 94.31 462 ALA A CA 1
ATOM 3373 C C . ALA A 1 462 ? 18.557 3.023 5.300 1.00 94.31 462 ALA A C 1
ATOM 3375 O O . ALA A 1 462 ? 19.130 2.434 6.214 1.00 94.31 462 ALA A O 1
ATOM 3376 N N . ASP A 1 463 ? 18.532 2.583 4.056 1.00 92.06 463 ASP A N 1
ATOM 3377 C CA . ASP A 1 463 ? 19.124 1.336 3.581 1.00 92.06 463 ASP A CA 1
ATOM 3378 C C . ASP A 1 463 ? 19.901 1.627 2.292 1.00 92.06 463 ASP A C 1
ATOM 3380 O O . ASP A 1 463 ? 19.714 2.673 1.657 1.00 92.06 463 ASP A O 1
ATOM 3384 N N . TYR A 1 464 ? 20.801 0.735 1.909 1.00 89.06 464 TYR A N 1
ATOM 3385 C CA . TYR A 1 464 ? 21.386 0.748 0.582 1.00 89.06 464 TYR A CA 1
ATOM 3386 C C . TYR A 1 464 ? 21.659 -0.655 0.052 1.00 89.06 464 TYR A C 1
ATOM 3388 O O . TYR A 1 464 ? 22.148 -1.544 0.749 1.00 89.06 464 TYR A O 1
ATOM 3396 N N . SER A 1 465 ? 21.451 -0.817 -1.248 1.00 84.69 465 SER A N 1
ATOM 3397 C CA . SER A 1 465 ? 21.868 -1.996 -2.000 1.00 84.69 465 SER A CA 1
ATOM 3398 C C . SER A 1 465 ? 23.125 -1.677 -2.816 1.00 84.69 465 SER A C 1
ATOM 3400 O O . SER A 1 465 ? 23.474 -0.518 -3.026 1.00 84.69 465 SER A O 1
ATOM 3402 N N . GLY A 1 466 ? 23.865 -2.695 -3.262 1.00 77.50 466 GLY A N 1
ATOM 3403 C CA . GLY A 1 466 ? 24.996 -2.499 -4.177 1.00 77.50 466 GLY A CA 1
ATOM 3404 C C . GLY A 1 466 ? 26.080 -1.527 -3.669 1.00 77.50 466 GLY A C 1
ATOM 3405 O O . GLY A 1 466 ? 26.590 -1.654 -2.554 1.00 77.50 466 GLY A O 1
ATOM 3406 N N . ASN A 1 467 ? 26.501 -0.590 -4.524 1.00 75.06 467 ASN A N 1
ATOM 3407 C CA . ASN A 1 467 ? 27.412 0.499 -4.163 1.00 75.06 467 ASN A CA 1
ATOM 3408 C C . ASN A 1 467 ? 26.845 1.847 -4.635 1.00 75.06 467 ASN A C 1
ATOM 3410 O O . ASN A 1 467 ? 27.208 2.293 -5.724 1.00 75.06 467 ASN A O 1
ATOM 3414 N N . PRO A 1 468 ? 26.022 2.545 -3.835 1.00 77.94 468 PRO A N 1
ATOM 3415 C CA . PRO A 1 468 ? 25.376 3.790 -4.270 1.00 77.94 468 PRO A CA 1
ATOM 3416 C C . PRO A 1 468 ? 26.334 4.970 -4.438 1.00 77.94 468 PRO A C 1
ATOM 3418 O O . PRO A 1 468 ? 25.945 6.096 -4.729 1.00 77.94 468 PRO A O 1
ATOM 3421 N N . CYS A 1 469 ? 27.624 4.718 -4.232 1.00 79.12 469 CYS A N 1
ATOM 3422 C CA . CYS A 1 469 ? 28.687 5.703 -4.225 1.00 79.12 469 CYS A CA 1
ATOM 3423 C C . CYS A 1 469 ? 29.765 5.429 -5.282 1.00 79.12 469 CYS A C 1
ATOM 3425 O O . CYS A 1 469 ? 30.889 5.928 -5.124 1.00 79.12 469 CYS A O 1
ATOM 3427 N N . ALA A 1 470 ? 29.454 4.593 -6.282 1.00 68.38 470 ALA A N 1
ATOM 3428 C CA . ALA A 1 470 ? 30.361 4.138 -7.340 1.00 68.38 470 ALA A CA 1
ATOM 3429 C C . ALA A 1 470 ? 30.851 5.242 -8.291 1.00 68.38 470 ALA A C 1
ATOM 3431 O O . ALA A 1 470 ? 30.109 6.212 -8.562 1.00 68.38 470 ALA A O 1
#

Secondary structure (DSSP, 8-state):
------------------------PPPPPSSS-----EEEEEE-TTS--EEEEEE-TTS-B----------SS----S------SS----S-TTS-------------------S--PPSPGGGSSS-SSSSS--STTT-TT-SSTT-S------GGGSSS-SSSSS--STTT-TT-SSTT-S--S-SS-S-GGGSSS-SSSSS--STTT-TT-SSTT-S---SPPGGGSSS-SSSSS--GGG-GGGBTTS-TT-TTSB-TT---TT--TTT---EEEEEEEEEE---TTHHHH-SSEEEEEESTT--S---EEEEEE--SS---PSSS-EE-SEEEEEEE-TTSEEEEEEEEEEEEE-TTS-EEEEEEEEEEEEEEEEETTEEEEEEEEEEE--EETTEEPPPPP--TTS-GGG-SEEEE-GGGEEEEEEEEEE-SSEEEEEEEEEEETTT-SEEEEEEEEEE-S-TT-

Sequence (470 aa):
MGKRRFAVLACLSAFTLFVGGAIAVAGPPPDKGNSDAVITGSFSDECRDFEADAEKPDGKPKDISYVELHYADGRVVKDESVNSPHYEIDEGPGDEKTHAFVKSGTTTERFDCDGGGGDPPECSDGVDNDGDKKIDYPDDPGCDSPEDDSESPNPQCSDGVDNDGDGKVDYPEDPGCEDPRDDDESDNGGQPECSDGVDNDGDKKIDYPDDPGCESPEDDSESPNPECSDGVDNDGDGKVDADDPECHTDGDATNPDSYDPRDDDESNGGGGDGDFSCRASALRIDASPLSPVIGDPFEPFVANDAKSPCADEDASLINTGDQISGPPGTLTIKAAHAVTEDDNGADAEAGVANVIVKNDVGVEVLRVGVANASATGRCEGGQPVLDGESEIVGLNINGNEVTIPQDDPETPEDESFTEIPLGPLGTVFLNWEDDSGDELTRRAVFFEGSPLGDVIIGEAIADYSGNPCA

Foldseek 3Di:
DDDDDDDDDDDDDDDDDDDDDDPDDDDDDDDDDPFAWDWDWDADDPDGDTDIFIAGPVGHGDWDFDDDDDDPDDDDDPDDDDDDPDDDDDDDPDDDDDDDTDTDDDDDDDDPPPDPPDQQQQQQNQDPPVPQPDGHPPRQLLDPDSRHNDSHQFAQQANQAPPVPPPAGHPPRQCLDPDRNHNTSDNPQPQAQQAPQADPVPLPQGHPPSQLLDPDSRHNDSDDFAQLRNQDDPVPPPAGRLRQLQQFLCSDSVDPVRGDRNHNDSPRHNPFQKAKWKKKFQKWFADFPCCVPQPGTHTQWMFRPVRPHFDWGKGKDAADPQPPADPDWGWGFRIWMWTWHCPAGTKIKTKTAWIFTAGRVRQTAWTWGMKMKIWDWHDDPLFIDIDMWIDTPFIDGNNRTDDDDDDDPPDPPVCQWDWDAPDQFFIKIAQDWDCPPFKIKTFRIWTDGPNRHIMTGHIMMMGMDGRNRD

pLDDT: mean 71.34, std 22.22, range [23.83, 96.88]

Radius of gyration: 43.19 Å; chains: 1; bounding box: 132×79×64 Å